Protein AF-A0A7S1YMN4-F1 (afdb_monomer)

Secondary structure (DSSP, 8-state):
-HHHHHHHHHHHHH--S-HHHHHHHHHHHHHHHHHHHHTSPTT--SSSS--HHHHHHHHHHHHHHHHHHHHHHTT-----HHHHHHHHHHHHHHHHHHHHHHHHHHHTTTSPP-HHHHHHHHHHHHHHHTS-HHHHHHHHPPPSSGGGHHHHHHHHHHHHHHHHHHHHHHHT---STT-----HHHHHHHHHHHHHHHHHHHS-TTTHHHHHHHHHHHHHHHHHHHHHHHHHGGG----TTSTTS-SSS---TTHHHHHHHHHHHHHHT----SS-HHHHHHHHHHHHHHHHHHHHTS-----TT---HHHHHHHHHHHHHHHHHHHHHS-SSPPPHHHHHHHHHHHHHHHHHHHHHHH-S---SSHHHHHHH--SPP-SSHHHHHHHHHHH-

Nearest PDB structures (foldseek):
  4gmn-assembly1_A  TM=2.680E-01  e=3.559E-01  Thermochaetoides thermophila DSM 1495
  6khi-assembly1_B  TM=2.334E-01  e=2.048E+00  Thermosynechococcus vestitus BP-1

Solvent-accessible surface area (backbone atoms only — not comparable to full-atom values): 21526 Å² total; per-residue (Å²): 106,69,67,60,52,49,50,49,53,46,43,77,72,62,70,77,62,66,70,41,63,54,42,49,54,50,51,56,46,44,52,55,41,50,52,45,44,71,73,52,63,90,93,66,91,76,70,94,57,62,54,75,64,58,52,33,53,49,46,33,47,47,38,51,50,54,53,52,52,53,60,52,55,75,70,52,87,69,86,56,71,69,60,58,54,40,47,51,51,41,49,50,53,53,50,49,54,51,49,50,46,41,48,55,40,24,70,46,49,84,54,84,89,40,43,66,53,38,40,52,53,22,54,46,35,40,52,53,28,27,36,44,36,75,62,44,24,58,61,29,52,79,77,93,57,88,89,44,54,69,63,46,50,42,33,50,33,22,52,48,21,53,52,48,57,54,47,48,52,53,69,69,62,71,48,64,85,83,79,86,65,87,46,68,40,57,52,25,37,43,32,28,53,43,16,52,43,42,32,54,56,28,34,42,47,73,26,36,67,47,31,34,65,60,55,46,50,54,52,51,48,52,35,55,43,51,45,51,49,30,68,46,23,59,61,32,78,62,51,78,66,39,97,69,50,75,35,104,51,77,62,54,44,38,47,61,42,41,37,52,22,52,33,50,58,56,45,70,74,55,97,67,96,62,80,64,47,60,53,40,49,45,55,42,51,57,72,39,40,66,56,51,53,52,34,46,67,45,62,25,60,72,46,94,92,53,85,64,52,45,42,46,30,43,22,22,48,28,48,27,51,38,36,48,48,56,54,63,71,71,63,88,69,87,74,57,70,69,54,52,53,52,45,52,50,50,51,51,55,50,50,53,49,51,53,49,60,72,65,52,60,55,86,54,91,47,69,72,58,23,52,77,62,27,33,54,68,82,71,91,50,71,32,45,56,26,48,49,56,38,73,75,106

Structure (mmCIF, N/CA/C/O backbone):
data_AF-A0A7S1YMN4-F1
#
_entry.id   AF-A0A7S1YMN4-F1
#
loop_
_atom_site.group_PDB
_atom_site.id
_atom_site.type_symbol
_atom_site.label_atom_id
_atom_site.label_alt_id
_atom_site.label_comp_id
_atom_site.label_asym_id
_atom_site.label_entity_id
_atom_site.label_seq_id
_atom_site.pdbx_PDB_ins_code
_atom_site.Cartn_x
_atom_site.Cartn_y
_atom_site.Cartn_z
_atom_site.occupancy
_atom_site.B_iso_or_equiv
_atom_site.auth_seq_id
_atom_site.auth_comp_id
_atom_site.auth_asym_id
_atom_site.auth_atom_id
_atom_site.pdbx_PDB_model_num
ATOM 1 N N . GLU A 1 1 ? -6.188 2.519 -30.475 1.00 50.69 1 GLU A N 1
ATOM 2 C CA . GLU A 1 1 ? -6.263 1.496 -29.407 1.00 50.69 1 GLU A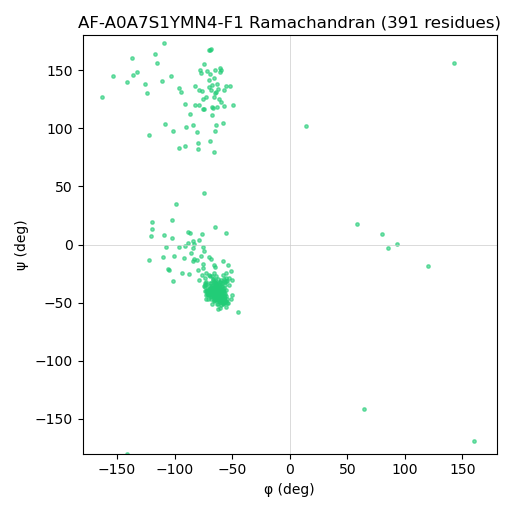 CA 1
ATOM 3 C C . GLU A 1 1 ? -6.643 0.131 -29.972 1.00 50.69 1 GLU A C 1
ATOM 5 O O . GLU A 1 1 ? -5.805 -0.755 -29.920 1.00 50.69 1 GLU A O 1
ATOM 10 N N . ALA A 1 2 ? -7.818 -0.021 -30.599 1.00 45.97 2 ALA A N 1
ATOM 11 C CA . ALA A 1 2 ? -8.271 -1.298 -31.170 1.00 45.97 2 ALA A CA 1
ATOM 12 C C . ALA A 1 2 ? -7.289 -1.936 -32.175 1.00 45.97 2 ALA A C 1
ATOM 14 O O . ALA A 1 2 ? -7.006 -3.119 -32.052 1.00 45.97 2 ALA A O 1
ATOM 15 N N . ASP A 1 3 ? -6.704 -1.164 -33.102 1.00 51.75 3 ASP A N 1
ATOM 16 C CA . ASP A 1 3 ? -5.716 -1.686 -34.069 1.00 51.75 3 ASP A CA 1
ATOM 17 C C . ASP A 1 3 ? -4.412 -2.150 -33.390 1.00 51.75 3 ASP A C 1
ATOM 19 O O . ASP A 1 3 ? -3.909 -3.232 -33.666 1.00 51.75 3 ASP A O 1
ATOM 23 N N . ALA A 1 4 ? -3.899 -1.388 -32.420 1.00 53.62 4 ALA A N 1
ATOM 24 C CA . ALA A 1 4 ? -2.696 -1.764 -31.673 1.00 53.62 4 ALA A CA 1
ATOM 25 C C . ALA A 1 4 ? -2.926 -2.985 -30.766 1.00 53.62 4 ALA A C 1
ATOM 27 O O . ALA A 1 4 ? -2.069 -3.859 -30.687 1.00 53.62 4 ALA A O 1
ATOM 28 N N . MET A 1 5 ? -4.096 -3.081 -30.127 1.00 56.81 5 MET A N 1
ATOM 29 C CA . MET A 1 5 ? -4.495 -4.251 -29.336 1.00 56.81 5 MET A CA 1
ATOM 30 C C . MET A 1 5 ? -4.745 -5.480 -30.218 1.00 56.81 5 MET A C 1
ATOM 32 O O . MET A 1 5 ? -4.360 -6.582 -29.840 1.00 56.81 5 MET A O 1
ATOM 36 N N . ALA A 1 6 ? -5.323 -5.305 -31.409 1.00 57.22 6 ALA A N 1
ATOM 37 C CA . ALA A 1 6 ? -5.490 -6.376 -32.388 1.00 57.22 6 ALA A CA 1
ATOM 38 C C . ALA A 1 6 ? -4.131 -6.880 -32.897 1.00 57.22 6 ALA A C 1
ATOM 40 O O . ALA A 1 6 ? -3.901 -8.085 -32.920 1.00 57.22 6 ALA A O 1
ATOM 41 N N . ARG A 1 7 ? -3.190 -5.980 -33.208 1.00 54.78 7 ARG A N 1
ATOM 42 C CA . ARG A 1 7 ? -1.807 -6.336 -33.571 1.00 54.78 7 ARG A CA 1
ATOM 43 C C . ARG A 1 7 ? -1.060 -7.016 -32.429 1.00 54.78 7 ARG A C 1
ATOM 45 O O . ARG A 1 7 ? -0.322 -7.958 -32.683 1.00 54.78 7 ARG A O 1
ATOM 52 N N . LEU A 1 8 ? -1.285 -6.595 -31.183 1.00 57.12 8 LEU A N 1
ATOM 53 C CA . LEU A 1 8 ? -0.745 -7.251 -29.991 1.00 57.12 8 LEU A CA 1
ATOM 54 C C . LEU A 1 8 ? -1.293 -8.679 -29.840 1.00 57.12 8 LEU A C 1
ATOM 56 O O . LEU A 1 8 ? -0.523 -9.606 -29.608 1.00 57.12 8 LEU A O 1
ATOM 60 N N . MET A 1 9 ? -2.604 -8.874 -30.014 1.00 54.69 9 MET A N 1
ATOM 61 C CA . MET A 1 9 ? -3.234 -10.199 -29.983 1.00 54.69 9 MET A CA 1
ATOM 62 C C . MET A 1 9 ? -2.753 -11.097 -31.126 1.00 54.69 9 MET A C 1
ATOM 64 O O . MET A 1 9 ? -2.500 -12.278 -30.902 1.00 54.69 9 MET A O 1
ATOM 68 N N . VAL A 1 10 ? -2.562 -10.538 -32.324 1.00 54.38 10 VAL A N 1
ATOM 69 C CA . VAL A 1 10 ? -1.957 -11.249 -33.457 1.00 54.38 10 VAL A CA 1
ATOM 70 C C . VAL A 1 10 ? -0.512 -11.615 -33.134 1.00 54.38 10 VAL A C 1
ATOM 72 O O . VAL A 1 10 ? -0.155 -12.770 -33.265 1.00 54.38 10 VAL A O 1
ATOM 75 N N . HIS A 1 11 ? 0.301 -10.701 -32.610 1.00 55.72 11 HIS A N 1
ATOM 76 C CA . HIS A 1 11 ? 1.701 -10.977 -32.283 1.00 55.72 11 HIS A CA 1
ATOM 77 C C . HIS A 1 11 ? 1.871 -12.034 -31.178 1.00 55.72 11 HIS A C 1
ATOM 79 O O . HIS A 1 11 ? 2.728 -12.907 -31.296 1.00 55.72 11 HIS A O 1
ATOM 85 N N . ILE A 1 12 ? 1.020 -12.002 -30.144 1.00 53.88 12 ILE A N 1
ATOM 86 C CA . ILE A 1 12 ? 0.954 -13.046 -29.108 1.00 53.88 12 ILE A CA 1
ATOM 87 C C . ILE A 1 12 ? 0.510 -14.393 -29.714 1.00 53.88 12 ILE A C 1
ATOM 89 O O . ILE A 1 12 ? 0.969 -15.439 -29.263 1.00 53.88 12 ILE A O 1
ATOM 93 N N . GLY A 1 13 ? -0.361 -14.378 -30.730 1.00 45.25 13 GLY A N 1
ATOM 94 C CA . GLY A 1 13 ? -0.896 -15.579 -31.378 1.00 45.25 13 GLY A CA 1
ATOM 95 C C . GLY A 1 13 ? -0.061 -16.153 -32.532 1.00 45.25 13 GLY A C 1
ATOM 96 O O . GLY A 1 13 ? -0.172 -17.344 -32.805 1.00 45.25 13 GLY A O 1
ATOM 97 N N . THR A 1 14 ? 0.759 -15.347 -33.217 1.00 46.47 14 THR A N 1
ATOM 98 C CA . THR A 1 14 ? 1.434 -15.734 -34.474 1.00 46.47 14 THR A CA 1
ATOM 99 C C . THR A 1 14 ? 2.957 -15.630 -34.439 1.00 46.47 14 THR A C 1
ATOM 101 O O . THR A 1 14 ? 3.600 -16.151 -35.347 1.00 46.47 14 THR A O 1
ATOM 104 N N . GLY A 1 15 ? 3.557 -14.964 -33.439 1.00 52.38 15 GLY A N 1
ATOM 105 C CA . GLY A 1 15 ? 5.017 -14.852 -33.285 1.00 52.38 15 GLY A CA 1
ATOM 106 C C . GLY A 1 15 ? 5.76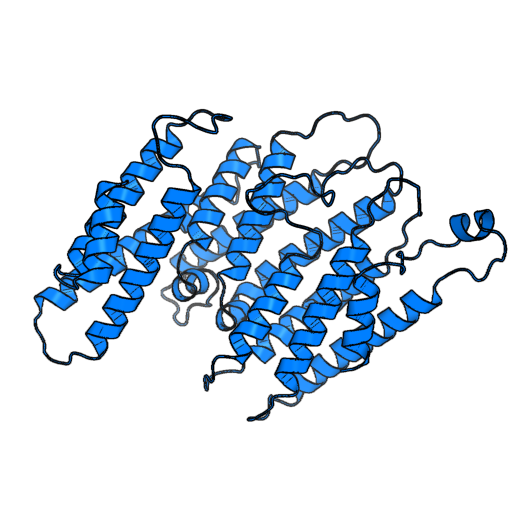0 -14.207 -34.469 1.00 52.38 15 GLY A C 1
ATOM 107 O O . GLY A 1 15 ? 6.963 -14.401 -34.609 1.00 52.38 15 GLY A O 1
ATOM 108 N N . SER A 1 16 ? 5.060 -13.482 -35.352 1.00 44.19 16 SER A N 1
ATOM 109 C CA . SER A 1 16 ? 5.524 -13.196 -36.721 1.00 44.19 16 SER A CA 1
ATOM 110 C C . SER A 1 16 ? 6.095 -11.789 -36.967 1.00 44.19 16 SER A C 1
ATOM 112 O O . SER A 1 16 ? 6.398 -11.459 -38.111 1.00 44.19 16 SER A O 1
ATOM 114 N N . SER A 1 17 ? 6.252 -10.949 -35.941 1.00 52.69 17 SER A N 1
ATOM 115 C CA . SER A 1 17 ? 6.979 -9.666 -36.041 1.00 52.69 17 SER A CA 1
ATOM 116 C C . SER A 1 17 ? 8.227 -9.713 -35.154 1.00 52.69 17 SER A C 1
ATOM 118 O O . SER A 1 17 ? 8.249 -10.461 -34.178 1.00 52.69 17 SER A O 1
ATOM 120 N N . SER A 1 18 ? 9.262 -8.908 -35.427 1.00 60.84 18 SER A N 1
ATOM 121 C CA . SER A 1 18 ? 10.330 -8.726 -34.437 1.00 60.84 18 SER A CA 1
ATOM 122 C C . SER A 1 18 ? 9.716 -8.073 -33.193 1.00 60.84 18 SER A C 1
ATOM 124 O O . SER A 1 18 ? 9.141 -6.983 -33.260 1.00 60.84 18 SER A O 1
ATOM 126 N N . SER A 1 19 ? 9.771 -8.762 -32.053 1.00 61.72 19 SER A N 1
ATOM 127 C CA . SER A 1 19 ? 9.154 -8.314 -30.795 1.00 61.72 19 SER A CA 1
ATOM 128 C C . SER A 1 19 ? 9.621 -6.921 -30.361 1.00 61.72 19 SER A C 1
ATOM 130 O O . SER A 1 19 ? 8.885 -6.193 -29.697 1.00 61.72 19 SER A O 1
ATOM 132 N N . SER A 1 20 ? 10.809 -6.504 -30.798 1.00 62.41 20 SER A N 1
ATOM 133 C CA . SER A 1 20 ? 11.389 -5.190 -30.539 1.00 62.41 20 SER A CA 1
ATOM 134 C C . SER A 1 20 ? 10.723 -4.038 -31.307 1.00 62.41 20 SER A C 1
ATOM 136 O O . SER A 1 20 ? 10.511 -2.978 -30.718 1.00 62.41 20 SER A O 1
ATOM 138 N N . SER A 1 21 ? 10.327 -4.229 -32.574 1.00 69.38 21 SER A N 1
ATOM 139 C CA . SER A 1 21 ? 9.600 -3.201 -33.347 1.00 69.38 21 SER A CA 1
ATOM 140 C C . SER A 1 21 ? 8.231 -2.918 -32.733 1.00 69.38 21 SER A C 1
ATOM 142 O O . SER A 1 21 ? 7.828 -1.765 -32.593 1.00 69.38 21 SER A O 1
ATOM 144 N N . LEU A 1 22 ? 7.544 -3.977 -32.294 1.00 72.56 22 LEU A N 1
ATOM 145 C CA . LEU A 1 22 ? 6.257 -3.853 -31.618 1.00 72.56 22 LEU A CA 1
ATOM 146 C C . LEU A 1 22 ? 6.387 -3.075 -30.302 1.00 72.56 22 LEU A C 1
ATOM 148 O O . LEU A 1 22 ? 5.561 -2.213 -30.021 1.00 72.56 22 LEU A O 1
ATOM 152 N N . VAL A 1 23 ? 7.426 -3.333 -29.500 1.00 72.25 23 VAL A N 1
ATOM 153 C CA . VAL A 1 23 ? 7.637 -2.593 -28.244 1.00 72.25 23 VAL A CA 1
ATOM 154 C C . VAL A 1 23 ? 7.797 -1.091 -28.494 1.00 72.25 23 VAL A C 1
ATOM 156 O O . VAL A 1 23 ? 7.175 -0.297 -27.790 1.00 72.25 23 VAL A O 1
ATOM 159 N N . LEU A 1 24 ? 8.567 -0.689 -29.509 1.00 74.88 24 LEU A N 1
ATOM 160 C CA . LEU A 1 24 ? 8.743 0.727 -29.850 1.00 74.88 24 LEU A CA 1
ATOM 161 C C . LEU A 1 24 ? 7.423 1.384 -30.284 1.00 74.88 24 LEU A C 1
ATOM 163 O O . LEU A 1 24 ? 7.104 2.478 -29.815 1.00 74.88 24 LEU A O 1
ATOM 167 N N . GLU A 1 25 ? 6.624 0.710 -31.115 1.00 77.00 25 GLU A N 1
ATOM 168 C CA . GLU A 1 25 ? 5.296 1.192 -31.522 1.00 77.00 25 GLU A CA 1
ATOM 169 C C . GLU A 1 25 ? 4.345 1.355 -30.328 1.00 77.00 25 GLU A C 1
ATOM 171 O O . GLU A 1 25 ? 3.596 2.334 -30.247 1.00 77.00 25 GLU A O 1
ATOM 176 N N . LEU A 1 26 ? 4.382 0.418 -29.375 1.00 78.62 26 LEU A N 1
ATOM 177 C CA . LEU A 1 26 ? 3.561 0.474 -28.167 1.00 78.62 26 LEU A CA 1
ATOM 178 C C . LEU A 1 26 ? 4.009 1.599 -27.223 1.00 78.62 26 LEU A C 1
ATOM 180 O O . LEU A 1 26 ? 3.146 2.266 -26.653 1.00 78.62 26 LEU A O 1
ATOM 184 N N . CYS A 1 27 ? 5.313 1.863 -27.092 1.00 76.38 27 CYS A N 1
ATOM 185 C CA . CYS A 1 27 ? 5.821 3.021 -26.346 1.00 76.38 27 CYS A CA 1
ATOM 186 C C . CYS A 1 27 ? 5.355 4.342 -26.980 1.00 76.38 27 CYS A C 1
ATOM 188 O O . CYS A 1 27 ? 4.799 5.192 -26.292 1.00 76.38 27 CYS A O 1
ATOM 190 N N . GLN A 1 28 ? 5.464 4.487 -28.305 1.00 79.56 28 GLN A N 1
ATOM 191 C CA . GLN A 1 28 ? 4.963 5.676 -29.011 1.00 79.56 28 GLN A CA 1
ATOM 192 C C . GLN A 1 28 ? 3.440 5.828 -28.909 1.00 79.56 28 GLN A C 1
ATOM 194 O O . GLN A 1 28 ? 2.901 6.937 -28.920 1.00 79.56 28 GLN A O 1
ATOM 199 N N . LEU A 1 29 ? 2.705 4.714 -28.866 1.00 80.31 29 LEU A N 1
ATOM 200 C CA . LEU A 1 29 ? 1.280 4.748 -28.572 1.00 80.31 29 LEU A CA 1
ATOM 201 C C . LEU A 1 29 ? 1.045 5.248 -27.145 1.00 80.31 29 LEU A C 1
ATOM 203 O O . LEU A 1 29 ? 0.229 6.146 -26.974 1.00 80.31 29 LEU A O 1
ATOM 207 N N . HIS A 1 30 ? 1.759 4.719 -26.149 1.00 81.75 30 HIS A N 1
ATOM 208 C CA . HIS A 1 30 ? 1.642 5.148 -24.753 1.00 81.75 30 HIS A CA 1
ATOM 209 C C . HIS A 1 30 ? 1.846 6.660 -24.591 1.00 81.75 30 HIS A C 1
ATOM 211 O O . HIS A 1 30 ? 0.983 7.303 -23.991 1.00 81.75 30 HIS A O 1
ATOM 217 N N . ASP A 1 31 ? 2.878 7.238 -25.211 1.00 77.94 31 ASP A N 1
ATOM 218 C CA . ASP A 1 31 ? 3.140 8.683 -25.158 1.00 77.94 31 ASP A CA 1
ATOM 219 C C . ASP A 1 31 ? 1.984 9.502 -25.744 1.00 77.94 31 ASP A C 1
ATOM 221 O O . ASP A 1 31 ? 1.483 10.435 -25.111 1.00 77.94 31 ASP A O 1
ATOM 225 N N . ARG A 1 32 ? 1.485 9.114 -26.926 1.00 78.94 32 ARG A N 1
ATOM 226 C CA . ARG A 1 32 ? 0.327 9.776 -27.555 1.00 78.94 32 ARG A CA 1
ATOM 227 C C . ARG A 1 32 ? -0.919 9.701 -26.677 1.00 78.94 32 ARG A C 1
ATOM 229 O O . ARG A 1 32 ? -1.674 10.667 -26.594 1.00 78.94 32 ARG A O 1
ATOM 236 N N . LEU A 1 33 ? -1.129 8.566 -26.011 1.00 77.62 33 LEU A N 1
ATOM 237 C CA . LEU A 1 33 ? -2.239 8.398 -25.078 1.00 77.62 33 LEU A CA 1
ATOM 238 C C . LEU A 1 33 ? -2.068 9.257 -23.823 1.00 77.62 33 LEU A C 1
ATOM 240 O O . LEU A 1 33 ? -3.060 9.785 -23.329 1.00 77.62 33 LEU A O 1
ATOM 244 N N . LYS A 1 34 ? -0.837 9.430 -23.325 1.00 77.56 34 LYS A N 1
ATOM 245 C CA . LYS A 1 34 ? -0.561 10.290 -22.168 1.00 77.56 34 LYS A CA 1
ATOM 246 C C . LYS A 1 34 ? -0.806 11.763 -22.486 1.00 77.56 34 LYS A C 1
ATOM 248 O O . LYS A 1 34 ? -1.401 12.457 -21.669 1.00 77.56 34 LYS A O 1
ATOM 253 N N . VAL A 1 35 ? -0.400 12.231 -23.666 1.00 78.31 35 VAL A N 1
ATOM 254 C CA . VAL A 1 35 ? -0.672 13.608 -24.115 1.00 78.31 35 VAL A CA 1
ATOM 255 C C . VAL A 1 35 ? -2.180 13.855 -24.197 1.00 78.31 35 VAL A C 1
ATOM 257 O O . VAL A 1 35 ? -2.675 14.785 -23.569 1.00 78.31 35 VAL A O 1
ATOM 260 N N . ALA A 1 36 ? -2.920 12.958 -24.856 1.00 72.25 36 ALA A N 1
ATOM 261 C CA . ALA A 1 36 ? -4.377 13.061 -24.958 1.00 72.25 36 ALA A CA 1
ATOM 262 C C . ALA A 1 36 ? -5.093 12.989 -23.590 1.00 72.25 36 ALA A C 1
ATOM 264 O O . ALA A 1 36 ? -6.166 13.561 -23.415 1.00 72.25 36 ALA A O 1
ATOM 265 N N . GLU A 1 37 ? -4.523 12.279 -22.611 1.00 72.19 37 GLU A N 1
ATOM 266 C CA . GLU A 1 37 ? -5.016 12.253 -21.227 1.00 72.19 37 GLU A CA 1
ATOM 267 C C . GLU A 1 37 ? -4.762 13.581 -20.501 1.00 72.19 37 GLU A C 1
ATOM 269 O O . GLU A 1 37 ? -5.656 14.076 -19.819 1.00 72.19 37 GLU A O 1
ATOM 274 N N . ASN A 1 38 ? -3.575 14.171 -20.658 1.00 70.88 38 ASN A N 1
ATOM 275 C CA . ASN A 1 38 ? -3.206 15.432 -20.008 1.00 70.88 38 ASN A CA 1
ATOM 276 C C . ASN A 1 38 ? -4.009 16.634 -20.534 1.00 70.88 38 ASN A C 1
ATOM 278 O O . ASN A 1 38 ? -4.209 17.600 -19.803 1.00 70.88 38 ASN A O 1
ATOM 282 N N . GLU A 1 39 ? -4.482 16.574 -21.778 1.00 70.75 39 GLU A N 1
ATOM 283 C CA . GLU A 1 39 ? -5.366 17.584 -22.375 1.00 70.75 39 GLU A CA 1
ATOM 284 C C . GLU A 1 39 ? -6.812 17.503 -21.845 1.00 70.75 39 GLU A C 1
ATOM 286 O O . GLU A 1 39 ? -7.646 18.355 -22.163 1.00 70.75 39 GLU A O 1
ATOM 291 N N . ARG A 1 40 ? -7.137 16.496 -21.018 1.00 66.06 40 ARG A N 1
ATOM 292 C CA . ARG A 1 40 ? -8.487 16.307 -20.483 1.00 66.06 40 ARG A CA 1
ATOM 293 C C . ARG A 1 40 ? -8.793 17.297 -19.343 1.00 66.06 40 ARG A C 1
ATOM 295 O O . ARG A 1 40 ? -8.025 17.380 -18.383 1.00 66.06 40 ARG A O 1
ATOM 302 N N . PRO A 1 41 ? -9.956 17.978 -19.366 1.00 58.34 41 PRO A N 1
ATOM 303 C CA . PRO A 1 41 ? -10.391 18.823 -18.256 1.00 58.34 41 PRO A CA 1
ATOM 304 C C . PRO A 1 41 ? -10.662 18.022 -16.964 1.00 58.34 41 PRO A C 1
ATOM 306 O O . PRO A 1 41 ? -11.117 16.873 -17.041 1.00 58.34 41 PRO A O 1
ATOM 309 N N . PRO A 1 42 ? -10.468 18.620 -15.771 1.00 52.62 42 PRO A N 1
ATOM 310 C CA . PRO A 1 42 ? -10.828 17.996 -14.497 1.00 52.62 42 PRO A CA 1
ATOM 311 C C . PRO A 1 42 ? -12.309 17.577 -14.452 1.00 52.62 42 PRO A C 1
ATOM 313 O O . PRO A 1 42 ? -13.185 18.336 -14.856 1.00 52.62 42 PRO A O 1
ATOM 316 N N . GLY A 1 43 ? -12.599 16.375 -13.941 1.00 52.88 43 GLY A N 1
ATOM 317 C CA . GLY A 1 43 ? -13.972 15.880 -13.737 1.00 52.88 43 GLY A CA 1
ATOM 318 C C . GLY A 1 43 ? -14.635 15.203 -14.946 1.00 52.88 43 GLY A C 1
ATOM 319 O O . GLY A 1 43 ? -15.740 14.679 -14.818 1.00 52.88 43 GLY A O 1
ATOM 320 N N . VAL A 1 44 ? -13.974 15.147 -16.106 1.00 54.59 44 VAL A N 1
ATOM 321 C CA . VAL A 1 44 ? -14.482 14.432 -17.287 1.00 54.59 44 VAL A CA 1
ATOM 322 C C . VAL A 1 44 ? -14.070 12.956 -17.221 1.00 54.59 44 VAL A C 1
ATOM 324 O O . VAL A 1 44 ? -12.894 12.621 -17.333 1.00 54.59 44 VAL A O 1
ATOM 327 N N . MET A 1 45 ? -15.044 12.057 -17.050 1.00 47.09 45 MET A N 1
ATOM 328 C CA . MET A 1 45 ? -14.802 10.608 -16.905 1.00 47.09 45 MET A CA 1
ATOM 329 C C . MET A 1 45 ? -14.837 9.836 -18.244 1.00 47.09 45 MET A C 1
ATOM 331 O O . MET A 1 45 ? -14.458 8.668 -18.280 1.00 47.09 45 MET A O 1
ATOM 335 N N . HIS A 1 46 ? -15.293 10.457 -19.343 1.00 43.88 46 HIS A N 1
ATOM 336 C CA . HIS A 1 46 ? -15.469 9.842 -20.672 1.00 43.88 46 HIS A CA 1
ATOM 337 C C . HIS A 1 46 ? -15.374 10.893 -21.804 1.00 43.88 46 HIS A C 1
ATOM 339 O O . HIS A 1 46 ? -15.792 12.030 -21.611 1.00 43.88 46 HIS A O 1
ATOM 345 N N . GLY A 1 47 ? -14.818 10.537 -22.975 1.00 50.16 47 GLY A N 1
ATOM 346 C CA . GLY A 1 47 ? -14.641 11.445 -24.127 1.00 50.16 47 GLY A CA 1
ATOM 347 C C . GLY A 1 47 ? -13.582 10.975 -25.142 1.00 50.16 47 GLY A C 1
ATOM 348 O O . GLY A 1 47 ? -13.108 9.844 -25.058 1.00 50.16 47 GLY A O 1
ATOM 349 N N . THR A 1 48 ? -13.193 11.831 -26.099 1.00 44.12 48 THR A N 1
ATOM 350 C CA . THR A 1 48 ? -12.099 11.572 -27.061 1.00 44.12 48 THR A CA 1
ATOM 351 C C . THR A 1 48 ? -10.763 11.443 -26.332 1.00 44.12 48 THR A C 1
ATOM 353 O O . THR A 1 48 ? -10.186 12.432 -25.894 1.00 44.12 48 THR A O 1
ATOM 356 N N . GLY A 1 49 ? -10.289 10.210 -26.169 1.00 52.16 49 GLY A N 1
ATOM 357 C CA . GLY A 1 49 ? -9.051 9.886 -25.466 1.00 52.16 49 GLY A CA 1
ATOM 358 C C . GLY A 1 49 ? -9.191 8.594 -24.665 1.00 52.16 49 GLY A C 1
ATOM 359 O O . GLY A 1 49 ? -10.289 8.180 -24.304 1.00 52.16 49 GLY A O 1
ATOM 360 N N . VAL A 1 50 ? -8.067 7.940 -24.392 1.00 58.41 50 VAL A N 1
ATOM 361 C CA . VAL A 1 50 ? -8.027 6.651 -23.692 1.00 58.41 50 VAL A CA 1
ATOM 362 C C . VAL A 1 50 ? -8.211 6.857 -22.181 1.00 58.41 50 VAL A C 1
ATOM 364 O O . VAL A 1 50 ? -7.902 7.923 -21.643 1.00 58.41 50 VAL A O 1
ATOM 367 N N . THR A 1 51 ? -8.798 5.886 -21.475 1.00 66.12 51 THR A N 1
ATOM 368 C CA . THR A 1 51 ? -8.880 5.946 -20.003 1.00 66.12 51 THR A CA 1
ATOM 369 C C . THR A 1 51 ? -7.477 5.768 -19.400 1.00 66.12 51 THR A C 1
ATOM 371 O O . THR A 1 51 ? -6.690 4.992 -19.953 1.00 66.12 51 THR A O 1
ATOM 374 N N . PRO A 1 52 ? -7.141 6.404 -18.258 1.00 70.62 52 PRO A N 1
ATOM 375 C CA . PRO A 1 52 ? -5.849 6.174 -17.602 1.00 70.62 52 PRO A CA 1
ATOM 376 C C . PRO A 1 52 ? -5.576 4.683 -17.361 1.00 70.62 52 PRO A C 1
ATOM 378 O O . PRO A 1 52 ? -4.458 4.203 -17.546 1.00 70.62 52 PRO A O 1
ATOM 381 N N . LYS A 1 53 ? -6.628 3.911 -17.059 1.00 73.81 53 LYS A N 1
ATOM 382 C CA . LYS A 1 53 ? -6.585 2.453 -16.925 1.00 73.81 53 LYS A CA 1
ATOM 383 C C . LYS A 1 53 ? -6.091 1.741 -18.186 1.00 73.81 53 LYS A C 1
ATOM 385 O O . LYS A 1 53 ? -5.175 0.930 -18.098 1.00 73.81 53 LYS A O 1
ATOM 390 N N . SER A 1 54 ? -6.645 2.050 -19.355 1.00 72.50 54 SER A N 1
ATOM 391 C CA . SER A 1 54 ? -6.203 1.466 -20.629 1.00 72.50 54 SER A CA 1
ATOM 392 C C . SER A 1 54 ? -4.733 1.788 -20.939 1.00 72.50 54 SER A C 1
ATOM 394 O O . SER A 1 54 ? -3.980 0.900 -21.343 1.00 72.50 54 SER A O 1
ATOM 396 N N . ARG A 1 55 ? -4.278 3.025 -20.682 1.00 82.12 55 ARG A N 1
ATOM 397 C CA . ARG A 1 55 ? -2.861 3.406 -20.851 1.00 82.12 55 ARG A CA 1
ATOM 398 C C . ARG A 1 55 ? -1.940 2.626 -19.905 1.00 82.12 55 ARG A C 1
ATOM 400 O O . ARG A 1 55 ? -0.855 2.209 -20.306 1.00 82.12 55 ARG A O 1
ATOM 407 N N . ARG A 1 56 ? -2.372 2.384 -18.667 1.00 82.44 56 ARG A N 1
ATOM 408 C CA . ARG A 1 56 ? -1.638 1.568 -17.684 1.00 82.44 56 ARG A CA 1
ATOM 409 C C . ARG A 1 56 ? -1.599 0.088 -18.056 1.00 82.44 56 ARG A C 1
ATOM 411 O O . ARG A 1 56 ? -0.556 -0.541 -17.916 1.00 82.44 56 ARG A O 1
ATOM 418 N N . ILE A 1 57 ? -2.692 -0.460 -18.595 1.00 79.62 57 ILE A N 1
ATOM 419 C CA . ILE A 1 57 ? -2.718 -1.826 -19.146 1.00 79.62 57 ILE A CA 1
ATOM 420 C C . ILE A 1 57 ? -1.690 -1.953 -20.274 1.00 79.62 57 ILE A C 1
ATOM 422 O O . ILE A 1 57 ? -0.928 -2.922 -20.305 1.00 79.62 57 ILE A O 1
ATOM 426 N N . LEU A 1 58 ? -1.624 -0.958 -21.164 1.00 81.88 58 LEU A N 1
ATOM 427 C CA . LEU A 1 58 ? -0.613 -0.895 -22.215 1.00 81.88 58 LEU A CA 1
ATOM 428 C C . LEU A 1 58 ? 0.806 -0.851 -21.624 1.00 81.88 58 LEU A C 1
ATOM 430 O O . LEU A 1 58 ? 1.642 -1.658 -22.018 1.00 81.88 58 LEU A O 1
ATOM 434 N N . LEU A 1 59 ? 1.065 0.007 -20.634 1.00 82.88 59 LEU A N 1
ATOM 435 C CA . LEU A 1 59 ? 2.371 0.108 -19.970 1.00 82.88 59 LEU A CA 1
ATOM 436 C C . LEU A 1 59 ? 2.797 -1.210 -19.299 1.00 82.88 59 LEU A C 1
ATOM 438 O O . LEU A 1 59 ? 3.922 -1.675 -19.493 1.00 82.88 59 LEU A O 1
ATOM 442 N N . GLY A 1 60 ? 1.884 -1.868 -18.582 1.00 81.31 60 GLY A N 1
ATOM 443 C CA . GLY A 1 60 ? 2.138 -3.181 -17.986 1.00 81.31 60 GLY A CA 1
ATOM 444 C C . GLY A 1 60 ? 2.370 -4.276 -19.028 1.00 81.31 60 GLY A C 1
ATOM 445 O O . GLY A 1 60 ? 3.173 -5.185 -18.810 1.00 81.31 60 GLY A O 1
ATOM 446 N N . THR A 1 61 ? 1.722 -4.174 -20.187 1.00 80.25 61 THR A N 1
ATOM 447 C CA . THR A 1 61 ? 1.944 -5.078 -21.322 1.00 80.25 61 THR A CA 1
ATOM 448 C C . THR A 1 61 ? 3.327 -4.866 -21.933 1.00 80.25 61 THR A C 1
ATOM 450 O O . THR A 1 61 ? 4.063 -5.837 -22.102 1.00 80.25 61 THR A O 1
ATOM 453 N N . ILE A 1 62 ? 3.721 -3.613 -22.182 1.00 80.31 62 ILE A N 1
ATOM 454 C CA . ILE A 1 62 ? 5.061 -3.252 -22.666 1.00 80.31 62 ILE A CA 1
ATOM 455 C C . ILE A 1 62 ? 6.124 -3.800 -21.711 1.00 80.31 62 ILE A C 1
ATOM 457 O O . ILE A 1 62 ? 7.057 -4.474 -22.145 1.00 80.31 62 ILE A O 1
ATOM 461 N N . SER A 1 63 ? 5.958 -3.581 -20.403 1.00 78.50 63 SER A N 1
ATOM 462 C CA . SER A 1 63 ? 6.922 -4.044 -19.404 1.00 78.50 63 SER A CA 1
ATOM 463 C C . SER A 1 63 ? 7.091 -5.569 -19.410 1.00 78.50 63 SER A C 1
ATOM 465 O O . SER A 1 63 ? 8.220 -6.061 -19.354 1.00 78.50 63 SER A O 1
ATOM 467 N N . LYS A 1 64 ? 5.995 -6.328 -19.550 1.00 76.88 64 LYS A N 1
ATOM 468 C CA . LYS A 1 64 ? 6.043 -7.795 -19.677 1.00 76.88 64 LYS A CA 1
ATOM 469 C C . LYS A 1 64 ? 6.715 -8.243 -20.976 1.00 76.88 64 LYS A C 1
ATOM 471 O O . LYS A 1 64 ? 7.525 -9.167 -20.944 1.00 76.88 64 LYS A O 1
ATOM 476 N N . LEU A 1 65 ? 6.410 -7.594 -22.100 1.00 73.56 65 LEU A N 1
ATOM 477 C CA . LEU A 1 65 ? 7.000 -7.919 -23.401 1.00 73.56 65 LEU A CA 1
ATOM 478 C C . LEU A 1 65 ? 8.512 -7.685 -23.424 1.00 73.56 65 LEU A C 1
ATOM 480 O O . LEU A 1 65 ? 9.249 -8.533 -23.928 1.00 73.56 65 LEU A O 1
ATOM 484 N N . VAL A 1 66 ? 8.988 -6.585 -22.833 1.00 74.06 66 VAL A N 1
ATOM 485 C CA . VAL A 1 66 ? 10.428 -6.312 -22.697 1.00 74.06 66 VAL A CA 1
ATOM 486 C C . VAL A 1 66 ? 11.108 -7.417 -21.887 1.00 74.06 66 VAL A C 1
ATOM 488 O O . VAL A 1 66 ? 12.121 -7.958 -22.324 1.00 74.06 66 VAL A O 1
ATOM 491 N N . HIS A 1 67 ? 10.522 -7.827 -20.757 1.00 69.81 67 HIS A N 1
ATOM 492 C CA . HIS A 1 67 ? 11.078 -8.905 -19.933 1.00 69.81 67 HIS A CA 1
ATOM 493 C C . HIS A 1 67 ? 11.139 -10.252 -20.679 1.00 69.81 67 HIS A C 1
ATOM 495 O O . HIS A 1 67 ? 12.148 -10.960 -20.609 1.00 69.81 67 HIS A O 1
ATOM 501 N N . LEU A 1 68 ? 10.075 -10.619 -21.402 1.00 68.31 68 LEU A N 1
ATOM 502 C CA . LEU A 1 68 ? 10.035 -11.846 -22.208 1.00 68.31 68 LEU A CA 1
ATOM 503 C C . LEU A 1 68 ? 11.079 -11.818 -23.328 1.00 68.31 68 LEU A C 1
ATOM 505 O O . LEU A 1 68 ? 11.781 -12.802 -23.544 1.00 68.31 68 LEU A O 1
ATOM 509 N N . THR A 1 69 ? 11.227 -10.674 -23.994 1.00 67.38 69 THR A N 1
ATOM 510 C CA . THR A 1 69 ? 12.183 -10.518 -25.095 1.00 67.38 69 THR A CA 1
ATOM 511 C C . THR A 1 69 ? 13.628 -10.651 -24.607 1.00 67.38 69 THR A C 1
ATOM 513 O O . THR A 1 69 ? 14.420 -11.354 -25.230 1.00 67.38 69 THR A O 1
ATOM 516 N N . ILE A 1 70 ? 13.958 -10.055 -23.455 1.00 66.31 70 ILE A N 1
ATOM 517 C CA . ILE A 1 70 ? 15.284 -10.193 -22.835 1.00 66.31 70 ILE A CA 1
ATOM 518 C C . ILE A 1 70 ? 15.554 -11.659 -22.464 1.00 66.31 70 ILE A C 1
ATOM 520 O O . ILE A 1 70 ? 16.613 -12.184 -22.800 1.00 66.31 70 ILE A O 1
ATOM 524 N N . SER A 1 71 ? 14.582 -12.334 -21.844 1.00 63.44 71 SER A N 1
ATOM 525 C CA . SER A 1 71 ? 14.722 -13.731 -21.398 1.00 63.44 71 SER A CA 1
ATOM 526 C C . SER A 1 71 ? 14.941 -14.706 -22.563 1.00 63.44 71 SER A C 1
ATOM 528 O O . SER A 1 71 ? 15.718 -15.653 -22.443 1.00 63.44 71 SER A O 1
ATOM 530 N N . ASN A 1 72 ? 14.291 -14.459 -23.703 1.00 60.75 72 ASN A N 1
ATOM 531 C CA . ASN A 1 72 ? 14.466 -15.269 -24.907 1.00 60.75 72 ASN A CA 1
ATOM 532 C C . ASN A 1 72 ? 15.824 -15.001 -25.578 1.00 60.75 72 ASN A C 1
ATOM 534 O O . ASN A 1 72 ? 16.505 -15.948 -25.958 1.00 60.75 72 ASN A O 1
ATOM 538 N N . SER A 1 73 ? 16.280 -13.740 -25.629 1.00 57.59 73 SER A N 1
ATOM 539 C CA . SER A 1 73 ? 17.595 -13.397 -26.202 1.00 57.59 73 SER A CA 1
ATOM 540 C C . SER A 1 73 ? 18.787 -13.984 -25.436 1.00 57.59 73 SER A C 1
ATOM 542 O O . SER A 1 73 ? 19.825 -14.239 -26.033 1.00 57.59 73 SER A O 1
ATOM 544 N N . THR A 1 74 ? 18.652 -14.239 -24.130 1.00 53.94 74 THR A N 1
ATOM 545 C CA . THR A 1 74 ? 19.709 -14.880 -23.327 1.00 53.94 74 THR A CA 1
ATOM 546 C C . THR A 1 74 ? 19.850 -16.383 -23.573 1.00 53.94 74 THR A C 1
ATOM 548 O O . THR A 1 74 ? 20.877 -16.951 -23.210 1.00 53.94 74 THR A O 1
ATOM 551 N N . ASN A 1 75 ? 18.850 -17.028 -24.184 1.00 51.72 75 ASN A N 1
ATOM 552 C CA . ASN A 1 75 ? 18.903 -18.451 -24.532 1.00 51.72 75 ASN A CA 1
ATOM 553 C C . ASN A 1 75 ? 19.407 -18.692 -25.965 1.00 51.72 75 ASN A C 1
ATOM 555 O O . ASN A 1 75 ? 19.978 -19.748 -26.238 1.00 51.72 75 ASN A O 1
ATOM 559 N N . ASP A 1 76 ? 19.261 -17.710 -26.856 1.00 47.62 76 ASP A N 1
ATOM 560 C CA . ASP A 1 76 ? 19.725 -17.795 -28.238 1.00 47.62 76 ASP A CA 1
ATOM 561 C C . ASP A 1 76 ? 21.162 -17.263 -28.368 1.00 47.62 76 ASP A C 1
ATOM 563 O O . ASP A 1 76 ? 21.411 -16.121 -28.745 1.00 47.62 76 ASP A O 1
ATOM 567 N N . ASN A 1 77 ? 22.144 -18.131 -28.109 1.00 46.53 77 ASN A N 1
ATOM 568 C CA . ASN A 1 77 ? 23.581 -17.878 -28.321 1.00 46.53 77 ASN A CA 1
ATOM 569 C C . ASN A 1 77 ? 23.996 -17.687 -29.805 1.00 46.53 77 ASN A C 1
ATOM 571 O O . ASN A 1 77 ? 25.184 -17.725 -30.124 1.00 46.53 77 ASN A O 1
ATOM 575 N N . ASN A 1 78 ? 23.055 -17.464 -30.728 1.00 43.56 78 ASN A N 1
ATOM 576 C CA . ASN A 1 78 ? 23.348 -17.224 -32.140 1.00 43.56 78 ASN A CA 1
ATOM 577 C C . ASN A 1 78 ? 23.265 -15.725 -32.454 1.00 43.56 78 ASN A C 1
ATOM 579 O O . ASN A 1 78 ? 22.195 -15.161 -32.671 1.00 43.56 78 ASN A O 1
ATOM 583 N N . GLY A 1 79 ? 24.435 -15.083 -32.469 1.00 46.31 79 GLY A N 1
ATOM 584 C CA . GLY A 1 79 ? 24.627 -13.643 -32.624 1.00 46.31 79 GLY A CA 1
ATOM 585 C C . GLY A 1 79 ? 24.210 -13.050 -33.974 1.00 46.31 79 GLY A C 1
ATOM 586 O O . GLY A 1 79 ? 25.062 -12.697 -34.787 1.00 46.31 79 GLY A O 1
ATOM 587 N N . SER A 1 80 ? 22.915 -12.812 -34.179 1.00 47.00 80 SER A N 1
ATOM 588 C CA . SER A 1 80 ? 22.459 -11.786 -35.122 1.00 47.00 80 SER A CA 1
ATOM 589 C C . SER A 1 80 ? 22.451 -10.423 -34.416 1.00 47.00 80 SER A C 1
ATOM 591 O O . SER A 1 80 ? 21.550 -10.131 -33.629 1.00 47.00 80 SER A O 1
ATOM 593 N N . GLY A 1 81 ? 23.460 -9.586 -34.683 1.00 49.72 81 GLY A N 1
ATOM 594 C CA . GLY A 1 81 ? 23.689 -8.297 -34.006 1.00 49.72 81 GLY A CA 1
ATOM 595 C C . GLY A 1 81 ? 22.544 -7.272 -34.082 1.00 49.72 81 GLY A C 1
ATOM 596 O O . GLY A 1 81 ? 22.522 -6.334 -33.292 1.00 49.72 81 GLY A O 1
ATOM 597 N N . ASP A 1 82 ? 21.565 -7.468 -34.966 1.00 47.97 82 ASP A N 1
ATOM 598 C CA . ASP A 1 82 ? 20.408 -6.578 -35.142 1.00 47.97 82 ASP A CA 1
ATOM 599 C C . ASP A 1 82 ? 19.316 -6.784 -34.058 1.00 47.97 82 ASP A C 1
ATOM 601 O O . ASP A 1 82 ? 18.650 -5.847 -33.605 1.00 47.97 82 ASP A O 1
ATOM 605 N N . GLY A 1 83 ? 19.189 -8.009 -33.531 1.00 50.41 83 GLY A N 1
ATOM 606 C CA . GLY A 1 83 ? 18.265 -8.321 -32.431 1.00 50.41 83 GLY A CA 1
ATOM 607 C C . GLY A 1 83 ? 18.697 -7.697 -31.099 1.00 50.41 83 GLY A C 1
ATOM 608 O O . GLY A 1 83 ? 17.881 -7.140 -30.368 1.00 50.41 83 GLY A O 1
ATOM 609 N N . THR A 1 84 ? 19.997 -7.703 -30.804 1.00 52.41 84 THR A N 1
ATOM 610 C CA . THR A 1 84 ? 20.548 -7.175 -29.544 1.00 52.41 84 THR A CA 1
ATOM 611 C C . THR A 1 84 ? 20.448 -5.649 -29.456 1.00 52.41 84 THR A C 1
ATOM 613 O O . THR A 1 84 ? 20.112 -5.108 -28.400 1.00 52.41 84 THR A O 1
ATOM 616 N N . ILE A 1 85 ? 20.679 -4.936 -30.566 1.00 53.91 85 ILE A N 1
ATOM 617 C CA . ILE A 1 85 ? 20.583 -3.466 -30.625 1.00 53.91 85 ILE A CA 1
ATOM 618 C C . ILE A 1 85 ? 19.132 -3.013 -30.400 1.00 53.91 85 ILE A C 1
ATOM 620 O O . ILE A 1 85 ? 18.873 -2.094 -29.622 1.00 53.91 85 ILE A O 1
ATOM 624 N N . THR A 1 86 ? 18.161 -3.699 -31.006 1.00 57.66 86 THR A N 1
ATOM 625 C CA . THR A 1 86 ? 16.744 -3.325 -30.894 1.00 57.66 86 THR A CA 1
ATOM 626 C C . THR A 1 86 ? 16.135 -3.645 -29.520 1.00 57.66 86 THR A C 1
ATOM 628 O O . THR A 1 86 ? 15.331 -2.858 -29.016 1.00 57.66 86 THR A O 1
ATOM 631 N N . VAL A 1 87 ? 16.567 -4.723 -28.851 1.00 60.69 87 VAL A N 1
ATOM 632 C CA . VAL A 1 87 ? 16.187 -5.028 -27.452 1.00 60.69 87 VAL A CA 1
ATOM 633 C C . VAL A 1 87 ? 16.776 -4.014 -26.468 1.00 60.69 87 VAL A C 1
ATOM 635 O O . VAL A 1 87 ? 16.090 -3.587 -25.536 1.00 60.69 87 VAL A O 1
ATOM 638 N N . THR A 1 88 ? 18.014 -3.577 -26.704 1.00 64.94 88 THR A N 1
ATOM 639 C CA . THR A 1 88 ? 18.667 -2.539 -25.892 1.00 64.94 88 THR A CA 1
ATOM 640 C C . THR A 1 88 ? 17.922 -1.205 -26.007 1.00 64.94 88 THR A C 1
ATOM 642 O O . THR A 1 88 ? 17.649 -0.565 -24.994 1.00 64.94 88 THR A O 1
ATOM 645 N N . ASN A 1 89 ? 17.477 -0.837 -27.213 1.00 68.69 89 ASN A N 1
ATOM 646 C CA . ASN A 1 89 ? 16.687 0.377 -27.439 1.00 68.69 89 ASN A CA 1
ATOM 647 C C . ASN A 1 89 ? 15.311 0.323 -26.755 1.00 68.69 89 ASN A C 1
ATOM 649 O O . ASN A 1 89 ? 14.910 1.279 -26.097 1.00 68.69 89 ASN A O 1
ATOM 653 N N . ALA A 1 90 ? 14.598 -0.802 -26.860 1.00 67.62 90 ALA A N 1
ATOM 654 C CA . ALA A 1 90 ? 13.308 -1.000 -26.197 1.00 67.62 90 ALA A CA 1
ATOM 655 C C . ALA A 1 90 ? 13.415 -0.891 -24.665 1.00 67.62 90 ALA A C 1
ATOM 657 O O . ALA A 1 90 ? 12.583 -0.251 -24.017 1.00 67.62 90 ALA A O 1
ATOM 658 N N . ARG A 1 91 ? 14.471 -1.477 -24.088 1.00 75.81 91 ARG A N 1
ATOM 659 C CA . ARG A 1 91 ? 14.780 -1.363 -22.661 1.00 75.81 91 ARG A CA 1
ATOM 660 C C . ARG A 1 91 ? 15.094 0.078 -22.264 1.00 75.81 91 ARG A C 1
ATOM 662 O O . ARG A 1 91 ? 14.514 0.558 -21.296 1.00 75.81 91 ARG A O 1
ATOM 669 N N . GLN A 1 92 ? 15.938 0.769 -23.028 1.00 80.50 92 GLN A N 1
ATOM 670 C CA . GLN A 1 92 ? 16.297 2.163 -22.763 1.00 80.50 92 GLN A CA 1
ATOM 671 C C . GLN A 1 92 ? 15.073 3.084 -22.793 1.00 80.50 92 GLN A C 1
ATOM 673 O O . GLN A 1 92 ? 14.935 3.952 -21.938 1.00 80.50 92 GLN A O 1
ATOM 678 N N . VAL A 1 93 ? 14.157 2.896 -23.749 1.00 77.50 93 VAL A N 1
ATOM 679 C CA . VAL A 1 93 ? 12.914 3.681 -23.819 1.00 77.50 93 VAL A CA 1
ATOM 680 C C . VAL A 1 93 ? 12.048 3.438 -22.582 1.00 77.50 93 VAL A C 1
ATOM 682 O O . VAL A 1 93 ? 11.547 4.392 -21.991 1.00 77.50 93 VAL A O 1
ATOM 685 N N . LEU A 1 94 ? 11.908 2.183 -22.147 1.00 81.81 94 LEU A N 1
ATOM 686 C CA . LEU A 1 94 ? 11.145 1.855 -20.943 1.00 81.81 94 LEU A CA 1
ATOM 687 C C . LEU A 1 94 ? 11.798 2.422 -19.668 1.00 81.81 94 LEU A C 1
ATOM 689 O O . LEU A 1 94 ? 11.092 2.923 -18.794 1.00 81.81 94 LEU A O 1
ATOM 693 N N . GLU A 1 95 ? 13.128 2.377 -19.572 1.00 85.44 95 GLU A N 1
ATOM 694 C CA . GLU A 1 95 ? 13.895 2.989 -18.479 1.00 85.44 95 GLU A CA 1
ATOM 695 C C . GLU A 1 95 ? 13.750 4.518 -18.481 1.00 85.44 95 GLU A C 1
ATOM 697 O O . GLU A 1 95 ? 13.524 5.108 -17.427 1.00 85.44 95 GLU A O 1
ATOM 702 N N . ASN A 1 96 ? 13.771 5.163 -19.650 1.00 86.12 96 ASN A N 1
ATOM 703 C CA . ASN A 1 96 ? 13.542 6.604 -19.777 1.00 86.12 96 ASN A CA 1
ATOM 704 C C . ASN A 1 96 ? 12.120 6.998 -19.351 1.00 86.12 96 ASN A C 1
ATOM 706 O O . ASN A 1 96 ? 11.952 7.997 -18.655 1.00 86.12 96 ASN A O 1
ATOM 710 N N . LEU A 1 97 ? 11.100 6.210 -19.719 1.00 86.12 97 LEU A N 1
ATOM 711 C CA . LEU A 1 97 ? 9.722 6.422 -19.260 1.00 86.12 97 LEU A CA 1
ATOM 712 C C . LEU A 1 97 ? 9.623 6.304 -17.736 1.00 86.12 97 LEU A C 1
ATOM 714 O O . LEU A 1 97 ? 9.021 7.156 -17.083 1.00 86.12 97 LEU A O 1
ATOM 718 N N . PHE A 1 98 ? 10.247 5.273 -17.162 1.00 90.38 98 PHE A N 1
ATOM 719 C CA . PHE A 1 98 ? 10.301 5.078 -15.716 1.00 90.38 98 PHE A CA 1
ATOM 720 C C . PHE A 1 98 ? 10.986 6.259 -15.012 1.00 90.38 98 PHE A C 1
ATOM 722 O O . PHE A 1 98 ? 10.406 6.862 -14.109 1.00 90.38 98 PHE A O 1
ATOM 729 N N . LEU A 1 99 ? 12.187 6.639 -15.458 1.00 90.88 99 LEU A N 1
ATOM 730 C CA . LEU A 1 99 ? 12.953 7.753 -14.896 1.00 90.88 99 LEU A CA 1
ATOM 731 C C . LEU A 1 99 ? 12.247 9.097 -15.076 1.00 90.88 99 LEU A C 1
ATOM 733 O O . LEU A 1 99 ? 12.322 9.937 -14.184 1.00 90.88 99 LEU A O 1
ATOM 737 N N . GLY A 1 100 ? 11.519 9.296 -16.177 1.00 90.62 100 GLY A N 1
ATOM 738 C CA . GLY A 1 100 ? 10.693 10.482 -16.388 1.00 90.62 100 GLY A CA 1
ATOM 739 C C . GLY A 1 100 ? 9.616 10.632 -15.313 1.00 90.62 100 GLY A C 1
ATOM 740 O O . GLY A 1 100 ? 9.441 11.718 -14.762 1.00 90.62 100 GLY A O 1
ATOM 741 N N . ILE A 1 101 ? 8.951 9.532 -14.944 1.00 92.50 101 ILE A N 1
ATOM 742 C CA . ILE A 1 101 ? 7.936 9.533 -13.881 1.00 92.50 101 ILE A CA 1
ATOM 743 C C . ILE A 1 101 ? 8.580 9.744 -12.502 1.00 92.50 101 ILE A C 1
ATOM 745 O O . ILE A 1 101 ? 8.077 10.541 -11.708 1.00 92.50 101 ILE A O 1
ATOM 749 N N . VAL A 1 102 ? 9.707 9.078 -12.221 1.00 94.69 102 VAL A N 1
ATOM 750 C CA . VAL A 1 102 ? 10.467 9.266 -10.969 1.00 94.69 102 VAL A CA 1
ATOM 751 C C . VAL A 1 102 ? 10.931 10.719 -10.830 1.00 94.69 102 VAL A C 1
ATOM 753 O O . VAL A 1 102 ? 10.782 11.308 -9.764 1.00 94.69 102 VAL A O 1
ATOM 756 N N . SER A 1 103 ? 11.440 11.314 -11.909 1.00 95.25 103 SER A N 1
ATOM 757 C CA . SER A 1 103 ? 11.893 12.706 -11.944 1.00 95.25 103 SER A CA 1
ATOM 758 C C . SER A 1 103 ? 10.749 13.691 -11.720 1.00 95.25 103 SER A C 1
ATOM 760 O O . SER A 1 103 ? 10.869 14.601 -10.897 1.00 95.25 103 SER A O 1
ATOM 762 N N . PHE A 1 104 ? 9.602 13.459 -12.366 1.00 95.00 104 PHE A N 1
ATOM 763 C CA . PHE A 1 104 ? 8.395 14.236 -12.109 1.00 95.00 104 PHE A CA 1
ATOM 764 C C . PHE A 1 104 ? 8.020 14.195 -10.622 1.00 95.00 104 PHE A C 1
ATOM 766 O O . PHE A 1 104 ? 7.924 15.247 -9.997 1.00 95.00 104 PHE A O 1
ATOM 773 N N . LEU A 1 105 ? 7.884 13.008 -10.027 1.00 96.12 105 LEU A N 1
ATOM 774 C CA . LEU A 1 105 ? 7.528 12.866 -8.612 1.00 96.12 105 LEU A CA 1
ATOM 775 C C . LEU A 1 105 ? 8.560 13.519 -7.688 1.00 96.12 105 LEU A C 1
ATOM 777 O O . LEU A 1 105 ? 8.177 14.270 -6.794 1.00 96.12 105 LEU A O 1
ATOM 781 N N . ALA A 1 106 ? 9.854 13.311 -7.936 1.00 96.31 106 ALA A N 1
ATOM 782 C CA . ALA A 1 106 ? 10.932 13.938 -7.175 1.00 96.31 106 ALA A CA 1
ATOM 783 C C . ALA A 1 106 ? 10.840 15.473 -7.189 1.00 96.31 106 ALA A C 1
ATOM 785 O O . ALA A 1 106 ? 11.008 16.112 -6.150 1.00 96.31 106 ALA A O 1
ATOM 786 N N . SER A 1 107 ? 10.484 16.070 -8.332 1.00 96.44 107 SER A N 1
ATOM 787 C CA . SER A 1 107 ? 10.305 17.525 -8.458 1.00 96.44 107 SER A CA 1
ATOM 788 C C . SER A 1 107 ? 9.150 18.086 -7.615 1.00 96.44 107 SER A C 1
ATOM 790 O O . SER A 1 107 ? 9.133 19.276 -7.308 1.00 96.44 107 SER A O 1
ATOM 792 N N . THR A 1 108 ? 8.204 17.239 -7.191 1.00 95.56 108 THR A N 1
ATOM 793 C CA . THR A 1 108 ? 7.057 17.652 -6.366 1.00 95.56 108 THR A CA 1
ATOM 794 C C . THR A 1 108 ? 7.346 17.680 -4.866 1.00 95.56 108 THR A C 1
ATOM 796 O O . THR A 1 108 ? 6.510 18.168 -4.108 1.00 95.56 108 THR A O 1
ATOM 799 N N . LYS A 1 109 ? 8.519 17.202 -4.420 1.00 93.75 109 LYS A N 1
ATOM 800 C CA . LYS A 1 109 ? 8.821 16.973 -2.995 1.00 93.75 109 LYS A CA 1
ATOM 801 C C . LYS A 1 109 ? 8.668 18.215 -2.112 1.00 93.75 109 LYS A C 1
ATOM 803 O O . LYS A 1 109 ? 8.299 18.078 -0.948 1.00 93.75 109 LYS A O 1
ATOM 808 N N . ASP A 1 110 ? 8.929 19.400 -2.665 1.00 92.56 110 ASP A N 1
ATOM 809 C CA . ASP A 1 110 ? 8.920 20.688 -1.960 1.00 92.56 110 ASP A CA 1
ATOM 810 C C . ASP A 1 110 ? 7.718 21.572 -2.315 1.00 92.56 110 ASP A C 1
ATOM 812 O O . ASP A 1 110 ? 7.556 22.657 -1.756 1.00 92.56 110 ASP A O 1
ATOM 816 N N . LEU A 1 111 ? 6.855 21.115 -3.224 1.00 91.69 111 LEU A N 1
ATOM 817 C CA . LEU A 1 111 ? 5.704 21.888 -3.671 1.00 91.69 111 LEU A CA 1
ATOM 818 C C . LEU A 1 111 ? 4.567 21.853 -2.634 1.00 91.69 111 LEU A C 1
ATOM 820 O O . LEU A 1 111 ? 4.373 20.843 -1.949 1.00 91.69 111 LEU A O 1
ATOM 824 N N . PRO A 1 112 ? 3.775 22.935 -2.519 1.00 88.25 112 PRO A N 1
ATOM 825 C CA . PRO A 1 112 ? 2.583 22.930 -1.686 1.00 88.25 112 PRO A CA 1
ATOM 826 C C . PRO A 1 112 ? 1.556 21.940 -2.245 1.00 88.25 112 PRO A C 1
ATOM 828 O O . PRO A 1 112 ? 1.229 21.954 -3.435 1.00 88.25 112 PRO A O 1
ATOM 831 N N . VAL A 1 113 ? 1.031 21.081 -1.373 1.00 86.88 113 VAL A N 1
ATOM 832 C CA . VAL A 1 113 ? 0.071 20.051 -1.766 1.00 86.88 113 VAL A CA 1
ATOM 833 C C . VAL A 1 113 ? -1.292 20.691 -2.022 1.00 86.88 113 VAL A C 1
ATOM 835 O O . VAL A 1 113 ? -1.917 21.249 -1.128 1.00 86.88 113 VAL A O 1
ATOM 838 N N . THR A 1 114 ? -1.749 20.605 -3.269 1.00 87.06 114 THR A N 1
ATOM 839 C CA . THR A 1 114 ? -3.085 21.023 -3.717 1.00 87.06 114 THR A CA 1
ATOM 840 C C . THR A 1 114 ? -3.848 19.809 -4.241 1.00 87.06 114 THR A C 1
ATOM 842 O O . THR A 1 114 ? -3.235 18.790 -4.562 1.00 87.06 114 THR A O 1
ATOM 845 N N . ALA A 1 115 ? -5.173 19.899 -4.399 1.00 82.25 115 ALA A N 1
ATOM 846 C CA . ALA A 1 115 ? -5.957 18.801 -4.977 1.00 82.25 115 ALA A CA 1
ATOM 847 C C . ALA A 1 115 ? -5.464 18.406 -6.385 1.00 82.25 115 ALA A C 1
ATOM 849 O O . ALA A 1 115 ? -5.387 17.222 -6.710 1.00 82.25 115 ALA A O 1
ATOM 850 N N . GLN A 1 116 ? -5.055 19.386 -7.198 1.00 84.81 116 GLN A N 1
ATOM 851 C CA . GLN A 1 116 ? -4.505 19.142 -8.532 1.00 84.81 116 GLN A CA 1
ATOM 852 C C . GLN A 1 116 ? -3.141 18.445 -8.476 1.00 84.81 116 GLN A C 1
ATOM 854 O O . GLN A 1 116 ? -2.910 17.486 -9.211 1.00 84.81 116 GLN A O 1
ATOM 859 N N . LEU A 1 117 ? -2.244 18.891 -7.593 1.00 87.88 117 LEU A N 1
ATOM 860 C CA . LEU A 1 117 ? -0.950 18.234 -7.423 1.00 87.88 117 LEU A CA 1
ATOM 861 C C . LEU A 1 117 ? -1.129 16.804 -6.890 1.00 87.88 117 LEU A C 1
ATOM 863 O O . LEU A 1 117 ? -0.491 15.880 -7.384 1.00 87.88 117 LEU A O 1
ATOM 867 N N . MET A 1 118 ? -2.055 16.599 -5.949 1.00 87.69 118 MET A N 1
ATOM 868 C CA . MET A 1 118 ? -2.410 15.279 -5.420 1.00 87.69 118 MET A CA 1
ATOM 869 C C . MET A 1 118 ? -2.914 14.344 -6.527 1.00 87.69 118 MET A C 1
ATOM 871 O O . MET A 1 118 ? -2.485 13.193 -6.601 1.00 87.69 118 MET A O 1
ATOM 875 N N . TYR A 1 119 ? -3.771 14.846 -7.424 1.00 85.75 119 TYR A N 1
ATOM 876 C CA . TYR A 1 119 ? -4.208 14.117 -8.616 1.00 85.75 119 TYR A CA 1
ATOM 877 C C . TYR A 1 119 ? -3.012 13.694 -9.482 1.00 85.75 119 TYR A C 1
ATOM 879 O O . TYR A 1 119 ? -2.897 12.525 -9.840 1.00 85.75 119 TYR A O 1
ATOM 887 N N . GLN A 1 120 ? -2.090 14.612 -9.783 1.00 88.00 120 GLN A N 1
ATOM 888 C CA . GLN A 1 120 ? -0.933 14.316 -10.634 1.00 88.00 120 GLN A CA 1
ATOM 889 C C . GLN A 1 120 ? 0.026 13.306 -9.990 1.00 88.00 120 GLN A C 1
ATOM 891 O O . GLN A 1 120 ? 0.472 12.375 -10.661 1.00 88.00 120 GLN A O 1
ATOM 896 N N . ILE A 1 121 ? 0.304 13.447 -8.689 1.00 92.06 121 ILE A N 1
ATOM 897 C CA . ILE A 1 121 ? 1.105 12.486 -7.918 1.00 92.06 121 ILE A CA 1
ATOM 898 C C . ILE A 1 121 ? 0.421 11.116 -7.929 1.00 92.06 121 ILE A C 1
ATOM 900 O O . ILE A 1 121 ? 1.077 10.100 -8.161 1.00 92.06 121 ILE A O 1
ATOM 904 N N . CYS A 1 122 ? -0.898 11.069 -7.728 1.00 88.56 122 CYS A N 1
ATOM 905 C CA . CYS A 1 122 ? -1.678 9.837 -7.777 1.00 88.56 122 CYS A CA 1
ATOM 906 C C . CYS A 1 122 ? -1.546 9.130 -9.137 1.00 88.56 122 CYS A C 1
ATOM 908 O O . CYS A 1 122 ? -1.189 7.950 -9.175 1.00 88.56 122 CYS A O 1
ATOM 910 N N . GLU A 1 123 ? -1.764 9.850 -10.241 1.00 86.44 123 GLU A N 1
ATOM 911 C CA . GLU A 1 123 ? -1.649 9.314 -11.602 1.00 86.44 123 GLU A CA 1
ATOM 912 C C . GLU A 1 123 ? -0.233 8.806 -11.904 1.00 86.44 123 GLU A C 1
ATOM 914 O O . GLU A 1 123 ? -0.070 7.686 -12.388 1.00 86.44 123 GLU A O 1
ATOM 919 N N . ALA A 1 124 ? 0.793 9.580 -11.544 1.00 90.88 124 ALA A N 1
ATOM 920 C CA . ALA A 1 124 ? 2.190 9.179 -11.692 1.00 90.88 124 ALA A CA 1
ATOM 921 C C . ALA A 1 124 ? 2.534 7.936 -10.850 1.00 90.88 124 ALA A C 1
ATOM 923 O O . ALA A 1 124 ? 3.264 7.057 -11.301 1.00 90.88 124 ALA A O 1
ATOM 924 N N . THR A 1 125 ? 1.967 7.810 -9.649 1.00 93.06 125 THR A N 1
ATOM 925 C CA . THR A 1 125 ? 2.174 6.638 -8.783 1.00 93.06 125 THR A CA 1
ATOM 926 C C . THR A 1 125 ? 1.525 5.383 -9.370 1.00 93.06 125 THR A C 1
ATOM 928 O O . THR A 1 125 ? 2.124 4.309 -9.337 1.00 93.06 125 THR A O 1
ATOM 931 N N . PHE A 1 126 ? 0.325 5.495 -9.953 1.00 89.50 126 PHE A N 1
ATOM 932 C CA . PHE A 1 126 ? -0.285 4.379 -10.683 1.00 89.50 126 PHE A CA 1
ATOM 933 C C . PHE A 1 126 ? 0.525 3.994 -11.926 1.00 89.50 126 PHE A C 1
ATOM 935 O O . PHE A 1 126 ? 0.634 2.808 -12.248 1.00 89.50 126 PHE A O 1
ATOM 942 N N . ASP A 1 127 ? 1.104 4.979 -12.613 1.00 89.06 127 ASP A N 1
ATOM 943 C CA . ASP A 1 127 ? 1.986 4.737 -13.751 1.00 89.06 127 ASP A CA 1
ATOM 944 C C . ASP A 1 127 ? 3.249 3.978 -13.305 1.00 89.06 127 ASP A C 1
ATOM 946 O O . ASP A 1 127 ? 3.576 2.961 -13.915 1.00 89.06 127 ASP A O 1
ATOM 950 N N . LEU A 1 128 ? 3.885 4.368 -12.188 1.00 91.62 128 LEU A N 1
ATOM 951 C CA . LEU A 1 128 ? 4.992 3.610 -11.577 1.00 91.62 128 LEU A CA 1
ATOM 952 C C . LEU A 1 128 ? 4.590 2.176 -11.211 1.00 91.62 128 LEU A C 1
ATOM 954 O O . LEU A 1 128 ? 5.328 1.238 -11.504 1.00 91.62 128 LEU A O 1
ATOM 958 N N . ALA A 1 129 ? 3.419 1.994 -10.601 1.00 90.00 129 ALA A N 1
ATOM 959 C CA . ALA A 1 129 ? 2.907 0.676 -10.226 1.00 90.00 129 ALA A CA 1
ATOM 960 C C . ALA A 1 129 ? 2.599 -0.221 -11.440 1.00 90.00 129 ALA A C 1
ATOM 962 O O . ALA A 1 129 ? 2.483 -1.432 -11.307 1.00 90.00 129 ALA A O 1
ATOM 963 N N . SER A 1 130 ? 2.464 0.351 -12.637 1.00 88.75 130 SER A N 1
ATOM 964 C CA . SER A 1 130 ? 2.184 -0.424 -13.850 1.00 88.75 130 SER A CA 1
ATOM 965 C C . SER A 1 130 ? 3.437 -1.080 -14.440 1.00 88.75 130 SER A C 1
ATOM 967 O O . SER A 1 130 ? 3.316 -1.957 -15.295 1.00 88.75 130 SER A O 1
ATOM 969 N N . PHE A 1 131 ? 4.639 -0.688 -14.001 1.00 87.88 131 PHE A N 1
ATOM 970 C CA . PHE A 1 131 ? 5.875 -1.356 -14.402 1.00 87.88 131 PHE A CA 1
ATOM 971 C C . PHE A 1 131 ? 6.038 -2.709 -13.701 1.00 87.88 131 PHE A C 1
ATOM 973 O O . PHE A 1 131 ? 5.529 -2.951 -12.608 1.00 87.88 131 PHE A O 1
ATOM 980 N N . GLY A 1 132 ? 6.797 -3.607 -14.330 1.00 81.94 132 GLY A N 1
ATOM 981 C CA . GLY A 1 132 ? 7.133 -4.903 -13.756 1.00 81.94 132 GLY A CA 1
ATOM 982 C C . GLY A 1 132 ? 7.914 -4.778 -12.436 1.00 81.94 132 GLY A C 1
ATOM 983 O O . GLY A 1 132 ? 8.668 -3.814 -12.259 1.00 81.94 132 GLY A O 1
ATOM 984 N N . PRO A 1 133 ? 7.807 -5.770 -11.529 1.00 80.31 133 PRO A N 1
ATOM 985 C CA . PRO A 1 133 ? 8.398 -5.695 -10.193 1.00 80.31 133 PRO A CA 1
ATOM 986 C C . PRO A 1 133 ? 9.902 -5.425 -10.169 1.00 80.31 133 PRO A C 1
ATOM 988 O O . PRO A 1 133 ? 10.393 -4.769 -9.255 1.00 80.31 133 PRO A O 1
ATOM 991 N N . ASP A 1 134 ? 10.643 -5.901 -11.172 1.00 79.50 134 ASP A N 1
ATOM 992 C CA . ASP A 1 134 ? 12.086 -5.677 -11.256 1.00 79.50 134 ASP A CA 1
ATOM 993 C C . ASP A 1 134 ? 12.424 -4.207 -11.492 1.00 79.50 134 ASP A C 1
ATOM 995 O O . ASP A 1 134 ? 13.346 -3.697 -10.861 1.00 79.50 134 ASP A O 1
ATOM 999 N N . MET A 1 135 ? 11.643 -3.503 -12.313 1.00 84.94 135 MET A N 1
ATOM 1000 C CA . MET A 1 135 ? 11.819 -2.068 -12.543 1.00 84.94 135 MET A CA 1
ATOM 1001 C C . MET A 1 135 ? 11.401 -1.269 -11.306 1.00 84.94 135 MET A C 1
ATOM 1003 O O . MET A 1 135 ? 12.159 -0.434 -10.824 1.00 84.94 135 MET A O 1
ATOM 1007 N N . VAL A 1 136 ? 10.238 -1.585 -10.725 1.00 88.19 136 VAL A N 1
ATOM 1008 C CA . VAL A 1 136 ? 9.758 -0.935 -9.492 1.00 88.19 136 VAL A CA 1
ATOM 1009 C C . VAL A 1 136 ? 10.767 -1.106 -8.356 1.00 88.19 136 VAL A C 1
ATOM 1011 O O . VAL A 1 136 ? 11.026 -0.169 -7.606 1.00 88.19 136 VAL A O 1
ATOM 1014 N N . SER A 1 137 ? 11.415 -2.271 -8.260 1.00 83.44 137 SER A N 1
ATOM 1015 C CA . SER A 1 137 ? 12.449 -2.524 -7.255 1.00 83.44 137 SER A CA 1
ATOM 1016 C C . SER A 1 137 ? 13.634 -1.563 -7.346 1.00 83.44 137 SER A C 1
ATOM 1018 O O . SER A 1 137 ? 14.236 -1.249 -6.320 1.00 83.44 137 SER A O 1
ATOM 1020 N N . VAL A 1 138 ? 13.958 -1.063 -8.547 1.00 85.06 138 VAL A N 1
ATOM 1021 C CA . VAL A 1 138 ? 15.056 -0.108 -8.754 1.00 85.06 138 VAL A CA 1
ATOM 1022 C C . VAL A 1 138 ? 14.816 1.169 -7.960 1.00 85.06 138 VAL A C 1
ATOM 1024 O O . VAL A 1 138 ? 15.787 1.731 -7.466 1.00 85.06 138 VAL A O 1
ATOM 1027 N N . LEU A 1 139 ? 13.562 1.587 -7.753 1.00 87.19 139 LEU A N 1
ATOM 1028 C CA . LEU A 1 139 ? 13.234 2.757 -6.931 1.00 87.19 139 LEU A CA 1
ATOM 1029 C C . LEU A 1 139 ? 13.748 2.619 -5.489 1.00 87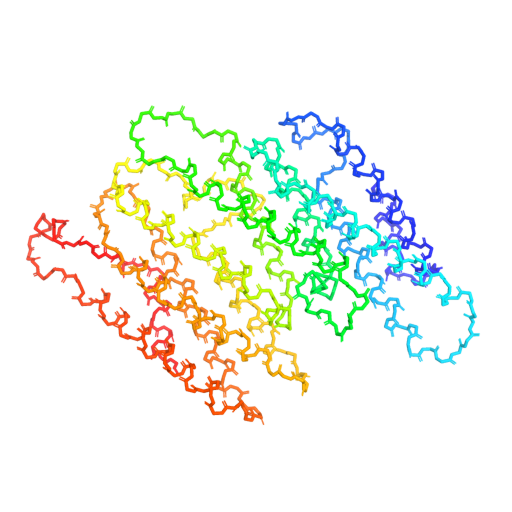.19 139 LEU A C 1
ATOM 1031 O O . LEU A 1 139 ? 14.153 3.605 -4.883 1.00 87.19 139 LEU A O 1
ATOM 1035 N N . PHE A 1 140 ? 13.772 1.396 -4.959 1.00 85.19 140 PHE A N 1
ATOM 1036 C CA . PHE A 1 140 ? 14.028 1.130 -3.544 1.00 85.19 140 PHE A CA 1
ATOM 1037 C C . PHE A 1 140 ? 15.382 0.467 -3.264 1.00 85.19 140 PHE A C 1
ATOM 1039 O O . PHE A 1 140 ? 15.792 0.362 -2.109 1.00 85.19 140 PHE A O 1
ATOM 1046 N N . ARG A 1 141 ? 16.098 -0.004 -4.291 1.00 80.19 141 ARG A N 1
ATOM 1047 C CA . ARG A 1 141 ? 17.418 -0.629 -4.119 1.00 80.19 141 ARG A CA 1
ATOM 1048 C C . ARG A 1 141 ? 18.468 0.405 -3.719 1.00 80.19 141 ARG A C 1
ATOM 1050 O O . ARG A 1 141 ? 18.593 1.452 -4.351 1.00 80.19 141 ARG A O 1
ATOM 1057 N N . ARG A 1 142 ? 19.302 0.049 -2.737 1.00 70.62 142 ARG A N 1
ATOM 1058 C CA . ARG A 1 142 ? 20.544 0.784 -2.464 1.00 70.62 142 ARG A CA 1
ATOM 1059 C C . ARG A 1 142 ? 21.523 0.588 -3.630 1.00 70.62 142 ARG A C 1
ATOM 1061 O O . ARG A 1 142 ? 21.630 -0.533 -4.133 1.00 70.62 142 ARG A O 1
ATOM 1068 N N . PRO A 1 143 ? 22.220 1.643 -4.076 1.00 66.88 143 PRO A N 1
ATOM 1069 C CA . PRO A 1 143 ? 23.209 1.528 -5.130 1.00 66.88 143 PRO A CA 1
ATOM 1070 C C . PRO A 1 143 ? 24.421 0.771 -4.587 1.00 66.88 143 PRO A C 1
ATOM 1072 O O . PRO A 1 143 ? 24.805 0.941 -3.432 1.00 66.88 143 PRO A O 1
ATOM 1075 N N . SER A 1 144 ? 25.010 -0.082 -5.418 1.00 64.69 144 SER A N 1
ATOM 1076 C CA . SER A 1 144 ? 26.207 -0.849 -5.071 1.00 64.69 144 SER A CA 1
ATOM 1077 C C . SER A 1 144 ? 27.512 -0.069 -5.282 1.00 64.69 144 SER A C 1
ATOM 1079 O O . SER A 1 144 ? 28.532 -0.497 -4.757 1.00 64.69 144 SER A O 1
ATOM 1081 N N . ASN A 1 145 ? 27.482 1.064 -6.005 1.00 62.72 145 ASN A N 1
ATOM 1082 C CA . ASN A 1 145 ? 28.664 1.856 -6.374 1.00 62.72 145 ASN A CA 1
ATOM 1083 C C . ASN A 1 145 ? 28.474 3.366 -6.111 1.00 62.72 145 ASN A C 1
ATOM 1085 O O . ASN A 1 145 ? 27.384 3.905 -6.321 1.00 62.72 145 ASN A O 1
ATOM 1089 N N . ASP A 1 146 ? 29.573 4.056 -5.783 1.00 54.41 146 ASP A N 1
ATOM 1090 C CA . ASP A 1 146 ? 29.637 5.494 -5.454 1.00 54.41 146 ASP A CA 1
ATOM 1091 C C . ASP A 1 146 ? 29.355 6.452 -6.632 1.00 54.41 146 ASP A C 1
ATOM 1093 O O . ASP A 1 146 ? 29.100 7.635 -6.423 1.00 54.41 146 ASP A O 1
ATOM 1097 N N . HIS A 1 147 ? 29.334 5.978 -7.883 1.00 50.41 147 HIS A N 1
ATOM 1098 C CA . HIS A 1 147 ? 29.022 6.815 -9.056 1.00 50.41 147 HIS A CA 1
ATOM 1099 C C . HIS A 1 147 ? 27.514 7.008 -9.320 1.00 50.41 147 HIS A C 1
ATOM 1101 O O . HIS A 1 147 ? 27.144 7.720 -10.248 1.00 50.41 147 HIS A O 1
ATOM 1107 N N . ALA A 1 148 ? 26.640 6.429 -8.490 1.00 63.44 148 ALA A N 1
ATOM 1108 C CA . ALA A 1 148 ? 25.180 6.506 -8.626 1.00 63.44 148 ALA A CA 1
ATOM 1109 C C . ALA A 1 148 ? 24.517 7.515 -7.661 1.00 63.44 148 ALA A C 1
ATOM 1111 O O . ALA A 1 148 ? 23.332 7.393 -7.349 1.00 63.44 148 ALA A O 1
ATOM 1112 N N . VAL A 1 149 ? 25.266 8.497 -7.143 1.00 74.38 149 VAL A N 1
ATOM 1113 C CA . VAL A 1 149 ? 24.753 9.443 -6.131 1.00 74.38 149 VAL A CA 1
ATOM 1114 C C . VAL A 1 149 ? 23.593 10.283 -6.670 1.00 74.38 149 VAL A C 1
ATOM 1116 O O . VAL A 1 149 ? 22.592 10.431 -5.975 1.00 74.38 149 VAL A O 1
ATOM 1119 N N . ALA A 1 150 ? 23.678 10.786 -7.906 1.00 78.44 150 ALA A N 1
ATOM 1120 C CA . ALA A 1 150 ? 22.609 11.589 -8.507 1.00 78.44 150 ALA A CA 1
ATOM 1121 C C . ALA A 1 150 ? 21.307 10.784 -8.677 1.00 78.44 150 ALA A C 1
ATOM 1123 O O . ALA A 1 150 ? 20.243 11.231 -8.247 1.00 78.44 150 ALA A O 1
ATOM 1124 N N . ASP A 1 151 ? 21.402 9.558 -9.197 1.00 81.25 151 ASP A N 1
ATOM 1125 C CA . ASP A 1 151 ? 20.257 8.649 -9.333 1.00 81.25 151 ASP A CA 1
ATOM 1126 C C . ASP A 1 151 ? 19.679 8.258 -7.967 1.00 81.25 151 ASP A C 1
ATOM 1128 O O . ASP A 1 151 ? 18.468 8.095 -7.806 1.00 81.25 151 ASP A O 1
ATOM 1132 N N . GLN A 1 152 ? 20.530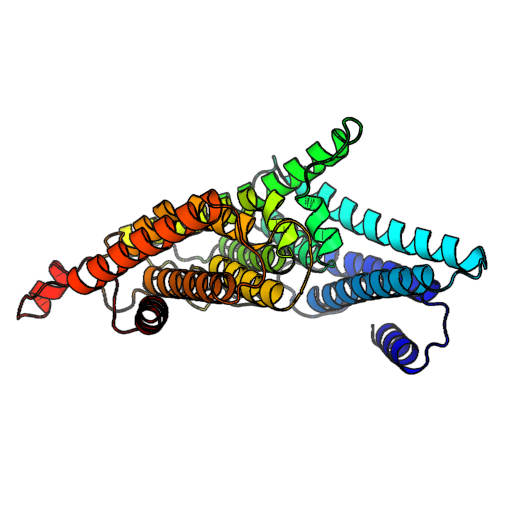 8.127 -6.945 1.00 84.75 152 GLN A N 1
ATOM 1133 C CA . GLN A 1 152 ? 20.074 7.867 -5.586 1.00 84.75 152 GLN A CA 1
ATOM 1134 C C . GLN A 1 152 ? 19.312 9.047 -4.992 1.00 84.75 152 GLN A C 1
ATOM 1136 O O . GLN A 1 152 ? 18.279 8.832 -4.359 1.00 84.75 152 GLN A O 1
ATOM 1141 N N . ILE A 1 153 ? 19.802 10.272 -5.189 1.00 88.62 153 ILE A N 1
ATOM 1142 C CA . ILE A 1 153 ? 19.118 11.489 -4.744 1.00 88.62 153 ILE A CA 1
ATOM 1143 C C . ILE A 1 153 ? 17.747 11.570 -5.411 1.00 88.62 153 ILE A C 1
ATOM 1145 O O . ILE A 1 153 ? 16.751 11.720 -4.711 1.00 88.62 153 ILE A O 1
ATOM 1149 N N . LEU A 1 154 ? 17.680 11.358 -6.728 1.00 91.06 154 LEU A N 1
ATOM 1150 C CA . LEU A 1 154 ? 16.428 11.385 -7.480 1.00 91.06 154 LEU A CA 1
ATOM 1151 C C . LEU A 1 154 ? 15.401 10.378 -6.936 1.00 91.06 154 LEU A C 1
ATOM 1153 O O . LEU A 1 154 ? 14.239 10.715 -6.711 1.00 91.06 154 LEU A O 1
ATOM 1157 N N . ARG A 1 155 ? 15.831 9.137 -6.681 1.00 90.31 155 ARG A N 1
ATOM 1158 C CA . ARG A 1 155 ? 14.966 8.092 -6.112 1.00 90.31 155 ARG A CA 1
ATOM 1159 C C . ARG A 1 155 ? 14.519 8.417 -4.689 1.00 90.31 155 ARG A C 1
ATOM 1161 O O . ARG A 1 155 ? 13.343 8.252 -4.374 1.00 90.31 155 ARG A O 1
ATOM 1168 N N . ASN A 1 156 ? 15.428 8.898 -3.842 1.00 91.00 156 ASN A N 1
ATOM 1169 C CA . ASN A 1 156 ? 15.105 9.305 -2.475 1.00 91.00 156 ASN A CA 1
ATOM 1170 C C . ASN A 1 156 ? 14.101 10.464 -2.461 1.00 91.00 156 ASN A C 1
ATOM 1172 O O . ASN A 1 156 ? 13.146 10.431 -1.691 1.00 91.00 156 ASN A O 1
ATOM 1176 N N . ASP A 1 157 ? 14.285 11.445 -3.341 1.00 94.31 157 ASP A N 1
ATOM 1177 C CA . ASP A 1 157 ? 13.386 12.584 -3.506 1.00 94.31 157 ASP A CA 1
ATOM 1178 C C . ASP A 1 157 ? 12.000 12.146 -3.993 1.00 94.31 157 ASP A C 1
ATOM 1180 O O . ASP A 1 157 ? 10.988 12.627 -3.486 1.00 94.31 157 ASP A O 1
ATOM 1184 N N . CYS A 1 158 ? 11.933 11.184 -4.918 1.00 94.94 158 CYS A N 1
ATOM 1185 C CA . CYS A 1 158 ? 10.675 10.571 -5.340 1.00 94.94 158 CYS A CA 1
ATOM 1186 C C . CYS A 1 158 ? 9.963 9.883 -4.165 1.00 94.94 158 CYS A C 1
ATOM 1188 O O . CYS A 1 158 ? 8.766 10.086 -3.966 1.00 94.94 158 CYS A O 1
ATOM 1190 N N . ILE A 1 159 ? 10.678 9.082 -3.367 1.00 93.06 159 ILE A N 1
ATOM 1191 C CA . ILE A 1 159 ? 10.102 8.422 -2.185 1.00 93.06 159 ILE A CA 1
ATOM 1192 C C . ILE A 1 159 ? 9.617 9.468 -1.176 1.00 93.06 159 ILE A C 1
ATOM 1194 O O . ILE A 1 159 ? 8.514 9.331 -0.653 1.00 93.06 159 ILE A O 1
ATOM 1198 N N . LEU A 1 160 ? 10.400 10.524 -0.942 1.00 92.94 160 LEU A N 1
ATOM 1199 C CA . LEU A 1 160 ? 10.050 11.617 -0.037 1.00 92.94 160 LEU A CA 1
ATOM 1200 C C . LEU A 1 160 ? 8.792 12.365 -0.495 1.00 92.94 160 LEU A C 1
ATOM 1202 O O . LEU A 1 160 ? 7.928 12.669 0.323 1.00 92.94 160 LEU A O 1
ATOM 1206 N N . ALA A 1 161 ? 8.655 12.631 -1.794 1.00 94.31 161 ALA A N 1
ATOM 1207 C CA . ALA A 1 161 ? 7.453 13.244 -2.348 1.00 94.31 161 ALA A CA 1
ATOM 1208 C C . ALA A 1 161 ? 6.210 12.373 -2.102 1.00 94.31 161 ALA A C 1
ATOM 1210 O O . ALA A 1 161 ? 5.177 12.871 -1.650 1.00 94.31 161 ALA A O 1
ATOM 1211 N N . LEU A 1 162 ? 6.324 11.059 -2.330 1.00 93.88 162 LEU A N 1
ATOM 1212 C CA . LEU A 1 162 ? 5.234 10.109 -2.102 1.00 93.88 162 LEU A CA 1
ATOM 1213 C C . LEU A 1 162 ? 4.851 10.011 -0.619 1.00 93.88 162 LEU A C 1
ATOM 1215 O O . LEU A 1 162 ? 3.661 10.039 -0.295 1.00 93.88 162 LEU A O 1
ATOM 1219 N N . THR A 1 163 ? 5.828 9.913 0.289 1.00 92.19 163 THR A N 1
ATOM 1220 C CA . THR A 1 163 ? 5.557 9.843 1.734 1.00 92.19 163 THR A CA 1
ATOM 1221 C C . THR A 1 163 ? 4.955 11.142 2.254 1.00 92.19 163 THR A C 1
ATOM 1223 O O . THR A 1 163 ? 3.989 11.090 3.015 1.00 92.19 163 THR A O 1
ATOM 1226 N N . ARG A 1 164 ? 5.453 12.299 1.798 1.00 91.56 164 ARG A N 1
ATOM 1227 C CA . ARG A 1 164 ? 4.928 13.619 2.168 1.00 91.56 164 ARG A CA 1
ATOM 1228 C C . ARG A 1 164 ? 3.493 13.817 1.690 1.00 91.56 164 ARG A C 1
ATOM 1230 O O . ARG A 1 164 ? 2.659 14.247 2.480 1.00 91.56 164 ARG A O 1
ATOM 1237 N N . ALA A 1 165 ? 3.185 13.477 0.438 1.00 90.19 165 ALA A N 1
ATOM 1238 C CA . ALA A 1 165 ? 1.826 13.588 -0.095 1.00 90.19 165 ALA A CA 1
ATOM 1239 C C . ALA A 1 165 ? 0.839 12.676 0.656 1.00 90.19 165 ALA A C 1
ATOM 1241 O O . ALA A 1 165 ? -0.274 13.094 0.979 1.00 90.19 165 ALA A O 1
ATOM 1242 N N . GLY A 1 166 ? 1.272 11.455 1.000 1.00 87.25 166 GLY A N 1
ATOM 1243 C CA . GLY A 1 166 ? 0.494 10.536 1.832 1.00 87.25 166 GLY A CA 1
ATOM 1244 C C . GLY A 1 166 ? 0.226 11.096 3.233 1.00 87.25 166 GLY A C 1
ATOM 1245 O O . GLY A 1 166 ? -0.931 11.146 3.651 1.00 87.25 166 GLY A O 1
ATOM 1246 N N . SER A 1 167 ? 1.278 11.555 3.926 1.00 88.06 167 SER A N 1
ATOM 1247 C CA . SER A 1 167 ? 1.195 12.182 5.256 1.00 88.06 167 SER A CA 1
ATOM 1248 C C . SER A 1 167 ? 0.289 13.404 5.268 1.00 88.06 167 SER A C 1
ATOM 1250 O O . SER A 1 167 ? -0.576 13.499 6.132 1.00 88.06 167 SER A O 1
ATOM 1252 N N . TYR A 1 168 ? 0.438 14.295 4.286 1.00 86.56 168 TYR A N 1
ATOM 1253 C CA . TYR A 1 168 ? -0.355 15.516 4.200 1.00 86.56 168 TYR A CA 1
ATOM 1254 C C . TYR A 1 168 ? -1.850 15.209 4.203 1.00 86.56 168 TYR A C 1
ATOM 1256 O O . TYR A 1 168 ? -2.590 15.769 5.004 1.00 86.56 168 TYR A O 1
ATOM 1264 N N . GLY A 1 169 ? -2.293 14.264 3.370 1.00 79.06 169 GLY A N 1
ATOM 1265 C CA . GLY A 1 169 ? -3.713 13.943 3.321 1.00 79.06 169 GLY A CA 1
ATOM 1266 C C . GLY A 1 169 ? -4.241 13.306 4.607 1.00 79.06 169 GLY A C 1
ATOM 1267 O O . GLY A 1 169 ? -5.387 13.561 4.956 1.00 79.06 169 GLY A O 1
ATOM 1268 N N . TYR A 1 170 ? -3.410 12.571 5.361 1.00 77.81 170 TYR A N 1
ATOM 1269 C CA . TYR A 1 170 ? -3.771 12.147 6.714 1.00 77.81 170 TYR A CA 1
ATOM 1270 C C . TYR A 1 170 ? -3.836 13.345 7.679 1.00 77.81 170 TYR A C 1
ATOM 1272 O O . TYR A 1 170 ? -4.739 13.422 8.508 1.00 77.81 170 TYR A O 1
ATOM 1280 N N . GLU A 1 171 ? -2.903 14.288 7.636 1.00 77.88 171 GLU A N 1
ATOM 1281 C CA . GLU A 1 171 ? -2.890 15.456 8.531 1.00 77.88 171 GLU A CA 1
ATOM 1282 C C . GLU A 1 171 ? -4.093 16.381 8.310 1.00 77.88 171 GLU A C 1
ATOM 1284 O O . GLU A 1 171 ? -4.662 16.868 9.283 1.00 77.88 171 GLU A O 1
ATOM 1289 N N . THR A 1 172 ? -4.542 16.541 7.063 1.00 74.12 172 THR A N 1
ATOM 1290 C CA . THR A 1 172 ? -5.679 17.402 6.692 1.00 74.12 172 THR A CA 1
ATOM 1291 C C . THR A 1 172 ? -7.056 16.833 7.033 1.00 74.12 172 THR A C 1
ATOM 1293 O O . THR A 1 172 ? -8.066 17.478 6.768 1.00 74.12 172 THR A O 1
ATOM 1296 N N . LEU A 1 173 ? -7.129 15.623 7.590 1.00 72.38 173 LEU A N 1
ATOM 1297 C CA . LEU A 1 173 ? -8.398 15.000 7.959 1.00 72.38 173 LEU A CA 1
ATOM 1298 C C . LEU A 1 173 ? -9.055 15.761 9.112 1.00 72.38 173 LEU A C 1
ATOM 1300 O O . LEU A 1 173 ? -8.509 15.807 10.219 1.00 72.38 173 LEU A O 1
ATOM 1304 N N . THR A 1 174 ? -10.246 16.304 8.866 1.00 66.62 174 THR A N 1
ATOM 1305 C CA . THR A 1 174 ? -11.078 16.908 9.906 1.00 66.62 174 THR A CA 1
ATOM 1306 C C . THR A 1 174 ? -12.109 15.896 10.405 1.00 66.62 174 THR A C 1
ATOM 1308 O O . THR A 1 174 ? -12.724 15.148 9.646 1.00 66.62 174 THR A O 1
ATOM 1311 N N . PHE A 1 175 ? -12.254 15.828 11.729 1.00 68.44 175 PHE A N 1
ATOM 1312 C CA . PHE A 1 175 ? -13.142 14.882 12.416 1.00 68.44 175 PHE A CA 1
ATOM 1313 C C . PHE A 1 175 ? -14.222 15.612 13.241 1.00 68.44 175 PHE A C 1
ATOM 1315 O O . PHE A 1 175 ? -14.780 15.038 14.173 1.00 68.44 175 PHE A O 1
ATOM 1322 N N . VAL A 1 176 ? -14.481 16.890 12.929 1.00 59.72 176 VAL A N 1
ATOM 1323 C CA . VAL A 1 176 ? -15.360 17.802 13.687 1.00 59.72 176 VAL A CA 1
ATOM 1324 C C . VAL A 1 176 ? -16.719 17.965 12.991 1.00 59.72 176 VAL A C 1
ATOM 1326 O O . VAL A 1 176 ? -16.814 17.975 11.765 1.00 59.72 176 VAL A O 1
ATOM 1329 N N . GLU A 1 177 ? -17.791 18.105 13.775 1.00 50.88 177 GLU A N 1
ATOM 1330 C CA . GLU A 1 177 ? -19.149 18.363 13.281 1.00 50.88 177 GLU A CA 1
ATOM 1331 C C . GLU A 1 177 ? -19.277 19.738 12.595 1.00 50.88 177 GLU A C 1
ATOM 1333 O O . GLU A 1 177 ? -18.976 20.763 13.197 1.00 50.88 177 GLU A O 1
ATOM 1338 N N . GLY A 1 178 ? -19.796 19.767 11.360 1.00 53.84 178 GLY A N 1
ATOM 1339 C CA . GLY A 1 178 ? -20.225 21.000 10.675 1.00 53.84 178 GLY A CA 1
ATOM 1340 C C . GLY A 1 178 ? -19.514 21.301 9.353 1.00 53.84 178 GLY A C 1
ATOM 1341 O O . GLY A 1 178 ? -20.072 22.013 8.520 1.00 53.84 178 GLY A O 1
ATOM 1342 N N . GLU A 1 179 ? -18.350 20.701 9.098 1.00 53.19 179 GLU A N 1
ATOM 1343 C CA . GLU A 1 179 ? -17.679 20.805 7.799 1.00 53.19 179 GLU A CA 1
ATOM 1344 C C . GLU A 1 179 ? -18.304 19.819 6.809 1.00 53.19 179 GLU A C 1
ATOM 1346 O O . GLU A 1 179 ? -18.031 18.621 6.787 1.00 53.19 179 GLU A O 1
ATOM 1351 N N . THR A 1 180 ? -19.231 20.336 6.009 1.00 49.38 180 THR A N 1
ATOM 1352 C CA . THR A 1 180 ? -19.873 19.606 4.917 1.00 49.38 180 THR A CA 1
ATOM 1353 C C . THR A 1 180 ? -19.158 19.931 3.620 1.00 49.38 180 THR A C 1
ATOM 1355 O O . THR A 1 180 ? -19.568 20.801 2.866 1.00 49.38 180 THR A O 1
ATOM 1358 N N . THR A 1 181 ? -18.062 19.239 3.347 1.00 48.22 181 THR A N 1
ATOM 1359 C CA . THR A 1 181 ? -17.630 18.965 1.971 1.00 48.22 181 THR A CA 1
ATOM 1360 C C . THR A 1 181 ? -16.609 17.833 2.013 1.00 48.22 181 THR A C 1
ATOM 1362 O O . THR A 1 181 ? -15.619 17.945 2.733 1.00 48.22 181 THR A O 1
ATOM 1365 N N . PRO A 1 182 ? -16.784 16.745 1.241 1.00 54.53 182 PRO A N 1
ATOM 1366 C CA . PRO A 1 182 ? -15.627 15.982 0.817 1.00 54.53 182 PRO A CA 1
ATOM 1367 C C . PRO A 1 182 ? -14.838 16.925 -0.088 1.00 54.53 182 PRO A C 1
ATOM 1369 O O . PRO A 1 182 ? -15.201 17.142 -1.245 1.00 54.53 182 PRO A O 1
ATOM 1372 N N . ASP A 1 183 ? -13.821 17.565 0.482 1.00 69.31 183 ASP A N 1
ATOM 1373 C CA . ASP A 1 183 ? -12.899 18.403 -0.264 1.00 69.31 183 ASP A CA 1
ATOM 1374 C C . ASP A 1 183 ? -12.372 17.575 -1.447 1.00 69.31 183 ASP A C 1
ATOM 1376 O O . ASP A 1 183 ? -12.044 16.392 -1.304 1.00 69.31 183 ASP A O 1
ATOM 1380 N N . THR A 1 184 ? -12.308 18.175 -2.636 1.00 74.06 184 THR A N 1
ATOM 1381 C CA . THR A 1 184 ? -11.731 17.528 -3.826 1.00 74.06 184 THR A CA 1
ATOM 1382 C C . THR A 1 184 ? -10.346 16.960 -3.495 1.00 74.06 184 THR A C 1
ATOM 1384 O O . THR A 1 184 ? -9.963 15.910 -4.007 1.00 74.06 184 THR A O 1
ATOM 1387 N N . LEU A 1 185 ? -9.629 17.598 -2.567 1.00 77.44 185 LEU A N 1
ATOM 1388 C CA . LEU A 1 185 ? -8.384 17.112 -1.988 1.00 77.44 185 LEU A CA 1
ATOM 1389 C C . LEU A 1 185 ? -8.506 15.736 -1.303 1.00 77.44 185 LEU A C 1
ATOM 1391 O O . LEU A 1 185 ? -7.686 14.861 -1.578 1.00 77.44 185 LEU A O 1
ATOM 1395 N N . LEU A 1 186 ? -9.518 15.520 -0.455 1.00 75.75 186 LEU A N 1
ATOM 1396 C CA . LEU A 1 186 ? -9.738 14.256 0.259 1.00 75.75 186 LEU A CA 1
ATOM 1397 C C . LEU A 1 186 ? -10.016 13.109 -0.718 1.00 75.75 186 LEU A C 1
ATOM 1399 O O . LEU A 1 186 ? -9.493 12.005 -0.561 1.00 75.75 186 LEU A O 1
ATOM 1403 N N . PHE A 1 187 ? -10.790 13.391 -1.768 1.00 76.75 187 PHE A N 1
ATOM 1404 C CA . PHE A 1 187 ? -11.034 12.434 -2.842 1.00 76.75 187 PHE A CA 1
ATOM 1405 C C . PHE A 1 187 ? -9.732 12.053 -3.562 1.00 76.75 187 PHE A C 1
ATOM 1407 O O . PHE A 1 187 ? -9.431 10.867 -3.718 1.00 76.75 187 PHE A O 1
ATOM 1414 N N . GLN A 1 188 ? -8.917 13.038 -3.959 1.00 78.94 188 GLN A N 1
ATOM 1415 C CA . GLN A 1 188 ? -7.635 12.760 -4.619 1.00 78.94 188 GLN A CA 1
ATOM 1416 C C . GLN A 1 188 ? -6.652 12.033 -3.704 1.00 78.94 188 GLN A C 1
ATOM 1418 O O . GLN A 1 188 ? -5.904 11.169 -4.158 1.00 78.94 188 GLN A O 1
ATOM 1423 N N . TRP A 1 189 ? -6.684 12.324 -2.409 1.00 82.56 189 TRP A N 1
ATOM 1424 C CA . TRP A 1 189 ? -5.881 11.614 -1.431 1.00 82.56 189 TRP A CA 1
ATOM 1425 C C . TRP A 1 189 ? -6.308 10.147 -1.261 1.00 82.56 189 TRP A C 1
ATOM 1427 O O . TRP A 1 189 ? -5.451 9.265 -1.224 1.00 82.56 189 TRP A O 1
ATOM 1437 N N . GLY A 1 190 ? -7.609 9.843 -1.242 1.00 78.75 190 GLY A N 1
ATOM 1438 C CA . GLY A 1 190 ? -8.079 8.453 -1.247 1.00 78.75 190 GLY A CA 1
ATOM 1439 C C . GLY A 1 190 ? -7.582 7.675 -2.469 1.00 78.75 190 GLY A C 1
ATOM 1440 O O . GLY A 1 190 ? -7.120 6.538 -2.354 1.00 78.75 190 GLY A O 1
ATOM 1441 N N . ARG A 1 191 ? -7.563 8.323 -3.640 1.00 82.25 191 ARG A N 1
ATOM 1442 C CA . ARG A 1 191 ? -6.953 7.753 -4.851 1.00 82.25 191 ARG A CA 1
ATOM 1443 C C . ARG A 1 191 ? -5.437 7.579 -4.711 1.00 82.25 191 ARG A C 1
ATOM 1445 O O . ARG A 1 191 ? -4.909 6.574 -5.185 1.00 82.25 191 ARG A O 1
ATOM 1452 N N . LEU A 1 192 ? -4.735 8.502 -4.046 1.00 86.44 192 LEU A N 1
ATOM 1453 C CA . LEU A 1 192 ? -3.309 8.350 -3.736 1.00 86.44 192 LEU A CA 1
ATOM 1454 C C . LEU A 1 192 ? -3.051 7.138 -2.827 1.00 86.44 192 LEU A C 1
ATOM 1456 O O . LEU A 1 192 ? -2.111 6.391 -3.084 1.00 86.44 192 LEU A O 1
ATOM 1460 N N . ARG A 1 193 ? -3.892 6.874 -1.815 1.00 86.00 193 ARG A N 1
ATOM 1461 C CA . ARG A 1 193 ? -3.777 5.647 -0.997 1.00 86.00 193 ARG A CA 1
ATOM 1462 C C . ARG A 1 193 ? -3.857 4.391 -1.866 1.00 86.00 193 ARG A C 1
ATOM 1464 O O . ARG A 1 193 ? -3.039 3.483 -1.723 1.00 86.00 193 ARG A O 1
ATOM 1471 N N . ALA A 1 194 ? -4.794 4.356 -2.812 1.00 83.94 194 ALA A N 1
ATOM 1472 C CA . ALA A 1 194 ? -4.936 3.239 -3.744 1.00 83.94 194 ALA A CA 1
ATOM 1473 C C . ALA A 1 194 ? -3.748 3.083 -4.702 1.00 83.94 194 ALA A C 1
ATOM 1475 O O . ALA A 1 194 ? -3.333 1.955 -4.994 1.00 83.94 194 ALA A O 1
ATOM 1476 N N . SER A 1 195 ? -3.170 4.187 -5.178 1.00 87.12 195 SER A N 1
ATOM 1477 C CA . SER A 1 195 ? -1.989 4.130 -6.040 1.00 87.12 195 SER A CA 1
ATOM 1478 C C . SER A 1 195 ? -0.739 3.706 -5.270 1.00 87.12 195 SER A C 1
ATOM 1480 O O . SER A 1 195 ? 0.013 2.867 -5.763 1.00 87.12 195 SER A O 1
ATOM 1482 N N . GLN A 1 196 ? -0.558 4.176 -4.033 1.00 89.56 196 GLN A N 1
ATOM 1483 C CA . GLN A 1 196 ? 0.508 3.723 -3.136 1.00 89.56 196 GLN A CA 1
ATOM 1484 C C . GLN A 1 196 ? 0.376 2.234 -2.809 1.00 89.56 196 GLN A C 1
ATOM 1486 O O . GLN A 1 196 ? 1.364 1.509 -2.885 1.00 89.56 196 GLN A O 1
ATOM 1491 N N . LEU A 1 197 ? -0.836 1.743 -2.529 1.00 87.12 197 LEU A N 1
ATOM 1492 C CA . LEU A 1 197 ? -1.083 0.310 -2.362 1.00 87.12 197 LEU A CA 1
ATOM 1493 C C . LEU A 1 197 ? -0.714 -0.474 -3.627 1.00 87.12 197 LEU A C 1
ATOM 1495 O O . LEU A 1 197 ? -0.059 -1.509 -3.542 1.00 87.12 197 LEU A O 1
ATOM 1499 N N . SER A 1 198 ? -1.102 0.024 -4.801 1.00 87.00 198 SER A N 1
ATOM 1500 C CA . SER A 1 198 ? -0.761 -0.608 -6.082 1.00 87.00 198 SER A CA 1
ATOM 1501 C C . SER A 1 198 ? 0.755 -0.661 -6.292 1.00 87.00 198 SER A C 1
ATOM 1503 O O . SER A 1 198 ? 1.278 -1.678 -6.752 1.00 87.00 198 SER A O 1
ATOM 1505 N N . LEU A 1 199 ? 1.476 0.393 -5.896 1.00 89.06 199 LEU A N 1
ATOM 1506 C CA . LEU A 1 199 ? 2.935 0.426 -5.917 1.00 89.06 199 LEU A CA 1
ATOM 1507 C C . LEU A 1 199 ? 3.524 -0.627 -4.969 1.00 89.06 199 LEU A C 1
ATOM 1509 O O . LEU A 1 199 ? 4.374 -1.403 -5.395 1.00 89.06 199 LEU A O 1
ATOM 1513 N N . VAL A 1 200 ? 3.017 -0.728 -3.734 1.00 86.62 200 VAL A N 1
ATOM 1514 C CA . VAL A 1 200 ? 3.440 -1.752 -2.760 1.00 86.62 200 VAL A CA 1
ATOM 1515 C C . VAL A 1 200 ? 3.179 -3.169 -3.275 1.00 86.62 200 VAL A C 1
ATOM 1517 O O . VAL A 1 200 ? 4.055 -4.018 -3.160 1.00 86.62 200 VAL A O 1
ATOM 1520 N N . LYS A 1 201 ? 2.028 -3.437 -3.902 1.00 83.88 201 LYS A N 1
ATOM 1521 C CA . LYS A 1 201 ? 1.735 -4.748 -4.516 1.00 83.88 201 LYS A CA 1
ATOM 1522 C C . LYS A 1 201 ? 2.665 -5.076 -5.687 1.00 83.88 201 LYS A C 1
ATOM 1524 O O . LYS A 1 201 ? 2.948 -6.243 -5.950 1.00 83.88 201 LYS A O 1
ATOM 1529 N N . SER A 1 202 ? 3.129 -4.050 -6.393 1.00 82.44 202 SER A N 1
ATOM 1530 C CA . SER A 1 202 ? 4.047 -4.194 -7.527 1.00 82.44 202 SER A CA 1
ATOM 1531 C C . SER A 1 202 ? 5.494 -4.389 -7.075 1.00 82.44 202 SER A C 1
ATOM 1533 O O . SER A 1 202 ? 6.296 -4.971 -7.804 1.00 82.44 202 SER A O 1
ATOM 1535 N N . MET A 1 203 ? 5.834 -3.976 -5.851 1.00 78.38 203 MET A N 1
ATOM 1536 C CA . MET A 1 203 ? 7.093 -4.334 -5.208 1.00 78.38 203 MET A CA 1
ATOM 1537 C C . MET A 1 203 ? 7.093 -5.841 -4.920 1.00 78.38 203 MET A C 1
ATOM 1539 O O . MET A 1 203 ? 6.278 -6.354 -4.159 1.00 78.38 203 MET A O 1
ATOM 1543 N N . ASN A 1 204 ? 8.022 -6.587 -5.518 1.00 68.31 204 ASN A N 1
ATOM 1544 C CA . ASN A 1 204 ? 8.192 -7.995 -5.158 1.00 68.31 204 ASN A CA 1
ATOM 1545 C C . ASN A 1 204 ? 8.782 -8.139 -3.739 1.00 68.31 204 ASN A C 1
ATOM 1547 O O . ASN A 1 204 ? 9.345 -7.205 -3.167 1.00 68.31 204 ASN A O 1
ATOM 1551 N N . ALA A 1 205 ? 8.732 -9.359 -3.206 1.00 58.59 205 ALA A N 1
ATOM 1552 C CA . ALA A 1 205 ? 9.277 -9.718 -1.899 1.00 58.59 205 ALA A CA 1
ATOM 1553 C C . ALA A 1 205 ? 10.764 -9.319 -1.697 1.00 58.59 205 ALA A C 1
ATOM 1555 O O . ALA A 1 205 ? 11.174 -9.014 -0.581 1.00 58.59 205 ALA A O 1
ATOM 1556 N N . ILE A 1 206 ? 11.562 -9.269 -2.774 1.00 53.72 206 ILE A N 1
ATOM 1557 C CA . ILE A 1 206 ? 12.983 -8.867 -2.764 1.00 53.72 206 ILE A CA 1
ATOM 1558 C C . ILE A 1 206 ? 13.128 -7.346 -2.558 1.00 53.72 206 ILE A C 1
ATOM 1560 O O . ILE A 1 206 ? 14.062 -6.881 -1.905 1.00 53.72 206 ILE A O 1
ATOM 1564 N N . SER A 1 207 ? 12.171 -6.564 -3.060 1.00 56.84 207 SER A N 1
ATOM 1565 C CA . SER A 1 207 ? 12.162 -5.094 -3.015 1.00 56.84 207 SER A CA 1
ATOM 1566 C C . SER A 1 207 ? 11.816 -4.521 -1.644 1.00 56.84 207 SER A C 1
ATOM 1568 O O . SER A 1 207 ? 12.148 -3.370 -1.364 1.00 56.84 207 SER A O 1
ATOM 1570 N N . LEU A 1 2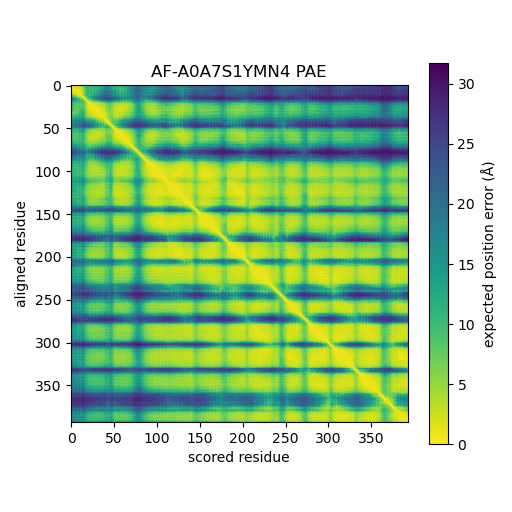08 ? 11.182 -5.307 -0.770 1.00 64.75 208 LEU A N 1
ATOM 1571 C CA . LEU A 1 208 ? 10.854 -4.886 0.597 1.00 64.75 208 LEU A CA 1
ATOM 1572 C C . LEU A 1 208 ? 12.102 -4.650 1.458 1.00 64.75 208 LEU A C 1
ATOM 1574 O O . LEU A 1 208 ? 12.056 -3.834 2.372 1.00 64.75 208 LEU A O 1
ATOM 1578 N N . SER A 1 209 ? 13.235 -5.278 1.127 1.00 65.62 209 SER A N 1
ATOM 1579 C CA . SER A 1 209 ? 14.520 -5.036 1.802 1.00 65.62 209 SER A CA 1
ATOM 1580 C C . SER A 1 209 ? 14.988 -3.574 1.713 1.00 65.62 209 SER A C 1
ATOM 1582 O O . SER A 1 209 ? 15.577 -3.054 2.657 1.00 65.62 209 SER A O 1
ATOM 1584 N N . GLY A 1 210 ? 14.690 -2.894 0.601 1.00 73.75 210 GLY A N 1
ATOM 1585 C CA . GLY A 1 210 ? 14.987 -1.474 0.399 1.00 73.75 210 GLY A CA 1
ATOM 1586 C C . GLY A 1 210 ? 13.779 -0.557 0.600 1.00 73.75 210 GLY A C 1
ATOM 1587 O O . GLY A 1 210 ? 13.913 0.570 1.069 1.00 73.75 210 GLY A O 1
ATOM 1588 N N . GLY A 1 211 ? 12.580 -1.054 0.295 1.00 81.50 211 GLY A N 1
ATOM 1589 C CA . GLY A 1 211 ? 11.336 -0.293 0.374 1.00 81.50 211 GLY A CA 1
ATOM 1590 C C . GLY A 1 211 ? 10.611 -0.377 1.716 1.00 81.50 211 GLY A C 1
ATOM 1591 O O . GLY A 1 211 ? 9.579 0.266 1.889 1.00 81.50 211 GLY A O 1
ATOM 1592 N N . GLY A 1 212 ? 11.141 -1.132 2.683 1.00 86.38 212 GLY A N 1
ATOM 1593 C CA . GLY A 1 212 ? 10.533 -1.301 4.002 1.00 86.38 212 GLY A CA 1
ATOM 1594 C C . GLY A 1 212 ? 10.292 0.021 4.734 1.00 86.38 212 GLY A C 1
ATOM 1595 O O . GLY A 1 212 ? 9.264 0.166 5.382 1.00 86.38 212 GLY A O 1
ATOM 1596 N N . GLY A 1 213 ? 11.170 1.019 4.568 1.00 89.50 213 GLY A N 1
ATOM 1597 C CA . GLY A 1 213 ? 10.968 2.355 5.145 1.00 89.50 213 GLY A CA 1
ATOM 1598 C C . GLY A 1 213 ? 9.737 3.079 4.588 1.00 89.50 213 GLY A C 1
ATOM 1599 O O . GLY A 1 213 ? 8.974 3.665 5.349 1.00 89.50 213 GLY A O 1
ATOM 1600 N N . PHE A 1 214 ? 9.500 2.977 3.277 1.00 90.88 214 PHE A N 1
ATOM 1601 C CA . PHE A 1 214 ? 8.319 3.543 2.620 1.00 90.88 214 PHE A CA 1
ATOM 1602 C C . PHE A 1 214 ? 7.030 2.858 3.093 1.00 90.88 214 PHE A C 1
ATOM 1604 O O . PHE A 1 214 ? 6.083 3.532 3.494 1.00 90.88 214 PHE A O 1
ATOM 1611 N N . VAL A 1 215 ? 7.016 1.520 3.113 1.00 91.56 215 VAL A N 1
ATOM 1612 C CA . VAL A 1 215 ? 5.853 0.739 3.568 1.00 91.56 215 VAL A CA 1
ATOM 1613 C C . VAL A 1 215 ? 5.554 1.008 5.041 1.00 91.56 215 VAL A C 1
ATOM 1615 O O . VAL A 1 215 ? 4.405 1.267 5.397 1.00 91.56 215 VAL A O 1
ATOM 1618 N N . ARG A 1 216 ? 6.591 1.007 5.887 1.00 93.12 216 ARG A N 1
ATOM 1619 C CA . ARG A 1 216 ? 6.497 1.351 7.308 1.00 93.12 216 ARG A CA 1
ATOM 1620 C C . ARG A 1 216 ? 5.847 2.715 7.502 1.00 93.12 216 ARG A C 1
ATOM 1622 O O . ARG A 1 216 ? 4.891 2.813 8.262 1.00 93.12 216 ARG A O 1
ATOM 1629 N N . HIS A 1 217 ? 6.334 3.736 6.794 1.00 92.38 217 HIS A N 1
ATOM 1630 C CA . HIS A 1 217 ? 5.806 5.095 6.901 1.00 92.38 217 HIS A CA 1
ATOM 1631 C C . HIS A 1 217 ? 4.310 5.143 6.580 1.00 92.38 217 HIS A C 1
ATOM 1633 O O . HIS A 1 217 ? 3.543 5.710 7.350 1.00 92.38 217 HIS A O 1
ATOM 1639 N N . ILE A 1 218 ? 3.866 4.503 5.492 1.00 90.69 218 ILE A N 1
ATOM 1640 C CA . ILE A 1 218 ? 2.440 4.490 5.125 1.00 90.69 218 ILE A CA 1
ATOM 1641 C C . ILE A 1 218 ? 1.586 3.841 6.223 1.00 90.69 218 ILE A C 1
ATOM 1643 O O . ILE A 1 218 ? 0.559 4.407 6.600 1.00 90.69 218 ILE A O 1
ATOM 1647 N N . VAL A 1 219 ? 2.015 2.690 6.755 1.00 92.38 219 VAL A N 1
ATOM 1648 C CA . VAL A 1 219 ? 1.292 1.995 7.834 1.00 92.38 219 VAL A CA 1
ATOM 1649 C C . VAL A 1 219 ? 1.236 2.847 9.103 1.00 92.38 219 VAL A C 1
ATOM 1651 O O . VAL A 1 219 ? 0.190 2.924 9.746 1.00 92.38 219 VAL A O 1
ATOM 1654 N N . GLU A 1 220 ? 2.333 3.517 9.464 1.00 93.69 220 GLU A N 1
ATOM 1655 C CA . GLU A 1 220 ? 2.374 4.401 10.633 1.00 93.69 220 GLU A CA 1
ATOM 1656 C C . GLU A 1 220 ? 1.403 5.582 10.489 1.00 93.69 220 GLU A C 1
ATOM 1658 O O . GLU A 1 220 ? 0.673 5.897 11.431 1.00 93.69 220 GLU A O 1
ATOM 1663 N N . GLN A 1 221 ? 1.328 6.198 9.307 1.00 89.75 221 GLN A N 1
ATOM 1664 C CA . GLN A 1 221 ? 0.386 7.291 9.053 1.00 89.75 221 GLN A CA 1
ATOM 1665 C C . GLN A 1 221 ? -1.076 6.827 9.077 1.00 89.75 221 GLN A C 1
ATOM 1667 O O . GLN A 1 221 ? -1.925 7.501 9.666 1.00 89.75 221 GLN A O 1
ATOM 1672 N N . GLU A 1 222 ? -1.364 5.654 8.507 1.00 88.94 222 GLU A N 1
ATOM 1673 C CA . GLU A 1 222 ? -2.695 5.043 8.568 1.00 88.94 222 GLU A CA 1
ATOM 1674 C C . GLU A 1 222 ? -3.122 4.782 10.017 1.00 88.94 222 GLU A C 1
ATOM 1676 O O . GLU A 1 222 ? -4.208 5.187 10.435 1.00 88.94 222 GLU A O 1
ATOM 1681 N N . CYS A 1 223 ? -2.230 4.196 10.816 1.00 92.25 223 CYS A N 1
ATOM 1682 C CA . CYS A 1 223 ? -2.450 3.954 12.238 1.00 92.25 223 CYS A CA 1
ATOM 1683 C C . CYS A 1 223 ? -2.735 5.249 13.013 1.00 92.25 223 CYS A C 1
ATOM 1685 O O . CYS A 1 223 ? -3.692 5.317 13.786 1.00 92.25 223 CYS A O 1
ATOM 1687 N N . ASN A 1 224 ? -1.959 6.309 12.772 1.00 90.25 224 ASN A N 1
ATOM 1688 C CA . ASN A 1 224 ? -2.171 7.612 13.407 1.00 90.25 224 ASN A CA 1
ATOM 1689 C C . ASN A 1 224 ? -3.534 8.225 13.045 1.00 90.25 224 ASN A C 1
ATOM 1691 O O . ASN A 1 224 ? -4.175 8.873 13.876 1.00 90.25 224 ASN A O 1
ATOM 1695 N N . ALA A 1 225 ? -3.998 8.037 11.810 1.00 85.88 225 ALA A N 1
ATOM 1696 C CA . ALA A 1 225 ? -5.311 8.507 11.383 1.00 85.88 225 ALA A CA 1
ATOM 1697 C C . ALA A 1 225 ? -6.457 7.700 11.999 1.00 85.88 225 ALA A C 1
ATOM 1699 O O . ALA A 1 225 ? -7.433 8.292 12.458 1.00 85.88 225 ALA A O 1
ATOM 1700 N N . ILE A 1 226 ? -6.308 6.375 12.095 1.00 87.50 226 ILE A N 1
ATOM 1701 C CA . ILE A 1 226 ? -7.250 5.505 12.810 1.00 87.50 226 ILE A CA 1
ATOM 1702 C C . ILE A 1 226 ? -7.386 5.950 14.267 1.00 87.50 226 ILE A C 1
ATOM 1704 O O . ILE A 1 226 ? -8.505 6.098 14.757 1.00 87.50 226 ILE A O 1
ATOM 1708 N N . GLN A 1 227 ? -6.271 6.221 14.952 1.00 88.38 227 GLN A N 1
ATOM 1709 C CA . GLN A 1 227 ? -6.300 6.695 16.338 1.00 88.38 227 GLN A CA 1
ATOM 1710 C C . GLN A 1 227 ? -7.041 8.031 16.467 1.00 88.38 227 GLN A C 1
ATOM 1712 O O . GLN A 1 227 ? -7.896 8.158 17.340 1.00 88.38 227 GLN A O 1
ATOM 1717 N N . ARG A 1 228 ? -6.792 9.003 15.576 1.00 85.00 228 ARG A N 1
ATOM 1718 C CA . ARG A 1 228 ? -7.524 10.285 15.574 1.00 85.00 228 ARG A CA 1
ATOM 1719 C C . ARG A 1 228 ? -9.023 10.107 15.330 1.00 85.00 228 ARG A C 1
ATOM 1721 O O . ARG A 1 228 ? -9.823 10.698 16.052 1.00 85.00 228 ARG A O 1
ATOM 1728 N N . GLN A 1 229 ? -9.413 9.244 14.391 1.00 82.56 229 GLN A N 1
ATOM 1729 C CA . GLN A 1 229 ? -10.822 8.906 14.172 1.00 82.56 229 GLN A CA 1
ATOM 1730 C C . GLN A 1 229 ? -11.444 8.255 15.414 1.00 82.56 229 GLN A C 1
ATOM 1732 O O . GLN A 1 229 ? -12.560 8.600 15.790 1.00 82.56 229 GLN A O 1
ATOM 1737 N N . CYS A 1 230 ? -10.719 7.358 16.085 1.00 83.25 230 CYS A N 1
ATOM 1738 C CA . CYS A 1 230 ? -11.185 6.718 17.314 1.00 83.25 230 CYS A CA 1
ATOM 1739 C C . CYS A 1 230 ? -11.329 7.705 18.483 1.00 83.25 230 CYS A C 1
ATOM 1741 O O . CYS A 1 230 ? -12.235 7.546 19.300 1.00 83.25 230 CYS A O 1
ATOM 1743 N N . GLN A 1 231 ? -10.450 8.710 18.565 1.00 84.31 231 GLN A N 1
ATOM 1744 C CA . GLN A 1 231 ? -10.513 9.784 19.563 1.00 84.31 231 GLN A CA 1
ATOM 1745 C C . GLN A 1 231 ? -11.708 10.708 19.336 1.00 84.31 231 GLN A C 1
ATOM 1747 O O . GLN A 1 231 ? -12.368 11.082 20.302 1.00 84.31 231 GLN A O 1
ATOM 1752 N N . ALA A 1 232 ? -12.003 11.041 18.077 1.00 78.75 232 ALA A N 1
ATOM 1753 C CA . ALA A 1 232 ? -13.225 11.755 17.718 1.00 78.75 232 ALA A CA 1
ATOM 1754 C C . ALA A 1 232 ? -14.471 10.896 18.001 1.00 78.75 232 ALA A C 1
ATOM 1756 O O . ALA A 1 232 ? -15.484 11.397 18.478 1.00 78.75 232 ALA A O 1
ATOM 1757 N N . GLY A 1 233 ? -14.374 9.582 17.784 1.00 75.56 233 GLY A N 1
ATOM 1758 C CA . GLY A 1 233 ? -15.419 8.627 18.122 1.00 75.56 233 GLY A CA 1
ATOM 1759 C C . GLY A 1 233 ? -16.702 8.859 17.309 1.00 75.56 233 GLY A C 1
ATOM 1760 O O . GLY A 1 233 ? -16.624 9.199 16.130 1.00 75.56 233 GLY A O 1
ATOM 1761 N N . PRO A 1 234 ? -17.890 8.693 17.912 1.00 69.25 234 PRO A N 1
ATOM 1762 C CA . PRO A 1 234 ? -19.189 8.786 17.234 1.00 69.25 234 PRO A CA 1
ATOM 1763 C C . PRO A 1 234 ? -19.509 10.104 16.525 1.00 69.25 234 PRO A C 1
ATOM 1765 O O . PRO A 1 234 ? -20.321 10.116 15.605 1.00 69.25 234 PRO A O 1
ATOM 1768 N N . SER A 1 235 ? -18.917 11.217 16.964 1.00 65.19 235 SER A N 1
ATOM 1769 C CA . SER A 1 235 ? -19.091 12.522 16.314 1.00 65.19 235 SER A CA 1
ATOM 1770 C C . SER A 1 235 ? -18.263 12.652 15.033 1.00 65.19 235 SER A C 1
ATOM 1772 O O . SER A 1 235 ? -18.459 13.594 14.263 1.00 65.19 235 SER A O 1
ATOM 1774 N N . SER A 1 236 ? -17.366 11.698 14.771 1.00 67.75 236 SER A N 1
ATOM 1775 C CA . SER A 1 236 ? -16.614 11.622 13.529 1.00 67.75 236 SER A CA 1
ATOM 1776 C C . SER A 1 236 ? -17.543 11.298 12.360 1.00 67.75 236 SER A C 1
ATOM 1778 O O . SER A 1 236 ? -18.036 10.179 12.227 1.00 67.75 236 SER A O 1
ATOM 1780 N N . LYS A 1 237 ? -17.731 12.265 11.458 1.00 61.69 237 LYS A N 1
ATOM 1781 C CA . LYS A 1 237 ? -18.365 12.051 10.142 1.00 61.69 237 LYS A CA 1
ATOM 1782 C C . LYS A 1 237 ? -17.368 11.599 9.068 1.00 61.69 237 LYS A C 1
ATOM 1784 O O . LYS A 1 237 ? -17.705 11.588 7.887 1.00 61.69 237 LYS A O 1
ATOM 1789 N N . SER A 1 238 ? -16.139 11.255 9.463 1.00 61.28 238 SER A N 1
ATOM 1790 C CA . SER A 1 238 ? -15.086 10.817 8.547 1.00 61.28 238 SER A CA 1
ATOM 1791 C C . SER A 1 238 ? -15.540 9.609 7.731 1.00 61.28 238 SER A C 1
ATOM 1793 O O . SER A 1 238 ? -15.810 8.536 8.271 1.00 61.28 238 SER A O 1
ATOM 1795 N N . SER A 1 239 ? -15.565 9.771 6.409 1.00 58.59 239 SER A N 1
ATOM 1796 C CA . SER A 1 239 ? -15.808 8.684 5.462 1.00 58.59 239 SER A CA 1
ATOM 1797 C C . SER A 1 239 ? -14.522 7.956 5.055 1.00 58.59 239 SER A C 1
ATOM 1799 O O . SER A 1 239 ? -14.538 7.198 4.097 1.00 58.59 239 SER A O 1
ATOM 1801 N N . ILE A 1 240 ? -13.393 8.203 5.727 1.00 63.09 240 ILE A N 1
ATOM 1802 C CA . ILE A 1 240 ? -12.043 7.841 5.248 1.00 63.09 240 ILE A CA 1
ATOM 1803 C C . ILE A 1 240 ? -11.834 6.343 5.081 1.00 63.09 240 ILE A C 1
ATOM 1805 O O . ILE A 1 240 ? -11.175 5.904 4.139 1.00 63.09 240 ILE A O 1
ATOM 1809 N N . PHE A 1 241 ? -12.390 5.587 6.017 1.00 65.94 241 PHE A N 1
ATOM 1810 C CA . PHE A 1 241 ? -12.423 4.130 5.991 1.00 65.94 241 PHE A CA 1
ATOM 1811 C C . PHE A 1 241 ? -13.835 3.610 5.733 1.00 65.94 241 PHE A C 1
ATOM 1813 O O . PHE A 1 241 ? -14.077 2.425 5.882 1.00 65.94 241 PHE A O 1
ATOM 1820 N N . ASN A 1 242 ? -14.769 4.507 5.410 1.00 57.75 242 ASN A N 1
ATOM 1821 C CA . ASN A 1 242 ? -16.114 4.148 4.998 1.00 57.75 242 ASN A CA 1
ATOM 1822 C C . ASN A 1 242 ? -16.032 3.816 3.502 1.00 57.75 242 ASN A C 1
ATOM 1824 O O . ASN A 1 242 ? -15.365 4.552 2.771 1.00 57.75 242 ASN A O 1
ATOM 1828 N N . ASP A 1 243 ? -16.687 2.739 3.066 1.00 46.78 243 ASP A N 1
ATOM 1829 C CA . ASP A 1 243 ? -16.548 2.032 1.770 1.00 46.78 243 ASP A CA 1
ATOM 1830 C C . ASP A 1 243 ? -16.729 2.884 0.482 1.00 46.78 243 ASP A C 1
ATOM 1832 O O . ASP A 1 243 ? -16.820 2.359 -0.627 1.00 46.78 243 ASP A O 1
ATOM 1836 N N . ALA A 1 244 ? -16.796 4.213 0.586 1.00 40.06 244 ALA A N 1
ATOM 1837 C CA . ALA A 1 244 ? -17.198 5.147 -0.455 1.00 40.06 244 ALA A CA 1
ATOM 1838 C C . ALA A 1 244 ? -16.145 6.199 -0.861 1.00 40.06 244 ALA A C 1
ATOM 1840 O O . ALA A 1 244 ? -16.477 7.074 -1.665 1.00 40.06 244 ALA A O 1
ATOM 1841 N N . ILE A 1 245 ? -14.884 6.157 -0.398 1.00 44.44 245 ILE A N 1
ATOM 1842 C CA . ILE A 1 245 ? -13.838 6.959 -1.072 1.00 44.44 245 ILE A CA 1
ATOM 1843 C C . ILE A 1 245 ? -13.389 6.220 -2.335 1.00 44.44 245 ILE A C 1
ATOM 1845 O O . ILE A 1 245 ? -12.408 5.481 -2.366 1.00 44.44 245 ILE A O 1
ATOM 1849 N N . ILE A 1 246 ? -14.199 6.417 -3.376 1.00 40.69 246 ILE A N 1
ATOM 1850 C CA . ILE A 1 246 ? -14.121 5.806 -4.701 1.00 40.69 246 ILE A CA 1
ATOM 1851 C C . ILE A 1 246 ? -12.758 6.103 -5.345 1.00 40.69 246 ILE A C 1
ATOM 1853 O O . ILE A 1 246 ? -12.509 7.180 -5.885 1.00 40.69 246 ILE A O 1
ATOM 1857 N N . SER A 1 247 ? -11.890 5.098 -5.355 1.00 42.97 247 SER A N 1
ATOM 1858 C CA . SER A 1 247 ? -10.924 4.894 -6.433 1.00 42.97 247 SER A CA 1
ATOM 1859 C C . SER A 1 247 ? -11.355 3.654 -7.232 1.00 42.97 247 SER A C 1
ATOM 1861 O O . SER A 1 247 ? -12.288 2.963 -6.830 1.00 42.97 247 SER A O 1
ATOM 1863 N N . GLU A 1 248 ? -10.695 3.334 -8.351 1.00 43.22 248 GLU A N 1
ATOM 1864 C CA . GLU A 1 248 ? -10.951 2.072 -9.078 1.00 43.22 248 GLU A CA 1
ATOM 1865 C C . GLU A 1 248 ? -10.823 0.820 -8.183 1.00 43.22 248 GLU A C 1
ATOM 1867 O O . GLU A 1 248 ? -11.347 -0.232 -8.542 1.00 43.22 248 GLU A O 1
ATOM 1872 N N . ASN A 1 249 ? -10.164 0.955 -7.024 1.00 48.47 249 ASN A N 1
ATOM 1873 C CA . ASN A 1 249 ? -10.118 -0.016 -5.938 1.00 48.47 249 ASN A CA 1
ATOM 1874 C C . ASN A 1 249 ? -10.596 0.641 -4.628 1.00 48.47 249 ASN A C 1
ATOM 1876 O O . ASN A 1 249 ? -10.103 1.709 -4.255 1.00 48.47 249 ASN A O 1
ATOM 1880 N N . ILE A 1 250 ? -11.522 0.004 -3.915 1.00 56.59 250 ILE A N 1
ATOM 1881 C CA . ILE A 1 250 ? -11.849 0.360 -2.526 1.00 56.59 250 ILE A CA 1
ATOM 1882 C C . ILE A 1 250 ? -10.633 -0.019 -1.664 1.00 56.59 250 ILE A C 1
ATOM 1884 O O . ILE A 1 250 ? -10.042 -1.083 -1.869 1.00 56.59 250 ILE A O 1
ATOM 1888 N N . VAL A 1 251 ? -10.193 0.883 -0.780 1.00 62.66 251 VAL A N 1
ATOM 1889 C CA . VAL A 1 251 ? -9.011 0.674 0.074 1.00 62.66 251 VAL A CA 1
ATOM 1890 C C . VAL A 1 251 ? -9.409 0.799 1.533 1.00 62.66 251 VAL A C 1
ATOM 1892 O O . VAL A 1 251 ? -9.403 1.893 2.110 1.00 62.66 251 VAL A O 1
ATOM 1895 N N . ASP A 1 252 ? -9.712 -0.349 2.123 1.00 73.81 252 ASP A N 1
ATOM 1896 C CA . ASP A 1 252 ? -10.078 -0.440 3.529 1.00 73.81 252 ASP A CA 1
ATOM 1897 C C . ASP A 1 252 ? -8.879 -0.151 4.442 1.00 73.81 252 ASP A C 1
ATOM 1899 O O . ASP A 1 252 ? -7.718 -0.103 4.011 1.00 73.81 252 ASP A O 1
ATOM 1903 N N . ALA A 1 253 ? -9.154 0.055 5.730 1.00 78.62 253 ALA A N 1
ATOM 1904 C CA . ALA A 1 253 ? -8.097 0.160 6.729 1.00 78.62 253 ALA A CA 1
ATOM 1905 C C . ALA A 1 253 ? -7.226 -1.107 6.725 1.00 78.62 253 ALA A C 1
ATOM 1907 O O . ALA A 1 253 ? -7.733 -2.226 6.726 1.00 78.62 253 ALA A O 1
ATOM 1908 N N . GLY A 1 254 ? -5.903 -0.938 6.732 1.00 80.44 254 GLY A N 1
ATOM 1909 C CA . GLY A 1 254 ? -4.971 -2.068 6.750 1.00 80.44 254 GLY A C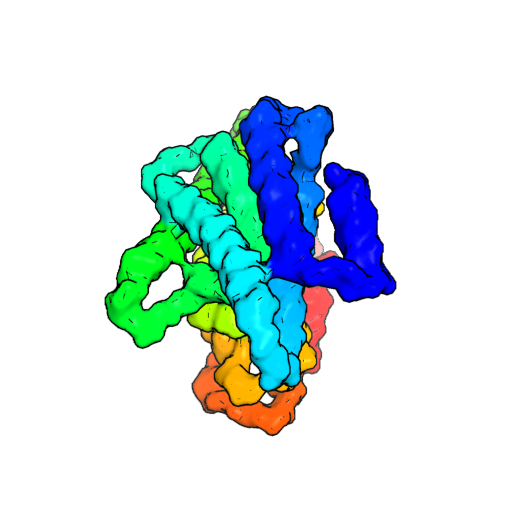A 1
ATOM 1910 C C . GLY A 1 254 ? -4.743 -2.725 5.384 1.00 80.44 254 GLY A C 1
ATOM 1911 O O . GLY A 1 254 ? -4.062 -3.746 5.304 1.00 80.44 254 GLY A O 1
ATOM 1912 N N . ALA A 1 255 ? -5.223 -2.140 4.281 1.00 84.56 255 ALA A N 1
ATOM 1913 C CA . ALA A 1 255 ? -4.997 -2.672 2.935 1.00 84.56 255 ALA A CA 1
ATOM 1914 C C . ALA A 1 255 ? -3.506 -2.842 2.574 1.00 84.56 255 ALA A C 1
ATOM 1916 O O . ALA A 1 255 ? -3.139 -3.751 1.827 1.00 84.56 255 ALA A O 1
ATOM 1917 N N . VAL A 1 256 ? -2.619 -2.009 3.131 1.00 87.62 256 VAL A N 1
ATOM 1918 C CA . VAL A 1 256 ? -1.165 -2.167 2.954 1.00 87.62 256 VAL A CA 1
ATOM 1919 C C . VAL A 1 256 ? -0.656 -3.437 3.641 1.00 87.62 256 VAL A C 1
ATOM 1921 O O . VAL A 1 256 ? 0.154 -4.148 3.049 1.00 87.62 256 VAL A O 1
ATOM 1924 N N . LEU A 1 257 ? -1.171 -3.781 4.829 1.00 89.31 257 LEU A N 1
ATOM 1925 C CA . LEU A 1 257 ? -0.859 -5.051 5.498 1.00 89.31 257 LEU A CA 1
ATOM 1926 C C . LEU A 1 257 ? -1.338 -6.241 4.658 1.00 89.31 257 LEU A C 1
ATOM 1928 O O . LEU A 1 257 ? -0.576 -7.181 4.440 1.00 89.31 257 LEU A O 1
ATOM 1932 N N . TYR A 1 258 ? -2.537 -6.159 4.074 1.00 86.38 258 TYR A N 1
ATOM 1933 C CA . TYR A 1 258 ? -2.997 -7.154 3.101 1.00 86.38 258 TYR A CA 1
ATOM 1934 C C . TYR A 1 258 ? -2.035 -7.308 1.916 1.00 86.38 258 TYR A C 1
ATOM 1936 O O . TYR A 1 258 ? -1.711 -8.431 1.533 1.00 86.38 258 TYR A O 1
ATOM 1944 N N . GLY A 1 259 ? -1.515 -6.202 1.374 1.00 83.00 259 GLY A N 1
ATOM 1945 C CA . GLY A 1 259 ? -0.482 -6.232 0.335 1.00 83.00 259 GLY A CA 1
ATOM 1946 C C . GLY A 1 259 ? 0.800 -6.955 0.777 1.00 83.00 259 GLY A C 1
ATOM 1947 O O . GLY A 1 259 ? 1.362 -7.740 0.011 1.00 83.00 259 GLY A O 1
ATOM 1948 N N . ILE A 1 260 ? 1.234 -6.766 2.029 1.00 87.50 260 ILE A N 1
ATOM 1949 C CA . ILE A 1 260 ? 2.365 -7.508 2.619 1.00 87.50 260 ILE A CA 1
ATOM 1950 C C . ILE A 1 260 ? 2.038 -9.010 2.701 1.00 87.50 260 ILE A C 1
ATOM 1952 O O . ILE A 1 260 ? 2.860 -9.841 2.313 1.00 87.50 260 ILE A O 1
ATOM 1956 N N . SER A 1 261 ? 0.831 -9.370 3.147 1.00 86.94 261 SER A N 1
ATOM 1957 C CA . SER A 1 261 ? 0.356 -10.760 3.211 1.00 86.94 261 SER A CA 1
ATOM 1958 C C . SER A 1 261 ? 0.329 -11.436 1.831 1.00 86.94 261 SER A C 1
ATOM 1960 O O . SER A 1 261 ? 0.800 -12.566 1.668 1.00 86.94 261 SER A O 1
ATOM 1962 N N . GLU A 1 262 ? -0.158 -10.742 0.798 1.00 82.94 262 GLU A N 1
ATOM 1963 C CA . GLU A 1 262 ? -0.124 -11.220 -0.590 1.00 82.94 262 GLU A CA 1
ATOM 1964 C C . GLU A 1 262 ? 1.315 -11.446 -1.076 1.00 82.94 262 GLU A C 1
ATOM 1966 O O . GLU A 1 262 ? 1.603 -12.478 -1.692 1.00 82.94 262 GLU A O 1
ATOM 1971 N N . SER A 1 263 ? 2.232 -10.528 -0.751 1.00 80.94 263 SER A N 1
ATOM 1972 C CA . SER A 1 263 ? 3.655 -10.641 -1.094 1.00 80.94 263 SER A CA 1
ATOM 1973 C C . SER A 1 263 ? 4.319 -11.852 -0.428 1.00 80.94 263 SER A C 1
ATOM 1975 O O . SER A 1 263 ? 5.006 -12.624 -1.106 1.00 80.94 263 SER A O 1
ATOM 1977 N N . LEU A 1 264 ? 4.035 -12.108 0.857 1.00 81.69 264 LEU A N 1
ATOM 1978 C CA . LEU A 1 264 ? 4.483 -13.309 1.579 1.00 81.69 264 LEU A CA 1
ATOM 1979 C C . LEU A 1 264 ? 4.027 -14.595 0.872 1.00 81.69 264 LEU A C 1
ATOM 1981 O O . LEU A 1 264 ? 4.836 -15.483 0.581 1.00 81.69 264 LEU A O 1
ATOM 1985 N N . ARG A 1 265 ? 2.737 -14.677 0.525 1.00 81.06 265 ARG A N 1
ATOM 1986 C CA . ARG A 1 265 ? 2.147 -15.845 -0.156 1.00 81.06 265 ARG A CA 1
ATOM 1987 C C . ARG A 1 265 ? 2.650 -16.020 -1.590 1.00 81.06 265 ARG A C 1
ATOM 1989 O O . ARG A 1 265 ? 2.752 -17.146 -2.086 1.00 81.06 265 ARG A O 1
ATOM 1996 N N . ALA A 1 266 ? 2.949 -14.930 -2.291 1.00 75.50 266 ALA A N 1
ATOM 1997 C CA . ALA A 1 266 ? 3.552 -14.976 -3.619 1.00 75.50 266 ALA A CA 1
ATOM 1998 C C . ALA A 1 266 ? 5.016 -15.441 -3.556 1.00 75.50 266 ALA A C 1
ATOM 2000 O O . ALA A 1 266 ? 5.423 -16.287 -4.355 1.00 75.50 266 ALA A O 1
ATOM 2001 N N . GLY A 1 267 ? 5.784 -14.946 -2.581 1.00 66.50 267 GLY A N 1
ATOM 2002 C CA . GLY A 1 267 ? 7.175 -15.336 -2.345 1.00 66.50 267 GLY A CA 1
ATOM 2003 C C . GLY A 1 267 ? 7.329 -16.812 -1.978 1.00 66.50 267 GLY A C 1
ATOM 2004 O O . GLY A 1 267 ? 8.226 -17.473 -2.490 1.00 66.50 267 GLY A O 1
ATOM 2005 N N . SER A 1 268 ? 6.407 -17.363 -1.180 1.00 64.00 268 SER A N 1
ATOM 2006 C CA . SER A 1 268 ? 6.384 -18.788 -0.804 1.00 64.00 268 SER A CA 1
ATOM 2007 C C . SER A 1 268 ? 6.363 -19.752 -1.995 1.00 64.00 268 SER A C 1
ATOM 2009 O O . SER A 1 268 ? 6.863 -20.866 -1.885 1.00 64.00 268 SER A O 1
ATOM 2011 N N . ARG A 1 269 ? 5.789 -19.333 -3.130 1.00 62.50 269 ARG A N 1
ATOM 2012 C CA . ARG A 1 269 ? 5.644 -20.162 -4.336 1.00 62.50 269 ARG A CA 1
ATOM 2013 C C . ARG A 1 269 ? 6.892 -20.175 -5.225 1.00 62.50 269 ARG A C 1
ATOM 2015 O O . ARG A 1 269 ? 6.961 -20.987 -6.142 1.00 62.50 269 ARG A O 1
ATOM 2022 N N . LYS A 1 270 ? 7.866 -19.287 -4.989 1.00 57.56 270 LYS A N 1
ATOM 2023 C CA . LYS A 1 270 ? 9.087 -19.169 -5.800 1.00 57.56 270 LYS A CA 1
ATOM 2024 C C . LYS A 1 270 ? 10.294 -19.693 -5.018 1.00 57.56 270 LYS A C 1
ATOM 2026 O O . LYS A 1 270 ? 10.817 -19.018 -4.138 1.00 57.56 270 LYS A O 1
ATOM 2031 N N . VAL A 1 271 ? 10.752 -20.894 -5.367 1.00 48.03 271 VAL A N 1
ATOM 2032 C CA . VAL A 1 271 ? 11.975 -21.521 -4.841 1.00 48.03 271 VAL A CA 1
ATOM 2033 C C . VAL A 1 271 ? 13.193 -20.748 -5.366 1.00 48.03 271 VAL A C 1
ATOM 2035 O O . VAL A 1 271 ? 13.691 -21.039 -6.448 1.00 48.03 271 VAL A O 1
ATOM 2038 N N . SER A 1 272 ? 13.663 -19.712 -4.664 1.00 48.28 272 SER A N 1
ATOM 2039 C CA . SER A 1 272 ? 14.896 -19.000 -5.048 1.00 48.28 272 SER A CA 1
ATOM 2040 C C . SER A 1 272 ? 15.900 -18.950 -3.895 1.00 48.28 272 SER A C 1
ATOM 2042 O O . SER A 1 272 ? 15.519 -18.739 -2.746 1.00 48.28 272 SER A O 1
ATOM 2044 N N . LYS A 1 273 ? 17.179 -19.176 -4.222 1.00 44.44 273 LYS A N 1
ATOM 2045 C CA . LYS A 1 273 ? 18.284 -19.511 -3.302 1.00 44.44 273 LYS A CA 1
ATOM 2046 C C . LYS A 1 273 ? 18.976 -18.326 -2.602 1.00 44.44 273 LYS A C 1
ATOM 2048 O O . LYS A 1 273 ? 19.925 -18.562 -1.865 1.00 44.44 273 LYS A O 1
ATOM 2053 N N . ASN A 1 274 ? 18.537 -17.082 -2.790 1.00 45.06 274 ASN A N 1
ATOM 2054 C CA . ASN A 1 274 ? 19.202 -15.912 -2.198 1.00 45.06 274 ASN A CA 1
ATOM 2055 C C . ASN A 1 274 ? 18.337 -15.265 -1.112 1.00 45.06 274 ASN A C 1
ATOM 2057 O O . ASN A 1 274 ? 17.124 -15.214 -1.287 1.00 45.06 274 ASN A O 1
ATOM 2061 N N . VAL A 1 275 ? 18.994 -14.822 -0.020 1.00 50.12 275 VAL A N 1
ATOM 2062 C CA . VAL A 1 275 ? 18.485 -14.135 1.194 1.00 50.12 275 VAL A CA 1
ATOM 2063 C C . VAL A 1 275 ? 16.969 -14.214 1.332 1.00 50.12 275 VAL A C 1
ATOM 2065 O O . VAL A 1 275 ? 16.251 -13.489 0.645 1.00 50.12 275 VAL A O 1
ATOM 2068 N N . SER A 1 276 ? 16.494 -15.105 2.212 1.00 55.00 276 SER A N 1
ATOM 2069 C CA . SER A 1 276 ? 15.075 -15.443 2.299 1.00 55.00 276 SER A CA 1
ATOM 2070 C C . SER A 1 276 ? 14.241 -14.155 2.360 1.00 55.00 276 SER A C 1
ATOM 2072 O O . SER A 1 276 ? 14.412 -13.359 3.289 1.00 55.00 276 SER A O 1
ATOM 2074 N N . PRO A 1 277 ? 13.326 -13.920 1.396 1.00 57.19 277 PRO A N 1
ATOM 2075 C CA . PRO A 1 277 ? 12.446 -12.751 1.411 1.00 57.19 277 PRO A CA 1
ATOM 2076 C C . PRO A 1 277 ? 11.728 -12.582 2.759 1.00 57.19 277 PRO A C 1
ATOM 2078 O O . PRO A 1 277 ? 11.363 -11.481 3.152 1.00 57.19 277 PRO A O 1
ATOM 2081 N N . ARG A 1 278 ? 11.616 -13.680 3.509 1.00 72.69 278 ARG A N 1
ATOM 2082 C CA . ARG A 1 278 ? 11.145 -13.814 4.887 1.00 72.69 278 ARG A CA 1
ATOM 2083 C C . ARG A 1 278 ? 11.825 -12.856 5.869 1.00 72.69 278 ARG A C 1
ATOM 2085 O O . ARG A 1 278 ? 11.111 -12.197 6.612 1.00 72.69 278 ARG A O 1
ATOM 2092 N N . THR A 1 279 ? 13.156 -12.717 5.851 1.00 77.75 279 THR A N 1
ATOM 2093 C CA . THR A 1 279 ? 13.868 -11.852 6.817 1.00 77.75 279 THR A CA 1
ATOM 2094 C C . THR A 1 279 ? 13.435 -10.391 6.684 1.00 77.75 279 THR A C 1
ATOM 2096 O O . THR A 1 279 ? 13.107 -9.758 7.681 1.00 77.75 279 THR A O 1
ATOM 2099 N N . SER A 1 280 ? 13.314 -9.877 5.455 1.00 81.00 280 SER A N 1
ATOM 2100 C CA . SER A 1 280 ? 12.865 -8.496 5.226 1.00 81.00 280 SER A CA 1
ATOM 2101 C C . SER A 1 280 ? 11.414 -8.255 5.648 1.00 81.00 280 SER A C 1
ATOM 2103 O O . SER A 1 280 ? 11.088 -7.160 6.099 1.00 81.00 280 SER A O 1
ATOM 2105 N N . HIS A 1 281 ? 10.542 -9.264 5.537 1.00 86.50 281 HIS A N 1
ATOM 2106 C CA . HIS A 1 281 ? 9.170 -9.155 6.037 1.00 86.50 281 HIS A CA 1
ATOM 2107 C C . HIS A 1 281 ? 9.126 -9.180 7.562 1.00 86.50 281 HIS A C 1
ATOM 2109 O O . HIS A 1 281 ? 8.412 -8.374 8.145 1.00 86.50 281 HIS A O 1
ATOM 2115 N N . VAL A 1 282 ? 9.900 -10.059 8.208 1.00 89.81 282 VAL A N 1
ATOM 2116 C CA . VAL A 1 282 ? 10.015 -10.085 9.673 1.00 89.81 282 VAL A CA 1
ATOM 2117 C C . VAL A 1 282 ? 10.525 -8.739 10.179 1.00 89.81 282 VAL A C 1
ATOM 2119 O O . VAL A 1 282 ? 9.898 -8.156 11.053 1.00 89.81 282 VAL A O 1
ATOM 2122 N N . ASP A 1 283 ? 11.588 -8.193 9.584 1.00 89.50 283 ASP A N 1
ATOM 2123 C CA . ASP A 1 283 ? 12.132 -6.888 9.972 1.00 89.50 283 ASP A CA 1
ATOM 2124 C C . ASP A 1 283 ? 11.105 -5.758 9.818 1.00 89.50 283 ASP A C 1
ATOM 2126 O O . ASP A 1 283 ? 10.956 -4.930 10.719 1.00 89.50 283 ASP A O 1
ATOM 2130 N N . LEU A 1 284 ? 10.366 -5.737 8.704 1.00 91.19 284 LEU A N 1
ATOM 2131 C CA . LEU A 1 284 ? 9.305 -4.759 8.474 1.00 91.19 284 LEU A CA 1
ATOM 2132 C C . LEU A 1 284 ? 8.177 -4.896 9.504 1.00 91.19 284 LEU A C 1
ATOM 2134 O O . LEU A 1 284 ? 7.810 -3.904 10.128 1.00 91.19 284 LEU A O 1
ATOM 2138 N N . LEU A 1 285 ? 7.645 -6.107 9.698 1.00 93.75 285 LEU A N 1
ATOM 2139 C CA . LEU A 1 285 ? 6.547 -6.373 10.629 1.00 93.75 285 LEU A CA 1
ATOM 2140 C C . LEU A 1 285 ? 6.954 -6.066 12.075 1.00 93.75 285 LEU A C 1
ATOM 2142 O O . LEU A 1 285 ? 6.196 -5.426 12.799 1.00 93.75 285 LEU A O 1
ATOM 2146 N N . SER A 1 286 ? 8.172 -6.436 12.480 1.00 94.12 286 SER A N 1
ATOM 2147 C CA . SER A 1 286 ? 8.728 -6.067 13.785 1.00 94.12 286 SER A CA 1
ATOM 2148 C C . SER A 1 286 ? 8.842 -4.550 13.949 1.00 94.12 286 SER A C 1
ATOM 2150 O O . SER A 1 286 ? 8.578 -4.041 15.035 1.00 94.12 286 SER A O 1
ATOM 2152 N N . ALA A 1 287 ? 9.191 -3.814 12.888 1.00 94.19 287 ALA A N 1
ATOM 2153 C CA . ALA A 1 287 ? 9.308 -2.359 12.939 1.00 94.19 287 ALA A CA 1
ATOM 2154 C C . ALA A 1 287 ? 7.958 -1.635 13.098 1.00 94.19 287 ALA A C 1
ATOM 2156 O O . ALA A 1 287 ? 7.937 -0.539 13.656 1.00 94.19 287 ALA A O 1
ATOM 2157 N N . ILE A 1 288 ? 6.850 -2.228 12.635 1.00 96.00 288 ILE A N 1
ATOM 2158 C CA . ILE A 1 288 ? 5.495 -1.650 12.748 1.00 96.00 288 ILE A CA 1
ATOM 2159 C C . ILE A 1 288 ? 4.659 -2.236 13.895 1.00 96.00 288 ILE A C 1
ATOM 2161 O O . ILE A 1 288 ? 3.608 -1.679 14.207 1.00 96.00 288 ILE A O 1
ATOM 2165 N N . LEU A 1 289 ? 5.118 -3.319 14.535 1.00 96.25 289 LEU A N 1
ATOM 2166 C CA . LEU A 1 289 ? 4.402 -4.073 15.574 1.00 96.25 289 LEU A CA 1
ATOM 2167 C C . LEU A 1 289 ? 3.742 -3.169 16.618 1.00 96.25 289 LEU A C 1
ATOM 2169 O O . LEU A 1 289 ? 2.526 -3.195 16.791 1.00 96.25 289 LEU A O 1
ATOM 2173 N N . GLN A 1 290 ? 4.540 -2.340 17.292 1.00 95.69 290 GLN A N 1
ATOM 2174 C CA . GLN A 1 290 ? 4.044 -1.506 18.388 1.00 95.69 290 GLN A CA 1
ATOM 2175 C C . GLN A 1 290 ? 3.044 -0.455 17.901 1.00 95.69 290 GLN A C 1
ATOM 2177 O O . GLN A 1 290 ? 2.058 -0.175 18.581 1.00 95.69 290 GLN A O 1
ATOM 2182 N N . THR A 1 291 ? 3.244 0.089 16.700 1.00 96.06 291 THR A N 1
ATOM 2183 C CA . THR A 1 291 ? 2.313 1.047 16.099 1.00 96.06 291 THR A CA 1
ATOM 2184 C C . THR A 1 291 ? 0.960 0.399 15.807 1.00 96.06 291 THR A C 1
ATOM 2186 O O . THR A 1 291 ? -0.081 0.966 16.149 1.00 96.06 291 THR A O 1
ATOM 2189 N N . VAL A 1 292 ? 0.961 -0.805 15.229 1.00 96.50 292 VAL A N 1
ATOM 2190 C CA . VAL A 1 292 ? -0.268 -1.539 14.904 1.00 96.50 292 VAL A CA 1
ATOM 2191 C C . VAL A 1 292 ? -0.992 -1.973 16.179 1.00 96.50 292 VAL A C 1
ATOM 2193 O O . VAL A 1 292 ? -2.164 -1.639 16.349 1.00 96.50 292 VAL A O 1
ATOM 2196 N N . LEU A 1 293 ? -0.305 -2.624 17.125 1.00 94.56 293 LEU A N 1
ATOM 2197 C CA . LEU A 1 293 ? -0.930 -3.109 18.363 1.00 94.56 293 LEU A CA 1
ATOM 2198 C C . LEU A 1 293 ? -1.487 -1.973 19.227 1.00 94.56 293 LEU A C 1
ATOM 2200 O O . LEU A 1 293 ? -2.591 -2.093 19.768 1.00 94.56 293 LEU A O 1
ATOM 2204 N N . ARG A 1 294 ? -0.775 -0.840 19.311 1.00 93.56 294 ARG A N 1
ATOM 2205 C CA . ARG A 1 294 ? -1.268 0.365 19.995 1.00 93.56 294 ARG A CA 1
ATOM 2206 C C . ARG A 1 294 ? -2.534 0.910 19.343 1.00 93.56 294 ARG A C 1
ATOM 2208 O O . ARG A 1 294 ? -3.405 1.408 20.047 1.00 93.56 294 ARG A O 1
ATOM 2215 N N . THR A 1 295 ? -2.637 0.815 18.021 1.00 92.81 295 THR A N 1
ATOM 2216 C CA . THR A 1 295 ? -3.802 1.281 17.261 1.00 92.81 295 THR A CA 1
ATOM 2217 C C . THR A 1 295 ? -5.002 0.366 17.460 1.00 92.81 295 THR A C 1
ATOM 2219 O O . THR A 1 295 ? -6.081 0.855 17.785 1.00 92.81 295 THR A O 1
ATOM 2222 N N . ILE A 1 296 ? -4.814 -0.952 17.352 1.00 91.31 296 ILE A N 1
ATOM 2223 C CA . ILE A 1 296 ? -5.875 -1.942 17.599 1.00 91.31 296 ILE A CA 1
ATOM 2224 C C . ILE A 1 296 ? -6.392 -1.824 19.044 1.00 91.31 296 ILE A C 1
ATOM 2226 O O . ILE A 1 296 ? -7.595 -1.876 19.290 1.00 91.31 296 ILE A O 1
ATOM 2230 N N . SER A 1 297 ? -5.490 -1.588 20.000 1.00 88.50 297 SER A N 1
ATOM 2231 C CA . SER A 1 297 ? -5.825 -1.442 21.423 1.00 88.50 297 SER A CA 1
ATOM 2232 C C . SER A 1 297 ? -6.276 -0.029 21.815 1.00 88.50 297 SER A C 1
ATOM 2234 O O . SER A 1 297 ? -6.612 0.204 22.979 1.00 88.50 297 SER A O 1
ATOM 2236 N N . HIS A 1 298 ? -6.263 0.938 20.890 1.00 87.38 298 HIS A N 1
ATOM 2237 C CA . HIS A 1 298 ? -6.579 2.331 21.197 1.00 87.38 298 HIS A CA 1
ATOM 2238 C C . HIS A 1 298 ? -8.040 2.442 21.646 1.00 87.38 298 HIS A C 1
ATOM 2240 O O . HIS A 1 298 ? -8.899 1.951 20.928 1.00 87.38 298 HIS A O 1
ATOM 2246 N N . PRO A 1 299 ? -8.380 3.109 22.762 1.00 82.38 299 PRO A N 1
ATOM 2247 C CA . PRO A 1 299 ? -9.765 3.217 23.216 1.00 82.38 299 PRO A CA 1
ATOM 2248 C C . PRO A 1 299 ? -10.644 3.983 22.212 1.00 82.38 299 PRO A C 1
ATOM 2250 O O . PRO A 1 299 ? -10.240 5.027 21.704 1.00 82.38 299 PRO A O 1
ATOM 2253 N N . CYS A 1 300 ? -11.865 3.513 21.964 1.00 79.38 300 CYS A N 1
ATOM 2254 C CA . CYS A 1 300 ? -12.868 4.229 21.171 1.00 79.38 300 CYS A CA 1
ATOM 2255 C C . CYS A 1 300 ? -14.254 4.037 21.788 1.00 79.38 300 CYS A C 1
ATOM 2257 O O . CYS A 1 300 ? -14.575 2.949 22.265 1.00 79.38 300 CYS A O 1
ATOM 2259 N N . GLY A 1 301 ? -15.070 5.091 21.809 1.00 66.81 301 GLY A N 1
ATOM 2260 C CA . GLY A 1 301 ? -16.459 4.985 22.249 1.00 66.81 301 GLY A CA 1
ATOM 2261 C C . GLY A 1 301 ? -17.313 4.310 21.179 1.00 66.81 301 GLY A C 1
ATOM 2262 O O . GLY A 1 301 ? -17.345 4.777 20.044 1.00 66.81 301 GLY A O 1
ATOM 2263 N N . GLN A 1 302 ? -18.026 3.238 21.531 1.00 60.66 302 GLN A N 1
ATOM 2264 C CA . GLN A 1 302 ? -19.004 2.638 20.624 1.00 60.66 302 GLN A CA 1
ATOM 2265 C C . GLN A 1 302 ? -20.244 3.535 20.511 1.00 60.66 302 GLN A C 1
ATOM 2267 O O . GLN A 1 302 ? -20.872 3.860 21.519 1.00 60.66 302 GLN A O 1
ATOM 2272 N N . ALA A 1 303 ? -20.636 3.888 19.288 1.00 52.72 303 ALA A N 1
ATOM 2273 C CA . ALA A 1 303 ? -21.981 4.375 19.007 1.00 52.72 303 ALA A CA 1
ATOM 2274 C C . ALA A 1 303 ? -22.542 3.760 17.733 1.00 52.72 303 ALA A C 1
ATOM 2276 O O . ALA A 1 303 ? -21.820 3.280 16.861 1.00 52.72 303 ALA A O 1
ATOM 2277 N N . THR A 1 304 ? -23.862 3.825 17.628 1.00 56.72 304 THR A N 1
ATOM 2278 C CA . THR A 1 304 ? -24.619 3.468 16.433 1.00 56.72 304 THR A CA 1
ATOM 2279 C C . THR A 1 304 ? -24.187 4.334 15.247 1.00 56.72 304 THR A C 1
ATOM 2281 O O . THR A 1 304 ? -24.288 5.556 15.324 1.00 56.72 304 THR A O 1
ATOM 2284 N N . GLY A 1 305 ? -23.741 3.710 14.153 1.00 57.94 305 GLY A N 1
ATOM 2285 C CA . GLY A 1 305 ? -23.383 4.400 12.905 1.00 57.94 305 GLY A CA 1
ATOM 2286 C C . GLY A 1 305 ? -21.907 4.790 12.752 1.00 57.94 305 GLY A C 1
ATOM 2287 O O . GLY A 1 305 ? -21.550 5.349 11.720 1.00 57.94 305 GLY A O 1
ATOM 2288 N N . PHE A 1 306 ? -21.048 4.479 13.730 1.00 71.56 306 PHE A N 1
ATOM 2289 C CA . PHE A 1 306 ? -19.594 4.628 13.608 1.00 71.56 306 PHE A CA 1
ATOM 2290 C C . PHE A 1 306 ? -18.971 3.332 13.078 1.00 71.56 306 PHE A C 1
ATOM 2292 O O . PHE A 1 306 ? -19.091 2.283 13.712 1.00 71.56 306 PHE A O 1
ATOM 2299 N N . LEU A 1 307 ? -18.287 3.405 11.934 1.00 74.88 307 LEU A N 1
ATOM 2300 C CA . LEU A 1 307 ? -17.450 2.310 11.451 1.00 74.88 307 LEU A CA 1
ATOM 2301 C C . LEU A 1 307 ? -16.095 2.381 12.156 1.00 74.88 307 LEU A C 1
ATOM 2303 O O . LEU A 1 307 ? -15.387 3.384 12.049 1.00 74.88 307 LEU A O 1
ATOM 2307 N N . ASP A 1 308 ? -15.750 1.319 12.878 1.00 81.75 308 ASP A N 1
ATOM 2308 C CA . ASP A 1 308 ? -14.512 1.217 13.640 1.00 81.75 308 ASP A CA 1
ATOM 2309 C C . ASP A 1 308 ? -13.385 0.603 12.788 1.00 81.75 308 ASP A C 1
ATOM 2311 O O . ASP A 1 308 ? -13.329 -0.624 12.647 1.00 81.75 308 ASP A O 1
ATOM 2315 N N . PRO A 1 309 ? -12.450 1.408 12.246 1.00 84.81 309 PRO A N 1
ATOM 2316 C CA . PRO A 1 309 ? -11.409 0.914 11.343 1.00 84.81 309 PRO A CA 1
ATOM 2317 C C . PRO A 1 309 ? -10.364 0.036 12.045 1.00 84.81 309 PRO A C 1
ATOM 2319 O O . PRO A 1 309 ? -9.566 -0.620 11.373 1.00 84.81 309 PRO A O 1
ATOM 2322 N N . ARG A 1 310 ? -10.362 -0.016 13.390 1.00 88.38 310 ARG A N 1
ATOM 2323 C CA . ARG A 1 310 ? -9.518 -0.957 14.140 1.00 88.38 310 ARG A CA 1
ATOM 2324 C C . ARG A 1 310 ? -9.861 -2.401 13.776 1.00 88.38 310 ARG A C 1
ATOM 2326 O O . ARG A 1 310 ? -8.956 -3.228 13.745 1.00 88.38 310 ARG A O 1
ATOM 2333 N N . THR A 1 311 ? -11.129 -2.690 13.461 1.00 87.62 311 THR A N 1
ATOM 2334 C CA . THR A 1 311 ? -11.594 -4.041 13.104 1.00 87.62 311 THR A CA 1
ATOM 2335 C C . THR A 1 311 ? -10.902 -4.552 11.840 1.00 87.62 311 THR A C 1
ATOM 2337 O O . THR A 1 311 ? -10.202 -5.560 11.904 1.00 87.62 311 THR A O 1
ATOM 2340 N N . THR A 1 312 ? -10.974 -3.815 10.730 1.00 88.88 312 THR A N 1
ATOM 2341 C CA . THR A 1 312 ? -10.315 -4.202 9.472 1.00 88.88 312 THR A CA 1
ATOM 2342 C C . THR A 1 312 ? -8.789 -4.174 9.575 1.00 88.88 312 THR A C 1
ATOM 2344 O O . THR A 1 312 ? -8.124 -5.078 9.072 1.00 88.88 312 THR A O 1
ATOM 2347 N N . LEU A 1 313 ? -8.209 -3.199 10.294 1.00 91.25 313 LEU A N 1
ATOM 2348 C CA . LEU A 1 313 ? -6.765 -3.187 10.567 1.00 91.25 313 LEU A CA 1
ATOM 2349 C C . LEU A 1 313 ? -6.330 -4.453 11.318 1.00 91.25 313 LEU A C 1
ATOM 2351 O O . LEU A 1 313 ? -5.304 -5.051 10.991 1.00 91.25 313 LEU A O 1
ATOM 2355 N N . SER A 1 314 ? -7.108 -4.853 12.325 1.00 92.12 314 SER A N 1
ATOM 2356 C CA . SER A 1 314 ? -6.858 -6.054 13.111 1.00 92.12 314 SER A CA 1
ATOM 2357 C C . SER A 1 314 ? -6.946 -7.303 12.243 1.00 92.12 314 SER A C 1
ATOM 2359 O O . SER A 1 314 ? -6.042 -8.132 12.286 1.00 92.12 314 SER A O 1
ATOM 2361 N N . GLU A 1 315 ? -7.990 -7.435 11.428 1.00 91.62 315 GLU A N 1
ATOM 2362 C CA . GLU A 1 315 ? -8.117 -8.544 10.480 1.00 91.62 315 GLU A CA 1
ATOM 2363 C C . GLU A 1 315 ? -6.881 -8.647 9.573 1.00 91.62 315 GLU A C 1
ATOM 2365 O O . GLU A 1 315 ? -6.238 -9.698 9.501 1.00 91.62 315 GLU A O 1
ATOM 2370 N N . ALA A 1 316 ? -6.483 -7.528 8.960 1.00 92.31 316 ALA A N 1
ATOM 2371 C CA . ALA A 1 316 ? -5.324 -7.466 8.079 1.00 92.31 316 ALA A CA 1
ATOM 2372 C C . ALA A 1 316 ? -4.021 -7.852 8.801 1.00 92.31 316 ALA A C 1
ATOM 2374 O O . ALA A 1 316 ? -3.185 -8.566 8.237 1.00 92.31 316 ALA A O 1
ATOM 2375 N N . TRP A 1 317 ? -3.846 -7.420 10.054 1.00 95.62 317 TRP A N 1
ATOM 2376 C CA . TRP A 1 317 ? -2.694 -7.776 10.882 1.00 95.62 317 TRP A CA 1
ATOM 2377 C C . TRP A 1 317 ? -2.599 -9.289 11.101 1.00 95.62 317 TRP A C 1
ATOM 2379 O O . TRP A 1 317 ? -1.588 -9.899 10.744 1.00 95.62 317 TRP A O 1
ATOM 2389 N N . TYR A 1 318 ? -3.662 -9.917 11.607 1.00 95.06 318 TYR A N 1
ATOM 2390 C CA . TYR A 1 318 ? -3.645 -11.348 11.925 1.00 95.06 318 TYR A CA 1
ATOM 2391 C C . TYR A 1 318 ? -3.580 -12.236 10.674 1.00 95.06 318 TYR A C 1
ATOM 2393 O O . TYR A 1 318 ? -2.875 -13.247 10.681 1.00 95.06 318 TYR A O 1
ATOM 2401 N N . LEU A 1 319 ? -4.187 -11.831 9.553 1.00 93.44 319 LEU A N 1
ATOM 2402 C CA . LEU A 1 319 ? -4.012 -12.527 8.270 1.00 93.44 319 LEU A CA 1
ATOM 2403 C C . LEU A 1 319 ? -2.586 -12.407 7.717 1.00 93.44 319 LEU A C 1
ATOM 2405 O O . LEU A 1 319 ? -2.108 -13.306 7.017 1.00 93.44 319 LEU A O 1
ATOM 2409 N N . THR A 1 320 ? -1.890 -11.310 8.012 1.00 93.44 320 THR A N 1
ATOM 2410 C CA . THR A 1 320 ? -0.481 -11.128 7.638 1.00 93.44 320 THR A CA 1
ATOM 2411 C C . THR A 1 320 ? 0.434 -12.004 8.486 1.00 93.44 320 THR A C 1
ATOM 2413 O O . THR A 1 320 ? 1.313 -12.669 7.937 1.00 93.44 320 THR A O 1
ATOM 2416 N N . LEU A 1 321 ? 0.198 -12.074 9.799 1.00 94.31 321 LEU A N 1
ATOM 2417 C CA . LEU A 1 321 ? 0.944 -12.960 10.695 1.00 94.31 321 LEU A CA 1
ATOM 2418 C C . LEU A 1 321 ? 0.726 -14.434 10.366 1.00 94.31 321 LEU A C 1
ATOM 2420 O O . LEU A 1 321 ? 1.688 -15.190 10.295 1.00 94.31 321 LEU A O 1
ATOM 2424 N N . SER A 1 322 ? -0.510 -14.828 10.075 1.00 93.38 322 SER A N 1
ATOM 2425 C CA . SER A 1 322 ? -0.832 -16.196 9.663 1.00 93.38 322 SER A CA 1
ATOM 2426 C C . SER A 1 322 ? -0.111 -16.578 8.368 1.00 93.38 322 SER A C 1
ATOM 2428 O O . SER A 1 322 ? 0.468 -17.656 8.270 1.00 93.38 322 SER A O 1
ATOM 2430 N N . ALA A 1 323 ? -0.057 -15.665 7.388 1.00 89.88 323 ALA A N 1
ATOM 2431 C CA . ALA A 1 323 ? 0.725 -15.873 6.170 1.00 89.88 323 ALA A CA 1
ATOM 2432 C C . ALA A 1 323 ? 2.235 -15.970 6.448 1.00 89.88 323 ALA A C 1
ATOM 2434 O O . ALA A 1 323 ? 2.926 -16.753 5.797 1.00 89.88 323 ALA A O 1
ATOM 2435 N N . LEU A 1 324 ? 2.761 -15.193 7.401 1.00 89.81 324 LEU A N 1
ATOM 2436 C CA . LEU A 1 324 ? 4.156 -15.294 7.825 1.00 89.81 324 LEU A CA 1
ATOM 2437 C C . LEU A 1 324 ? 4.441 -16.665 8.456 1.00 89.81 324 LEU A C 1
ATOM 2439 O O . LEU A 1 324 ? 5.423 -17.301 8.077 1.00 89.81 324 LEU A O 1
ATOM 2443 N N . LEU A 1 325 ? 3.585 -17.132 9.369 1.00 89.50 325 LEU A N 1
ATOM 2444 C CA . LEU A 1 325 ? 3.710 -18.442 10.014 1.00 89.50 325 LEU A CA 1
ATOM 2445 C C . LEU A 1 325 ? 3.691 -19.576 8.987 1.00 89.50 325 LEU A C 1
ATOM 2447 O O . LEU A 1 325 ? 4.609 -20.394 8.986 1.00 89.50 325 LEU A O 1
ATOM 2451 N N . ASP A 1 326 ? 2.751 -19.558 8.036 1.00 87.44 326 ASP A N 1
ATOM 2452 C CA . ASP A 1 326 ? 2.688 -20.544 6.945 1.00 87.44 326 ASP A CA 1
ATOM 2453 C C . ASP A 1 326 ? 4.010 -20.610 6.156 1.00 87.44 326 ASP A C 1
ATOM 2455 O O . ASP A 1 326 ? 4.464 -21.677 5.733 1.00 87.44 326 ASP A O 1
ATOM 2459 N N . VAL A 1 327 ? 4.641 -19.452 5.933 1.00 82.19 327 VAL A N 1
ATOM 2460 C CA . VAL A 1 327 ? 5.915 -19.341 5.210 1.00 82.19 327 VAL A CA 1
ATOM 2461 C C . VAL A 1 327 ? 7.097 -19.830 6.049 1.00 82.19 327 VAL A C 1
ATOM 2463 O O . VAL A 1 327 ? 8.022 -20.431 5.495 1.00 82.19 327 VAL A O 1
ATOM 2466 N N . LEU A 1 328 ? 7.083 -19.583 7.359 1.00 82.12 328 LEU A N 1
ATOM 2467 C CA . LEU A 1 328 ? 8.121 -20.032 8.290 1.00 82.12 328 LEU A CA 1
ATOM 2468 C C . LEU A 1 328 ? 8.040 -21.547 8.560 1.00 82.12 328 LEU A C 1
ATOM 2470 O O . LEU A 1 328 ? 9.083 -22.190 8.682 1.00 82.12 328 LEU A O 1
ATOM 2474 N N . GLN A 1 329 ? 6.832 -22.124 8.592 1.00 80.12 329 GLN A N 1
ATOM 2475 C CA . GLN A 1 329 ? 6.589 -23.554 8.830 1.00 80.12 329 GLN A CA 1
ATOM 2476 C C . GLN A 1 329 ? 6.983 -24.448 7.639 1.00 80.12 329 GLN A C 1
ATOM 2478 O O . GLN A 1 329 ? 7.482 -25.553 7.845 1.00 80.12 329 GLN A O 1
ATOM 2483 N N . LYS A 1 330 ? 6.829 -23.987 6.386 1.00 74.88 330 LYS A N 1
ATOM 2484 C CA . LYS A 1 330 ? 7.172 -24.729 5.142 1.00 74.88 330 LYS A CA 1
ATOM 2485 C C . LYS A 1 330 ? 8.686 -24.814 4.866 1.00 74.88 330 LYS A C 1
ATOM 2487 O O . LYS A 1 330 ? 9.167 -24.535 3.767 1.00 74.88 330 LYS A O 1
ATOM 2492 N N . ARG A 1 331 ? 9.475 -25.109 5.891 1.00 64.69 331 ARG A N 1
ATOM 2493 C CA . ARG A 1 331 ? 10.928 -24.912 5.923 1.00 64.69 331 ARG A CA 1
ATOM 2494 C C . ARG A 1 331 ? 11.694 -26.011 5.165 1.00 64.69 331 ARG A C 1
ATOM 2496 O O . ARG A 1 331 ? 11.663 -27.162 5.575 1.00 64.69 331 ARG A O 1
ATOM 2503 N N . GLU A 1 332 ? 12.464 -25.636 4.136 1.00 52.38 332 GLU A N 1
ATOM 2504 C CA . GLU A 1 332 ? 13.523 -26.491 3.544 1.00 52.38 332 GLU A CA 1
ATOM 2505 C C . GLU A 1 332 ? 14.951 -26.046 3.936 1.00 52.38 332 GLU A C 1
ATOM 2507 O O . GLU A 1 332 ? 15.872 -26.855 3.919 1.00 52.38 332 GLU A O 1
ATOM 2512 N N . ALA A 1 333 ? 15.156 -24.781 4.336 1.00 54.97 333 ALA A N 1
ATOM 2513 C CA . ALA A 1 333 ? 16.460 -24.241 4.744 1.00 54.97 333 ALA A CA 1
ATOM 2514 C C . ALA A 1 333 ? 16.342 -23.370 6.013 1.00 54.97 333 ALA A C 1
ATOM 2516 O O . ALA A 1 333 ? 15.325 -22.689 6.187 1.00 54.97 333 ALA A O 1
ATOM 2517 N N . PRO A 1 334 ? 17.353 -23.367 6.903 1.00 57.12 334 PRO A N 1
ATOM 2518 C CA . PRO A 1 334 ? 17.295 -22.610 8.146 1.00 57.12 334 PRO A CA 1
ATOM 2519 C C . PRO A 1 334 ? 17.497 -21.105 7.904 1.00 57.12 334 PRO A C 1
ATOM 2521 O O . PRO A 1 334 ? 18.566 -20.667 7.490 1.00 57.12 334 PRO A O 1
ATOM 2524 N N . ASP A 1 335 ? 16.477 -20.301 8.211 1.00 66.31 335 ASP A N 1
ATOM 2525 C CA . ASP A 1 335 ? 16.653 -18.873 8.508 1.00 66.31 335 ASP A CA 1
ATOM 2526 C C . ASP A 1 335 ? 17.581 -18.698 9.727 1.00 66.31 335 ASP A C 1
ATOM 2528 O O . ASP A 1 335 ? 17.610 -19.553 10.621 1.00 66.31 335 ASP A O 1
ATOM 2532 N N . GLY A 1 336 ? 18.321 -17.587 9.776 1.00 75.56 336 GLY A N 1
ATOM 2533 C CA . GLY A 1 336 ? 19.214 -17.277 10.894 1.00 75.56 336 GLY A CA 1
ATOM 2534 C C . GLY A 1 336 ? 18.464 -17.157 12.225 1.00 75.56 336 GLY A C 1
ATOM 2535 O O . GLY A 1 336 ? 17.316 -16.711 12.256 1.00 75.56 336 GLY A O 1
ATOM 2536 N N . VAL A 1 337 ? 19.126 -17.522 13.329 1.00 80.94 337 VAL A N 1
ATOM 2537 C CA . VAL A 1 337 ? 18.559 -17.519 14.696 1.00 80.94 337 VAL A CA 1
ATOM 2538 C C . VAL A 1 337 ? 17.882 -16.185 15.032 1.00 80.94 337 VAL A C 1
ATOM 2540 O O . VAL A 1 337 ? 16.746 -16.176 15.492 1.00 80.94 337 VAL A O 1
ATOM 2543 N N . ALA A 1 338 ? 18.513 -15.063 14.676 1.00 84.50 338 ALA A N 1
ATOM 2544 C CA . ALA A 1 338 ? 17.963 -13.727 14.905 1.00 84.50 338 ALA A CA 1
ATOM 2545 C C . ALA A 1 338 ? 16.606 -13.486 14.209 1.00 84.50 338 ALA A C 1
ATOM 2547 O O . ALA A 1 338 ? 15.738 -12.814 14.761 1.00 84.50 338 ALA A O 1
ATOM 2548 N N . THR A 1 339 ? 16.389 -14.034 13.007 1.00 84.56 339 THR A N 1
ATOM 2549 C CA . THR A 1 339 ? 15.102 -13.910 12.298 1.00 84.56 339 THR A CA 1
ATOM 2550 C C . THR A 1 339 ? 14.009 -14.700 13.018 1.00 84.56 339 THR A C 1
ATOM 2552 O O . THR A 1 339 ? 12.880 -14.224 13.125 1.00 84.56 339 THR A O 1
ATOM 2555 N N . ILE A 1 340 ? 14.344 -15.883 13.546 1.00 85.50 340 ILE A N 1
ATOM 2556 C CA . ILE A 1 340 ? 13.409 -16.715 14.318 1.00 85.50 340 ILE A CA 1
ATOM 2557 C C . ILE A 1 340 ? 13.028 -16.015 15.623 1.00 85.50 340 ILE A C 1
ATOM 2559 O O . ILE A 1 340 ? 11.848 -15.946 15.944 1.00 85.50 340 ILE A O 1
ATOM 2563 N N . GLU A 1 341 ? 13.997 -15.455 16.349 1.00 88.88 341 GLU A N 1
ATOM 2564 C CA . GLU A 1 341 ? 13.745 -14.728 17.600 1.00 88.88 341 GLU A CA 1
ATOM 2565 C C . GLU A 1 341 ? 12.832 -13.515 17.384 1.00 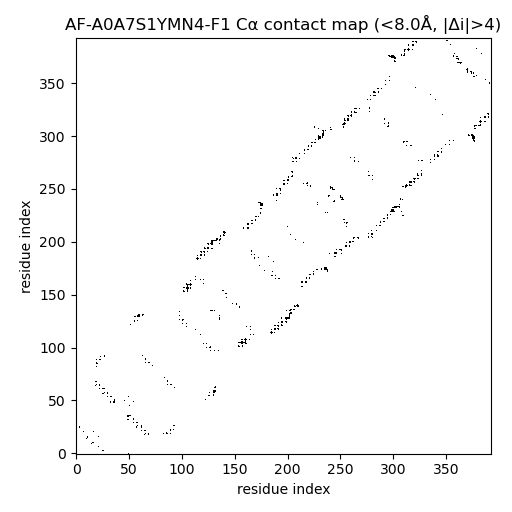88.88 341 GLU A C 1
ATOM 2567 O O . GLU A 1 341 ? 11.867 -13.325 18.124 1.00 88.88 341 GLU A O 1
ATOM 2572 N N . LYS A 1 342 ? 13.071 -12.728 16.325 1.00 90.38 342 LYS A N 1
ATOM 2573 C CA . LYS A 1 342 ? 12.193 -11.604 15.964 1.00 90.38 342 LYS A CA 1
ATOM 2574 C C . LYS A 1 342 ? 10.783 -12.062 15.604 1.00 90.38 342 LYS A C 1
ATOM 2576 O O . LYS A 1 342 ? 9.816 -11.429 16.025 1.00 90.38 342 LYS A O 1
ATOM 2581 N N . ALA A 1 343 ? 10.656 -13.152 14.847 1.00 90.50 343 ALA A N 1
ATOM 2582 C CA . ALA A 1 343 ? 9.356 -13.723 14.510 1.00 90.50 343 ALA A CA 1
ATOM 2583 C C . ALA A 1 343 ? 8.627 -14.241 15.761 1.00 90.50 343 ALA A C 1
ATOM 2585 O O . ALA A 1 343 ? 7.442 -13.971 15.928 1.00 90.50 343 ALA A O 1
ATOM 2586 N N . ALA A 1 344 ? 9.332 -14.909 16.677 1.00 91.19 344 ALA A N 1
ATOM 2587 C CA . ALA A 1 344 ? 8.769 -15.378 17.941 1.00 91.19 344 ALA A CA 1
ATOM 2588 C C . ALA A 1 344 ? 8.282 -14.212 18.814 1.00 91.19 344 ALA A C 1
ATOM 2590 O O . ALA A 1 344 ? 7.172 -14.262 19.337 1.00 91.19 344 ALA A O 1
ATOM 2591 N N . HIS A 1 345 ? 9.063 -13.133 18.915 1.00 93.69 345 HIS A N 1
ATOM 2592 C CA . HIS A 1 345 ? 8.648 -11.913 19.611 1.00 93.69 345 HIS A CA 1
ATOM 2593 C C . HIS A 1 345 ? 7.400 -11.283 18.969 1.00 93.69 345 HIS A C 1
ATOM 2595 O O . HIS A 1 345 ? 6.466 -10.902 19.668 1.00 93.69 345 HIS A O 1
ATOM 2601 N N . LEU A 1 346 ? 7.359 -11.201 17.633 1.00 94.62 346 LEU A N 1
ATOM 2602 C CA . LEU A 1 346 ? 6.217 -10.677 16.878 1.00 94.62 346 LEU A CA 1
ATOM 2603 C C . LEU A 1 346 ? 4.923 -11.454 17.173 1.00 94.62 346 LEU A C 1
ATOM 2605 O O . LEU A 1 346 ? 3.873 -10.852 17.413 1.00 94.62 346 LEU A O 1
ATOM 2609 N N . VAL A 1 347 ? 5.016 -12.785 17.164 1.00 94.19 347 VAL A N 1
ATOM 2610 C CA . VAL A 1 347 ? 3.906 -13.698 17.462 1.00 94.19 347 VAL A CA 1
ATOM 2611 C C . VAL A 1 347 ? 3.484 -13.556 18.922 1.00 94.19 347 VAL A C 1
ATOM 2613 O O . VAL A 1 347 ? 2.305 -13.344 19.184 1.00 94.19 347 VAL A O 1
ATOM 2616 N N . GLY A 1 348 ? 4.434 -13.587 19.861 1.00 94.88 348 GLY A N 1
ATOM 2617 C CA . GLY A 1 348 ? 4.164 -13.478 21.296 1.00 94.88 348 GLY A CA 1
ATOM 2618 C C . GLY A 1 348 ? 3.417 -12.197 21.672 1.00 94.88 348 GLY A C 1
ATOM 2619 O O . GLY A 1 348 ? 2.369 -12.263 22.310 1.00 94.88 348 GLY A O 1
ATOM 2620 N N . GLU A 1 349 ? 3.897 -11.038 21.213 1.00 95.88 349 GLU A N 1
ATOM 2621 C CA . GLU A 1 349 ? 3.235 -9.744 21.446 1.00 95.88 349 GLU A CA 1
ATOM 2622 C C . GLU A 1 349 ? 1.824 -9.702 20.840 1.00 95.88 349 GLU A C 1
ATOM 2624 O O . GLU A 1 349 ? 0.886 -9.193 21.455 1.00 95.88 349 GLU A O 1
ATOM 2629 N N . SER A 1 350 ? 1.648 -10.282 19.650 1.00 95.44 350 SER A N 1
ATOM 2630 C CA . SER A 1 350 ? 0.345 -10.321 18.979 1.00 95.44 350 SER A CA 1
ATOM 2631 C C . SER A 1 350 ? -0.640 -11.259 19.679 1.00 95.44 350 SER A C 1
ATOM 2633 O O . SER A 1 350 ? -1.815 -10.916 19.786 1.00 95.44 350 SER A O 1
ATOM 2635 N N . CYS A 1 351 ? -0.176 -12.388 20.228 1.00 93.94 351 CYS A N 1
ATOM 2636 C CA . CYS A 1 351 ? -0.974 -13.267 21.087 1.00 93.94 351 CYS A CA 1
ATOM 2637 C C . CYS A 1 351 ? -1.413 -12.551 22.369 1.00 93.94 351 CYS A C 1
ATOM 2639 O O . CYS A 1 351 ? -2.592 -12.596 22.726 1.00 93.94 351 CYS A O 1
ATOM 2641 N N . CYS A 1 352 ? -0.493 -11.848 23.039 1.00 91.25 352 CYS A N 1
ATOM 2642 C CA . CYS A 1 352 ? -0.813 -11.035 24.213 1.00 91.25 352 CYS A CA 1
ATOM 2643 C C . CYS A 1 352 ? -1.884 -9.986 23.886 1.00 91.25 352 CYS A C 1
ATOM 2645 O O . CYS A 1 352 ? -2.854 -9.847 24.632 1.00 91.25 352 CYS A O 1
ATOM 2647 N N . ALA A 1 353 ? -1.757 -9.296 22.749 1.00 89.62 353 ALA A N 1
ATOM 2648 C CA . ALA A 1 353 ? -2.761 -8.343 22.288 1.00 89.62 353 ALA A CA 1
ATOM 2649 C C . ALA A 1 353 ? -4.123 -9.008 22.025 1.00 89.62 353 ALA A C 1
ATOM 2651 O O . ALA A 1 353 ? -5.139 -8.472 22.463 1.00 89.62 353 ALA A O 1
ATOM 2652 N N . THR A 1 354 ? -4.165 -10.192 21.398 1.00 88.06 354 THR A N 1
ATOM 2653 C CA . THR A 1 354 ? -5.416 -10.943 21.178 1.00 88.06 354 THR A CA 1
ATOM 2654 C C . THR A 1 354 ? -6.115 -11.254 22.497 1.00 88.06 354 THR A C 1
ATOM 2656 O O . THR A 1 354 ? -7.305 -10.983 22.652 1.00 88.06 354 THR A O 1
ATOM 2659 N N . VAL A 1 355 ? -5.370 -11.779 23.474 1.00 85.31 355 VAL A N 1
ATOM 2660 C CA . VAL A 1 355 ? -5.890 -12.086 24.813 1.00 85.31 355 VAL A CA 1
ATOM 2661 C C . VAL A 1 355 ? -6.441 -10.816 25.458 1.00 85.31 355 VAL A C 1
ATOM 2663 O O . VAL A 1 355 ? -7.587 -10.800 25.904 1.00 85.31 355 VAL A O 1
ATOM 2666 N N . LEU A 1 356 ? -5.673 -9.724 25.451 1.00 83.56 356 LEU A N 1
ATOM 2667 C CA . LEU A 1 356 ? -6.130 -8.452 26.004 1.00 83.56 356 L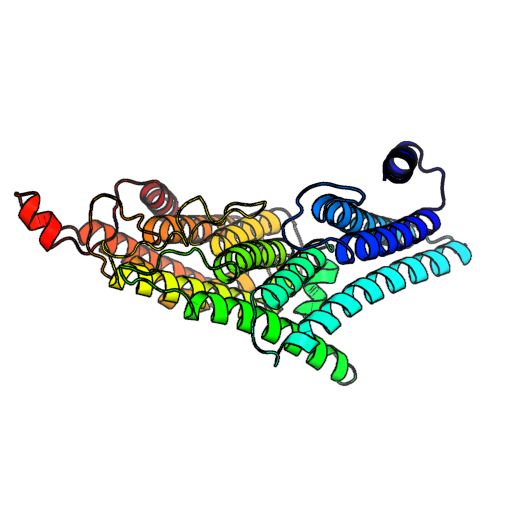EU A CA 1
ATOM 2668 C C . LEU A 1 356 ? -7.426 -7.984 25.338 1.00 83.56 356 LEU A C 1
ATOM 2670 O O . LEU A 1 356 ? -8.355 -7.633 26.053 1.00 83.56 356 LEU A O 1
ATOM 2674 N N . LEU A 1 357 ? -7.536 -8.030 24.009 1.00 80.12 357 LEU A N 1
ATOM 2675 C CA . LEU A 1 357 ? -8.736 -7.605 23.278 1.00 80.12 357 LEU A CA 1
ATOM 2676 C C . LEU A 1 357 ? -9.970 -8.447 23.622 1.00 80.12 357 LEU A C 1
ATOM 2678 O O . LEU A 1 357 ? -11.041 -7.882 23.849 1.00 80.12 357 LEU A O 1
ATOM 2682 N N . LEU A 1 358 ? -9.819 -9.771 23.720 1.00 74.62 358 LEU A N 1
ATOM 2683 C CA . LEU A 1 358 ? -10.909 -10.681 24.085 1.00 74.62 358 LEU A CA 1
ATOM 2684 C C . LEU A 1 358 ? -11.403 -10.445 25.520 1.00 74.62 358 LEU A C 1
ATOM 2686 O O . LEU A 1 358 ? -12.606 -10.515 25.780 1.00 74.62 358 LEU A O 1
ATOM 2690 N N . PHE A 1 359 ? -10.496 -10.122 26.446 1.00 74.81 359 PHE A N 1
ATOM 2691 C CA . PHE A 1 359 ? -10.819 -9.941 27.865 1.00 74.81 359 PHE A CA 1
ATOM 2692 C C . PHE A 1 359 ? -11.059 -8.479 28.289 1.00 74.81 359 PHE A C 1
ATOM 2694 O O . PHE A 1 359 ? -11.448 -8.245 29.431 1.00 74.81 359 PHE A O 1
ATOM 2701 N N . ASN A 1 360 ? -10.916 -7.490 27.395 1.00 69.75 360 ASN A N 1
ATOM 2702 C CA . ASN A 1 360 ? -11.162 -6.068 27.707 1.00 69.75 360 ASN A CA 1
ATOM 2703 C C . ASN A 1 360 ? -12.658 -5.678 27.720 1.00 69.75 360 ASN A C 1
ATOM 2705 O O . ASN A 1 360 ? -12.998 -4.501 27.867 1.00 69.75 360 ASN A O 1
ATOM 2709 N N . ARG A 1 361 ? -13.582 -6.632 27.529 1.00 64.38 361 ARG A N 1
ATOM 2710 C CA . ARG A 1 361 ? -15.030 -6.371 27.594 1.00 64.38 361 ARG A CA 1
ATOM 2711 C C . ARG A 1 361 ? -15.505 -6.302 29.051 1.00 64.38 361 ARG A C 1
ATOM 2713 O O . ARG A 1 361 ? -15.244 -7.180 29.868 1.00 64.38 361 ARG A O 1
ATOM 2720 N N . SER A 1 362 ? -16.289 -5.272 29.362 1.00 60.03 362 SER A N 1
ATOM 2721 C CA . SER A 1 362 ? -16.983 -5.131 30.639 1.00 60.03 362 SER A CA 1
ATOM 2722 C C . SER A 1 362 ? -17.969 -6.284 30.851 1.00 60.03 362 SER A C 1
ATOM 2724 O O . SER A 1 362 ? -18.891 -6.488 30.058 1.00 60.03 362 SER A O 1
ATOM 2726 N N . LEU A 1 363 ? -17.828 -6.986 31.980 1.00 62.97 363 LEU A N 1
ATOM 2727 C CA . LEU A 1 363 ? -18.750 -8.034 32.440 1.00 62.97 363 LEU A CA 1
ATOM 2728 C C . LEU A 1 363 ? -20.063 -7.471 33.030 1.00 62.97 363 LEU A C 1
ATOM 2730 O O . LEU A 1 363 ? -20.844 -8.204 33.642 1.00 62.97 363 LEU A O 1
ATOM 2734 N N . ALA A 1 364 ? -20.320 -6.164 32.900 1.00 62.78 364 ALA A N 1
ATOM 2735 C CA . ALA A 1 364 ? -21.509 -5.541 33.467 1.00 62.78 364 ALA A CA 1
ATOM 2736 C C . ALA A 1 364 ? -22.801 -6.120 32.857 1.00 62.78 364 ALA A C 1
ATOM 2738 O O . ALA A 1 364 ? -22.956 -6.238 31.645 1.00 62.78 364 ALA A O 1
ATOM 2739 N N . LYS A 1 365 ? -23.788 -6.441 33.702 1.00 58.88 365 LYS A N 1
ATOM 2740 C CA . LYS A 1 365 ? -25.041 -7.086 33.258 1.00 58.88 365 LYS A CA 1
ATOM 2741 C C . LYS A 1 365 ? -25.951 -6.168 32.426 1.00 58.88 365 LYS A C 1
ATOM 2743 O O . LYS A 1 365 ? -26.733 -6.653 31.614 1.00 58.88 365 LYS A O 1
ATOM 2748 N N . ARG A 1 366 ? -25.873 -4.843 32.608 1.00 65.75 366 ARG A N 1
ATOM 2749 C CA . ARG A 1 366 ? -26.713 -3.864 31.889 1.00 65.75 366 ARG A CA 1
ATOM 2750 C C . ARG A 1 366 ? -25.998 -3.341 30.643 1.00 65.75 366 ARG A C 1
ATOM 2752 O O . ARG A 1 366 ? -24.854 -2.906 30.728 1.00 65.75 366 ARG A O 1
ATOM 2759 N N . ALA A 1 367 ? -26.687 -3.344 29.500 1.00 62.06 367 ALA A N 1
ATOM 2760 C CA . ALA A 1 367 ? -26.148 -2.876 28.217 1.00 62.06 367 ALA A CA 1
ATOM 2761 C C . ALA A 1 367 ? -25.697 -1.403 28.251 1.00 62.06 367 ALA A C 1
ATOM 2763 O O . ALA A 1 367 ? -24.653 -1.075 27.703 1.00 62.06 367 ALA A O 1
ATOM 2764 N N . THR A 1 368 ? -26.418 -0.540 28.971 1.00 60.91 368 THR A N 1
ATOM 2765 C CA . THR A 1 368 ? -26.074 0.883 29.137 1.00 60.91 368 THR A CA 1
ATOM 2766 C C . THR A 1 368 ? -24.770 1.097 29.907 1.00 60.91 368 THR A C 1
ATOM 2768 O O . THR A 1 368 ? -23.971 1.951 29.543 1.00 60.91 368 THR A O 1
ATOM 2771 N N . VAL A 1 369 ? -24.515 0.273 30.927 1.00 61.03 369 VAL A N 1
ATOM 2772 C CA . VAL A 1 369 ? -23.266 0.292 31.705 1.00 61.03 369 VAL A CA 1
ATOM 2773 C C . VAL A 1 369 ? -22.118 -0.292 30.877 1.00 61.03 369 VAL A C 1
ATOM 2775 O O . VAL A 1 369 ? -21.023 0.260 30.865 1.00 61.03 369 VAL A O 1
ATOM 2778 N N . ARG A 1 370 ? -22.371 -1.361 30.107 1.00 63.06 370 ARG A N 1
ATOM 2779 C CA . ARG A 1 370 ? -21.381 -1.900 29.160 1.00 63.06 370 ARG A CA 1
ATOM 2780 C C . ARG A 1 370 ? -20.982 -0.876 28.105 1.00 63.06 370 ARG A C 1
ATOM 2782 O O . ARG A 1 370 ? -19.794 -0.704 27.902 1.00 63.06 370 ARG A O 1
ATOM 2789 N N . ALA A 1 371 ? -21.922 -0.157 27.497 1.00 61.38 371 ALA A N 1
ATOM 2790 C CA . ALA A 1 371 ? -21.618 0.862 26.489 1.00 61.38 371 ALA A CA 1
ATOM 2791 C C . ALA A 1 371 ? -20.765 2.024 27.041 1.00 61.38 371 ALA A C 1
ATOM 2793 O O . ALA A 1 371 ? -19.918 2.558 26.335 1.00 61.38 371 ALA A O 1
ATOM 2794 N N . GLN A 1 372 ? -20.938 2.384 28.318 1.00 61.25 372 GLN A N 1
ATOM 2795 C CA . GLN A 1 372 ? -20.145 3.433 28.974 1.00 61.25 372 GLN A CA 1
ATOM 2796 C C . GLN A 1 372 ? -18.720 2.984 29.347 1.00 61.25 372 GLN A C 1
ATOM 2798 O O . GLN A 1 372 ? -17.816 3.817 29.431 1.00 61.25 372 GLN A O 1
ATOM 2803 N N . HIS A 1 373 ? -18.506 1.682 29.567 1.00 60.31 373 HIS A N 1
ATOM 2804 C CA . HIS A 1 373 ? -17.216 1.121 29.988 1.00 60.31 373 HIS A CA 1
ATOM 2805 C C . HIS A 1 373 ? -16.460 0.369 28.880 1.00 60.31 373 HIS A C 1
ATOM 2807 O O . HIS A 1 373 ? -15.241 0.235 28.967 1.00 60.31 373 HIS A O 1
ATOM 2813 N N . ASN A 1 374 ? -17.139 -0.086 27.825 1.00 65.31 374 ASN A N 1
ATOM 2814 C CA . ASN A 1 374 ? -16.534 -0.766 26.684 1.00 65.31 374 ASN A CA 1
ATOM 2815 C C . ASN A 1 374 ? -15.914 0.262 25.740 1.00 65.31 374 ASN A C 1
ATOM 2817 O O . ASN A 1 374 ? -16.537 0.707 24.781 1.00 65.31 374 ASN A O 1
ATOM 2821 N N . LYS A 1 375 ? -14.655 0.609 26.012 1.00 68.88 375 LYS A N 1
ATOM 2822 C CA . LYS A 1 375 ? -13.803 1.363 25.077 1.00 68.88 375 LYS A CA 1
ATOM 2823 C C . LYS A 1 375 ? -13.037 0.454 24.102 1.00 68.88 375 LYS A C 1
ATOM 2825 O O . LYS A 1 375 ? -12.220 0.929 23.311 1.00 68.88 375 LYS A O 1
ATOM 2830 N N . GLY A 1 376 ? -13.257 -0.858 24.205 1.00 73.00 376 GLY A N 1
ATOM 2831 C CA . GLY A 1 376 ? -12.621 -1.874 23.375 1.00 73.00 376 GLY A CA 1
ATOM 2832 C C . GLY A 1 376 ? -13.082 -1.835 21.918 1.00 73.00 376 GLY A C 1
ATOM 2833 O O . GLY A 1 376 ? -14.037 -1.146 21.556 1.00 73.00 376 GLY A O 1
ATOM 2834 N N . MET A 1 377 ? -12.359 -2.561 21.075 1.00 80.00 377 MET A N 1
ATOM 2835 C CA . MET A 1 377 ? -12.774 -2.863 19.708 1.00 80.00 377 MET A CA 1
ATOM 2836 C C . MET A 1 377 ? -13.925 -3.871 19.725 1.00 80.00 377 MET A C 1
ATOM 2838 O O . MET A 1 377 ? -14.021 -4.694 20.641 1.00 80.00 377 MET A O 1
ATOM 2842 N N . ASP A 1 378 ? -14.809 -3.797 18.733 1.00 77.12 378 ASP A N 1
ATOM 2843 C CA . ASP A 1 378 ? -15.827 -4.828 18.574 1.00 77.12 378 ASP A CA 1
ATOM 2844 C C . ASP A 1 378 ? -15.192 -6.184 18.210 1.00 77.12 378 ASP A C 1
ATOM 2846 O O . ASP A 1 378 ? -14.204 -6.239 17.476 1.00 77.12 378 ASP A O 1
ATOM 2850 N N . VAL A 1 379 ? -15.742 -7.281 18.734 1.00 75.44 379 VAL A N 1
ATOM 2851 C CA . VAL A 1 379 ? -15.253 -8.656 18.509 1.00 75.44 379 VAL A CA 1
ATOM 2852 C C . VAL A 1 379 ? -16.314 -9.540 17.846 1.00 75.44 379 VAL A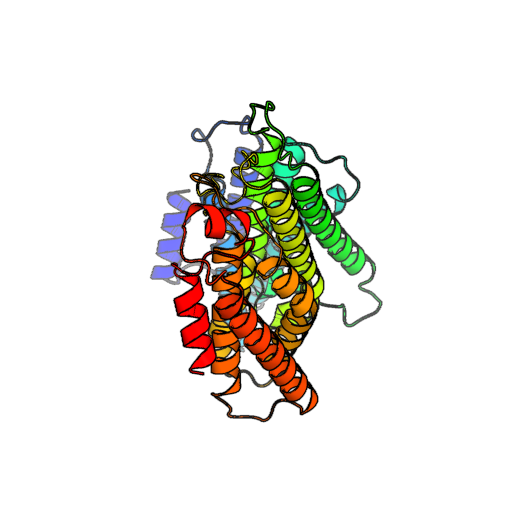 C 1
ATOM 2854 O O . VAL A 1 379 ? -16.159 -10.751 17.780 1.00 75.44 379 VAL A O 1
ATOM 2857 N N . ASP A 1 380 ? -17.382 -8.950 17.314 1.00 76.06 380 ASP A N 1
ATOM 2858 C CA . ASP A 1 380 ? -18.449 -9.687 16.630 1.00 76.06 380 ASP A CA 1
ATOM 2859 C C . ASP A 1 380 ? -18.283 -9.653 15.088 1.00 76.06 380 ASP A C 1
ATOM 2861 O O . ASP A 1 380 ? -19.264 -9.612 14.349 1.00 76.06 380 ASP A O 1
ATOM 2865 N N . GLY A 1 381 ? -17.036 -9.670 14.583 1.00 82.44 381 GLY A N 1
ATOM 2866 C CA . GLY A 1 381 ? -16.721 -9.518 13.151 1.00 82.44 381 GLY A CA 1
ATOM 2867 C C . GLY A 1 381 ? -15.574 -10.394 12.603 1.00 82.44 381 GLY A C 1
ATOM 2868 O O . GLY A 1 381 ? -14.965 -11.165 13.354 1.00 82.44 381 GLY A O 1
ATOM 2869 N N . PRO A 1 382 ? -15.259 -10.278 11.291 1.00 85.50 382 PRO A N 1
ATOM 2870 C CA . PRO A 1 382 ? -14.260 -11.098 10.582 1.00 85.50 382 PRO A CA 1
ATOM 2871 C C . PRO A 1 382 ? -12.864 -11.105 11.215 1.00 85.50 382 PRO A C 1
ATOM 2873 O O . PRO A 1 382 ? -12.171 -12.122 11.203 1.00 85.50 382 PRO A O 1
ATOM 2876 N N . GLN A 1 383 ? -12.476 -10.004 11.858 1.00 88.25 383 GLN A N 1
ATOM 2877 C CA . GLN A 1 383 ? -11.218 -9.868 12.583 1.00 88.25 383 GLN A CA 1
ATOM 2878 C C . GLN A 1 383 ? -11.017 -10.940 13.657 1.00 88.25 383 GLN A C 1
ATOM 2880 O O . GLN A 1 383 ? -9.884 -11.346 13.899 1.00 88.25 383 GLN A O 1
ATOM 2885 N N . VAL A 1 384 ? -12.093 -11.433 14.278 1.00 89.44 384 VAL A N 1
ATOM 2886 C CA . VAL A 1 384 ? -11.994 -12.507 15.275 1.00 89.44 384 VAL A CA 1
ATOM 2887 C C . VAL A 1 384 ? -11.716 -13.849 14.622 1.00 89.44 384 VAL A C 1
ATOM 2889 O O . VAL A 1 384 ? -10.938 -14.626 15.164 1.00 89.44 384 VAL A O 1
ATOM 2892 N N . LEU A 1 385 ? -12.269 -14.112 13.437 1.00 90.88 385 LEU A N 1
ATOM 2893 C CA . LEU A 1 385 ? -11.926 -15.317 12.681 1.00 90.88 385 LEU A CA 1
ATOM 2894 C C . LEU A 1 385 ? -10.446 -15.303 12.283 1.00 90.88 385 LEU A C 1
ATOM 2896 O O . LEU A 1 385 ? -9.767 -16.313 12.437 1.00 90.88 385 LEU A O 1
ATOM 2900 N N . ALA A 1 386 ? -9.925 -14.145 11.863 1.00 91.38 386 ALA A N 1
ATOM 2901 C CA . ALA A 1 386 ? -8.500 -13.978 11.583 1.00 91.38 386 ALA A CA 1
ATOM 2902 C C . ALA A 1 386 ? -7.622 -14.175 12.834 1.00 91.38 386 ALA A C 1
ATOM 2904 O O . ALA A 1 386 ? -6.565 -14.795 12.746 1.00 91.38 386 ALA A O 1
ATOM 2905 N N . MET A 1 387 ? -8.052 -13.681 14.003 1.00 92.38 387 MET A N 1
ATOM 2906 C CA . MET A 1 387 ? -7.366 -13.932 15.279 1.00 92.38 387 MET A CA 1
ATOM 2907 C C . MET A 1 387 ? -7.351 -15.420 15.643 1.00 92.38 387 MET A C 1
ATOM 2909 O O . MET A 1 387 ? -6.339 -15.908 16.135 1.00 92.38 387 MET A O 1
ATOM 2913 N N . LEU A 1 388 ? -8.461 -16.132 15.428 1.00 90.56 388 LEU A N 1
ATOM 2914 C CA . LEU A 1 388 ? -8.565 -17.559 15.728 1.00 90.56 388 LEU A CA 1
ATOM 2915 C C . LEU A 1 388 ? -7.692 -18.404 14.787 1.00 90.56 388 LEU A C 1
ATOM 2917 O O . LEU A 1 388 ? -6.954 -19.241 15.294 1.00 90.56 388 LEU A O 1
ATOM 2921 N N . ASP A 1 389 ? -7.699 -18.138 13.471 1.00 91.00 389 ASP A N 1
ATOM 2922 C CA . ASP A 1 389 ? -6.784 -18.791 12.506 1.00 91.00 389 ASP A CA 1
ATOM 2923 C C . ASP A 1 389 ? -5.318 -18.570 12.899 1.00 91.00 389 ASP A C 1
ATOM 2925 O O . ASP A 1 389 ? -4.509 -19.492 12.868 1.00 91.00 389 ASP A O 1
ATOM 2929 N N . PHE A 1 390 ? -4.979 -17.352 13.334 1.00 93.50 390 PHE A N 1
ATOM 2930 C CA . PHE A 1 390 ? -3.640 -17.041 13.826 1.00 93.50 390 PHE A CA 1
ATOM 2931 C C . PHE A 1 390 ? -3.269 -17.829 15.089 1.00 93.50 390 PHE A C 1
ATOM 2933 O O . PHE A 1 390 ? -2.136 -18.280 15.189 1.00 93.50 390 PHE A O 1
ATOM 2940 N N . LEU A 1 391 ? -4.187 -17.977 16.050 1.00 91.00 391 LEU A N 1
ATOM 2941 C CA . LEU A 1 391 ? -3.932 -18.710 17.297 1.00 91.00 391 LEU A CA 1
ATOM 2942 C C . LEU A 1 391 ? -3.860 -20.233 17.103 1.00 91.00 391 LEU A C 1
ATOM 2944 O O . LEU A 1 391 ? -3.278 -20.917 17.942 1.00 91.00 391 LEU A O 1
ATOM 2948 N N . GLU A 1 392 ? -4.488 -20.765 16.053 1.00 89.88 392 GLU A N 1
ATOM 2949 C CA . GLU A 1 392 ? -4.433 -22.190 15.708 1.00 89.88 392 GLU A CA 1
ATOM 2950 C C . GLU A 1 392 ? -3.075 -22.596 15.108 1.00 89.88 392 GLU A C 1
ATOM 2952 O O . GLU A 1 392 ? -2.651 -23.744 15.267 1.00 89.88 392 GLU A O 1
ATOM 2957 N N . LYS A 1 393 ? -2.395 -21.662 14.434 1.00 86.00 393 LYS A N 1
ATOM 2958 C CA . LYS A 1 393 ? -1.095 -21.861 13.773 1.00 86.00 393 LYS A CA 1
ATOM 2959 C C . LYS A 1 393 ? 0.092 -21.714 14.714 1.00 86.00 393 LYS A C 1
ATOM 2961 O O . LYS A 1 393 ? 1.099 -22.419 14.450 1.00 86.00 393 LYS A O 1
#

Organism: NCBI:txid210454

pLDDT: mean 75.79, std 15.23, range [40.06, 96.5]

Sequence (393 aa):
EADAMARLMVHIGTGSSSSSSLVLELCQLHDRLKVAENERPPGVMHGTGVTPKSRRILLGTISKLVHLTISNSTNDNNGSGDGTITVTNARQVLENLFLGIVSFLASTKDLPVTAQLMYQICEATFDLASFGPDMVSVLFRRPSNDHAVADQILRNDCILALTRAGSYGYETLTFVEGETTPDTLLFQWGRLRASQLSLVKSMNAISLSGGGGFVRHIVEQECNAIQRQCQAGPSSKSSIFNDAIISENIVDAGAVLYGISESLRAGSRKVSKNVSPRTSHVDLLSAILQTVLRTISHPCGQATGFLDPRTTLSEAWYLTLSALLDVLQKREAPDGVATIEKAAHLVGESCCATVLLLFNRSLAKRATVRAQHNKGMDVDGPQVLAMLDFLEK

Foldseek 3Di:
DVVLVVVVVCCVVPVPDLLLVNLVVLLVVLVVLVVQVVPDDPPDCDDPGDGLVVSLVSLLVSQVSLVVLVVVVVVPPPDPPVSVVSSVVSVVSNLVVLLVLLQVLLVQLPPDDDLVVLLSLLSSLLSLLSHAQVSLLLLQDDDPDPVCVVVVSSSVSNLNSLLVLLLVLLVPDDFAPDDPDCPSNNLSSLSSLVSLLSSLLNHALVSLLRCLVSLLSNLLSLLVSLLVNQVSAPSGPDCNQPQPSDDVDRQHRLSSLVSLLVNLVVLLVDPDDPDRSLLSSLVSLLSCLVSLLCSLFRFGQDDPPDDRSSLVSLLSNLSSLLSSVVSVVVDPDDDDPVSVVSNVVSLVSNLVSLVCLVPQFDPDPDPVVRSVRPRHDDCPDPSVVSVVSSVVD

Radius of gyration: 23.49 Å; Cα contacts (8 Å, |Δi|>4): 448; chains: 1; bounding box: 56×49×70 Å

Mean predicted aligned error: 10.79 Å